Protein AF-A0A6A4DV88-F1 (afdb_monomer_lite)

InterPro domains:
  IPR002227 Tyrosinase copper-binding domain [PF00264] (22-73)
  IPR008922 Di-copper centre-containing domain superfamily [G3DSA:1.10.1280.10] (6-175)
  IPR008922 Di-copper centre-containing domain superfamily [SSF48056] (27-79)
  IPR050316 Tyrosinase and Hemocyanin [PTHR11474] (18-312)

Radius of gyration: 26.2 Å; chains: 1; bounding box: 77×63×76 Å

Secondary structure (DSSP, 8-state):
-PPPPPPGGGSHHHHHHHHHH-SSHHHHHHHIIIIIIHHHHHHH-GGGGSTTGGGSTHHHHHHHHHHHHHHHHHHHHT-SS--HHHHHH-TTTS--TT-EETTEEP--TT-B---EEEETTEEEEGGG-TTTGGGTSSS-SBGGGGS-GGGSGGG-------HHIIIIIIT-TTT-GGGGSS---S-------------PPPP---S----------------------SS--S--PPP-TT-SHHHHHHHHHHHHHHHHTTT-HHHHHHHHHHHHHHHHHHHH--PPPPHHHHHHTTBS-SS-HHHHHHHHHHHTSS--SEE-SSSSGGG-EEPPHHHHHHHHHH----------B-HHHHHHHHHHHHHS-----------PPPPP---------------------PPPPP-------TT-

Foldseek 3Di:
DDDQDQALLLPPLLLLLLLQQDPAQLSSLLSCVQTNQLSRLQSVDDCSLFPSNVVDPVSVVSVVVSLVSLQLSCLQEARDDDDLVRCLPRRRLWFAQPHQNLHAGTAHQAFFAFAWDADPNDIDGLLPPPPRVVVVPQQHGTNSSSSALQRSVVRRDDDPDAPCSVPVASCDCSRGVNNVDPPPPPDDDDDDDDDDDDDDDDPPDDPDDDDDPDDPPPPPPDDDDDDPDPDPDPDPDPDRPCDDQLNLLLVLLLVVQCVLLVNPVQSSSLLSSLQSLQLCCLAPNDDFRDPSSCVNVQFPGSQHPSSVSVVCVVVVVDQHQWHANHSHNVRIDGDDSVSSVVCNVPDDGPNDPDNGGHPVVSVVLNVVSVVPDRPDPPPPPDDDDDDDDDDDDDDDDDDDDDDDDDDDDDDDDPDDDDDDNSSD

Organism: NCBI:txid53985

Sequence (424 aa):
MTTKPVPSGAGFASFLSVVRSSDDYAAFLEGVQFGVHNEVHNAVGGTMVTFASPRDIFFYSWHAAVDMYLHVYHLCNFGVPLTEDELLSATKAFTKATDTCDGVSGIGPNAKIVQNVVVDGQTIDVADHPTLGKYFSHVGSEMWNYGDVTQLGDYSYSYDLPDIVTQQLLSNSQICPASSGSGSFRGSHSDSSSSNDGAYVVSPDDAGYGYFNETEIPTHSGIYIVDNSTDNSTYAPPSNANSGDYWQWTQTTYDGLYDRFDGDMDLVVQQMHYVECEAFHKAHGIEDFSDDFVQNFHLASSRPICGKKVDEIDAGDVVVACKTDEFKPEAIEFADDHVIEEIKRDYVPSTTTEQYMDSDYYVDAQTKAQQTPVGGTTSITPVATPAATESDYTVTSTYPTAAPTETTSTPAPTTGDYEHKHCE

Structure (mmCIF, N/CA/C/O backbone):
data_AF-A0A6A4DV88-F1
#
_entry.id   AF-A0A6A4DV88-F1
#
loop_
_atom_site.group_PDB
_atom_site.id
_atom_site.type_symbol
_atom_site.label_atom_id
_atom_site.label_alt_id
_atom_site.label_comp_id
_atom_site.label_asym_id
_atom_site.label_entity_id
_atom_site.label_seq_id
_atom_site.pdbx_PDB_ins_code
_atom_site.Cartn_x
_atom_site.Cartn_y
_atom_site.Cartn_z
_atom_site.occupancy
_atom_site.B_iso_or_equiv
_atom_site.auth_seq_id
_atom_site.auth_comp_id
_atom_site.auth_asym_id
_atom_site.auth_atom_id
_atom_site.pdbx_PDB_model_num
ATOM 1 N N . MET A 1 1 ? 19.719 -12.139 18.297 1.00 41.75 1 MET A N 1
ATOM 2 C CA . MET A 1 1 ? 19.215 -11.179 17.299 1.00 41.75 1 MET A CA 1
ATOM 3 C C . MET A 1 1 ? 17.803 -10.840 17.722 1.00 41.75 1 MET A C 1
ATOM 5 O O . MET A 1 1 ? 17.067 -11.769 18.025 1.00 41.75 1 MET A O 1
ATOM 9 N N . THR A 1 2 ? 17.470 -9.563 17.857 1.00 49.25 2 THR A N 1
ATOM 10 C CA . THR A 1 2 ? 16.095 -9.141 18.149 1.00 49.25 2 THR A CA 1
ATOM 11 C C . THR A 1 2 ? 15.338 -9.159 16.827 1.00 49.25 2 THR A C 1
ATOM 13 O O . THR A 1 2 ? 15.778 -8.520 15.876 1.00 49.25 2 THR A O 1
ATOM 16 N N . THR A 1 3 ? 14.270 -9.943 16.733 1.00 64.50 3 THR A N 1
ATOM 17 C CA . THR A 1 3 ? 13.375 -9.943 15.571 1.00 64.50 3 THR A CA 1
ATOM 18 C C . THR A 1 3 ? 12.617 -8.620 15.548 1.00 64.50 3 THR A C 1
ATOM 20 O O . THR A 1 3 ? 11.966 -8.286 16.538 1.00 64.50 3 THR A O 1
ATOM 23 N N . LYS A 1 4 ? 12.725 -7.854 14.456 1.00 74.12 4 LYS A N 1
ATOM 24 C CA . LYS A 1 4 ? 11.868 -6.683 14.239 1.00 74.12 4 LYS A CA 1
ATOM 25 C C . LYS A 1 4 ? 10.493 -7.153 13.739 1.00 74.12 4 LYS A C 1
ATOM 27 O O . LYS A 1 4 ? 10.462 -8.071 12.917 1.00 74.12 4 LYS A O 1
ATOM 32 N N . PRO A 1 5 ? 9.384 -6.580 14.233 1.00 81.44 5 PRO A N 1
ATOM 33 C CA . PRO A 1 5 ? 8.058 -6.873 13.702 1.00 81.44 5 PRO A CA 1
ATOM 34 C C . PRO A 1 5 ? 7.907 -6.292 12.287 1.00 81.44 5 PRO A C 1
ATOM 36 O O . PRO A 1 5 ? 8.599 -5.337 11.927 1.00 81.44 5 PRO A O 1
ATOM 39 N N . VAL A 1 6 ? 7.002 -6.864 11.491 1.00 84.06 6 VAL A N 1
ATOM 40 C CA . VAL A 1 6 ? 6.587 -6.267 10.212 1.00 84.06 6 VAL A CA 1
ATOM 41 C C . VAL A 1 6 ? 5.808 -4.984 10.523 1.00 84.06 6 VAL A C 1
ATOM 43 O O . VAL A 1 6 ? 4.891 -5.063 11.340 1.00 84.06 6 VAL A O 1
ATOM 46 N N . PRO A 1 7 ? 6.145 -3.823 9.933 1.00 87.38 7 PRO A N 1
ATOM 47 C CA . PRO A 1 7 ? 5.433 -2.570 10.190 1.00 87.38 7 PRO A CA 1
ATOM 48 C C . PRO A 1 7 ? 3.940 -2.682 9.890 1.00 87.38 7 PRO A C 1
ATOM 50 O O . PRO A 1 7 ? 3.562 -3.248 8.866 1.00 87.38 7 PRO A O 1
ATOM 53 N N . SER A 1 8 ? 3.092 -2.074 10.720 1.00 84.38 8 SER A N 1
ATOM 54 C CA . SER A 1 8 ? 1.648 -1.990 10.451 1.00 84.38 8 SER A CA 1
ATOM 55 C C . SER A 1 8 ? 1.310 -1.223 9.175 1.00 84.38 8 SER A C 1
ATOM 57 O O . SER A 1 8 ? 0.315 -1.537 8.533 1.00 84.38 8 SER A O 1
ATOM 59 N N . GLY A 1 9 ? 2.168 -0.291 8.745 1.00 84.19 9 GLY A N 1
ATOM 60 C CA . GLY A 1 9 ? 2.041 0.368 7.440 1.00 84.19 9 GLY A CA 1
ATOM 61 C C . GLY A 1 9 ? 2.136 -0.598 6.248 1.00 84.19 9 GLY A C 1
ATOM 62 O O . GLY A 1 9 ? 1.718 -0.255 5.148 1.00 84.19 9 GLY A O 1
ATOM 63 N N . ALA A 1 10 ? 2.633 -1.822 6.471 1.00 86.19 10 ALA A N 1
ATOM 64 C CA . ALA A 1 10 ? 2.644 -2.922 5.509 1.00 86.19 10 ALA A CA 1
ATOM 65 C C . ALA A 1 10 ? 1.610 -4.025 5.822 1.00 86.19 10 ALA A C 1
ATOM 67 O O . ALA A 1 10 ? 1.669 -5.112 5.246 1.00 86.19 10 ALA A O 1
ATOM 68 N N . GLY A 1 11 ? 0.685 -3.757 6.748 1.00 88.00 11 GLY A N 1
ATOM 69 C CA . GLY A 1 11 ? -0.426 -4.633 7.102 1.00 88.00 11 GLY A CA 1
ATOM 70 C C . GLY A 1 11 ? -1.579 -4.586 6.097 1.00 88.00 11 GLY A C 1
ATOM 71 O O . GLY A 1 11 ? -1.638 -3.752 5.187 1.00 88.00 11 GLY A O 1
ATOM 72 N N . PHE A 1 12 ? -2.524 -5.507 6.270 1.00 89.38 12 PHE A N 1
ATOM 73 C CA . PHE A 1 12 ? -3.704 -5.632 5.423 1.00 89.38 12 PHE A CA 1
ATOM 74 C C . PHE A 1 12 ? -4.609 -4.400 5.489 1.00 89.38 12 PHE A C 1
ATOM 76 O O . PHE A 1 12 ? -5.135 -4.011 4.450 1.00 89.38 12 PHE A O 1
ATOM 83 N N . ALA A 1 13 ? -4.784 -3.761 6.654 1.00 90.06 13 ALA A N 1
ATOM 84 C CA . ALA A 1 13 ? -5.654 -2.587 6.742 1.00 90.06 13 ALA A CA 1
ATOM 85 C C . ALA A 1 13 ? -5.065 -1.394 5.976 1.00 90.06 13 ALA A C 1
ATOM 87 O O . ALA A 1 13 ? -5.797 -0.696 5.271 1.00 90.06 13 ALA A O 1
ATOM 88 N N . SER A 1 14 ? -3.742 -1.215 6.039 1.00 89.56 14 SER A N 1
ATOM 89 C CA . SER A 1 14 ? -3.022 -0.226 5.228 1.00 89.56 14 SER A CA 1
ATOM 90 C C . SER A 1 14 ? -3.207 -0.481 3.727 1.00 89.56 14 SER A C 1
ATOM 92 O O . SER A 1 14 ? -3.600 0.423 2.989 1.00 89.56 14 SER A O 1
ATOM 94 N N . PHE A 1 15 ? -3.014 -1.723 3.265 1.00 91.19 15 PHE A N 1
ATOM 95 C CA . PHE A 1 15 ? -3.224 -2.077 1.856 1.00 91.19 15 PHE A CA 1
ATOM 96 C C . PHE A 1 15 ? -4.687 -1.902 1.412 1.00 91.19 15 PHE A C 1
ATOM 98 O O . PHE A 1 15 ? -4.957 -1.327 0.357 1.00 91.19 15 PHE A O 1
ATOM 105 N N . LEU A 1 16 ? -5.641 -2.339 2.234 1.00 91.12 16 LEU A N 1
ATOM 106 C CA . LEU A 1 16 ? -7.071 -2.177 1.982 1.00 91.12 16 LEU A CA 1
ATOM 107 C C . LEU A 1 16 ? -7.461 -0.694 1.877 1.00 91.12 16 LEU A C 1
ATOM 109 O O . LEU A 1 16 ? -8.237 -0.321 0.996 1.00 91.12 16 LEU A O 1
ATOM 113 N N . SER A 1 17 ? -6.877 0.155 2.730 1.00 90.12 17 SER A N 1
ATOM 114 C CA . SER A 1 17 ? -7.029 1.610 2.669 1.00 90.12 17 SER A CA 1
ATOM 115 C C . SER A 1 17 ? -6.541 2.169 1.339 1.00 90.12 17 SER A C 1
ATOM 117 O O . SER A 1 17 ? -7.263 2.955 0.730 1.00 90.12 17 SER A O 1
ATOM 119 N N . VAL A 1 18 ? -5.366 1.743 0.864 1.00 90.38 18 VAL A N 1
ATOM 120 C CA . VAL A 1 18 ? -4.833 2.158 -0.442 1.00 90.38 18 VAL A CA 1
ATOM 121 C C . VAL A 1 18 ? -5.809 1.766 -1.551 1.00 90.38 18 VAL A C 1
ATOM 123 O O . VAL A 1 18 ? -6.324 2.648 -2.230 1.00 90.38 18 VAL A O 1
ATOM 126 N N . VAL A 1 19 ? -6.180 0.484 -1.660 1.00 90.69 19 VAL A N 1
ATOM 127 C CA . VAL A 1 19 ? -7.105 0.006 -2.708 1.00 90.69 19 VAL A CA 1
ATOM 128 C C . VAL A 1 19 ? -8.432 0.771 -2.702 1.00 90.69 19 VAL A C 1
ATOM 130 O O . VAL A 1 19 ? -8.938 1.123 -3.766 1.00 90.69 19 VAL A O 1
ATOM 133 N N . ARG A 1 20 ? -8.996 1.053 -1.520 1.00 88.31 20 ARG A N 1
ATOM 134 C CA . ARG A 1 20 ? -10.286 1.744 -1.406 1.00 88.31 20 ARG A CA 1
ATOM 135 C C . ARG A 1 20 ? -10.199 3.241 -1.706 1.00 88.31 20 ARG A C 1
ATOM 137 O O . ARG A 1 20 ? -11.151 3.778 -2.273 1.00 88.31 20 ARG A O 1
ATOM 144 N N . SER A 1 21 ? -9.123 3.913 -1.297 1.00 85.94 21 SER A N 1
ATOM 145 C CA . SER A 1 21 ? -8.977 5.371 -1.440 1.00 85.94 21 SER A CA 1
ATOM 146 C C . SER A 1 21 ? -8.491 5.820 -2.820 1.00 85.94 21 SER A C 1
ATOM 148 O O . SER A 1 21 ? -8.619 6.995 -3.155 1.00 85.94 21 SER A O 1
ATOM 150 N N . SER A 1 22 ? -7.940 4.910 -3.627 1.00 87.31 22 SER A N 1
ATOM 151 C CA . SER A 1 22 ? -7.367 5.256 -4.928 1.00 87.31 22 SER A CA 1
ATOM 152 C C . SER A 1 22 ? -8.431 5.386 -6.021 1.00 87.31 22 SER A C 1
ATOM 154 O O . SER A 1 22 ? -8.993 4.404 -6.521 1.00 87.31 22 SER A O 1
ATOM 156 N N . ASP A 1 23 ? -8.666 6.624 -6.452 1.00 84.12 23 ASP A N 1
ATOM 157 C CA . ASP A 1 23 ? -9.603 6.930 -7.536 1.00 84.12 23 ASP A CA 1
ATOM 158 C C . ASP A 1 23 ? -9.099 6.453 -8.909 1.00 84.12 23 ASP A C 1
ATOM 160 O O . ASP A 1 23 ? -9.895 6.033 -9.758 1.00 84.12 23 ASP A O 1
ATOM 164 N N . ASP A 1 24 ? -7.783 6.437 -9.115 1.00 85.00 24 ASP A N 1
ATOM 165 C CA . ASP A 1 24 ? -7.111 5.976 -10.329 1.00 85.00 24 ASP A CA 1
ATOM 166 C C . ASP A 1 24 ? -5.858 5.136 -10.013 1.00 85.00 24 ASP A C 1
ATOM 168 O O . ASP A 1 24 ? -5.588 4.799 -8.858 1.00 85.00 24 ASP A O 1
ATOM 172 N N . TYR A 1 25 ? -5.137 4.715 -11.057 1.00 86.94 25 TYR A N 1
ATOM 173 C CA . TYR A 1 25 ? -3.950 3.873 -10.900 1.00 86.94 25 TYR A CA 1
ATOM 174 C C . TYR A 1 25 ? -2.749 4.649 -10.346 1.00 86.94 25 TYR A C 1
ATOM 176 O O . TYR A 1 25 ? -1.922 4.068 -9.655 1.00 86.94 25 TYR A O 1
ATOM 184 N N . ALA A 1 26 ? -2.668 5.959 -10.597 1.00 83.62 26 ALA A N 1
ATOM 185 C CA . ALA A 1 26 ? -1.569 6.790 -10.115 1.00 83.62 26 ALA A CA 1
ATOM 186 C C . ALA A 1 26 ? -1.624 6.905 -8.590 1.00 83.62 26 ALA A C 1
ATOM 188 O O . ALA A 1 26 ? -0.658 6.566 -7.908 1.00 83.62 26 ALA A O 1
ATOM 189 N N . ALA A 1 27 ? -2.803 7.241 -8.063 1.00 84.00 27 ALA A N 1
ATOM 190 C CA . ALA A 1 27 ? -3.055 7.283 -6.627 1.00 84.00 27 ALA A CA 1
ATOM 191 C C . ALA A 1 27 ? -2.840 5.915 -5.952 1.00 84.00 27 ALA A C 1
ATOM 193 O O . ALA A 1 27 ? -2.452 5.843 -4.787 1.00 84.00 27 ALA A O 1
ATOM 194 N N . PHE A 1 28 ? -3.104 4.812 -6.663 1.00 89.19 28 PHE A N 1
ATOM 195 C CA . PHE A 1 28 ? -2.823 3.466 -6.158 1.00 89.19 28 PHE A CA 1
ATOM 196 C C . PHE A 1 28 ? -1.321 3.197 -6.049 1.00 89.19 28 PHE A C 1
ATOM 198 O O . PHE A 1 28 ? -0.856 2.778 -4.988 1.00 89.19 28 PHE A O 1
ATOM 205 N N . LEU A 1 29 ? -0.562 3.471 -7.113 1.00 87.31 29 LEU A N 1
ATOM 206 C CA . LEU A 1 29 ? 0.888 3.282 -7.124 1.00 87.31 29 LEU A CA 1
ATOM 207 C C . LEU A 1 29 ? 1.577 4.135 -6.055 1.00 87.31 29 LEU A C 1
ATOM 209 O O . LEU A 1 29 ? 2.432 3.621 -5.342 1.00 87.31 29 LEU A O 1
ATOM 213 N N . GLU A 1 30 ? 1.164 5.393 -5.877 1.00 83.88 30 GLU A N 1
ATOM 214 C CA . GLU A 1 30 ? 1.659 6.246 -4.789 1.00 83.88 30 GLU A CA 1
ATOM 215 C C . GLU A 1 30 ? 1.381 5.642 -3.411 1.00 83.88 30 GLU A C 1
ATOM 217 O O . GLU A 1 30 ? 2.288 5.533 -2.586 1.00 83.88 30 GLU A O 1
ATOM 222 N N . GLY A 1 31 ? 0.139 5.215 -3.158 1.00 85.94 31 GLY A N 1
ATOM 223 C CA . GLY A 1 31 ? -0.238 4.628 -1.875 1.00 85.94 31 GLY A CA 1
ATOM 224 C C . GLY A 1 31 ? 0.553 3.356 -1.556 1.00 85.94 31 GLY A C 1
ATOM 225 O O . GLY A 1 31 ? 0.950 3.144 -0.409 1.00 85.94 31 GLY A O 1
ATOM 226 N N . VAL A 1 32 ? 0.844 2.530 -2.568 1.00 90.44 32 VAL A N 1
ATOM 227 C CA . VAL A 1 32 ? 1.713 1.355 -2.413 1.00 90.44 32 VAL A CA 1
ATOM 228 C C . VAL A 1 32 ? 3.165 1.777 -2.180 1.00 90.44 32 VAL A C 1
ATOM 230 O O . VAL A 1 32 ? 3.765 1.311 -1.212 1.00 90.44 32 VAL A O 1
ATOM 233 N N . GLN A 1 33 ? 3.719 2.658 -3.019 1.00 86.75 33 GLN A N 1
ATOM 234 C CA . GLN A 1 33 ? 5.115 3.105 -2.979 1.00 86.75 33 GLN A CA 1
ATOM 235 C C . GLN A 1 33 ? 5.457 3.802 -1.656 1.00 86.75 33 GLN A C 1
ATOM 237 O O . GLN A 1 33 ? 6.423 3.439 -0.985 1.00 86.75 33 GLN A O 1
ATOM 242 N N . PHE A 1 34 ? 4.668 4.802 -1.269 1.00 81.75 34 PHE A N 1
ATOM 243 C CA . PHE A 1 34 ? 4.936 5.640 -0.101 1.00 81.75 34 PHE A CA 1
ATOM 244 C C . PHE A 1 34 ? 4.344 5.092 1.194 1.00 81.75 34 PHE A C 1
ATOM 246 O O . PHE A 1 34 ? 4.758 5.512 2.275 1.00 81.75 34 PHE A O 1
ATOM 253 N N . GLY A 1 35 ? 3.424 4.135 1.092 1.00 84.94 35 GLY A N 1
ATOM 254 C CA . GLY A 1 35 ? 2.956 3.337 2.213 1.00 84.94 35 GLY A CA 1
ATOM 255 C C . GLY A 1 35 ? 3.708 2.022 2.319 1.00 84.94 35 GLY A C 1
ATOM 256 O O . GLY A 1 35 ? 4.880 1.981 2.696 1.00 84.94 35 GLY A O 1
ATOM 257 N N . VAL A 1 36 ? 3.006 0.942 1.984 1.00 87.75 36 VAL A N 1
ATOM 258 C CA . VAL A 1 36 ? 3.410 -0.450 2.220 1.00 87.75 36 VAL A CA 1
ATOM 259 C C . VAL A 1 36 ? 4.863 -0.727 1.804 1.00 87.75 36 VAL A C 1
ATOM 261 O O . VAL A 1 36 ? 5.622 -1.291 2.594 1.00 87.75 36 VAL A O 1
ATOM 264 N N . HIS A 1 37 ? 5.274 -0.299 0.603 1.00 91.88 37 HIS A N 1
ATOM 265 C CA . HIS A 1 37 ? 6.628 -0.465 0.057 1.00 91.88 37 HIS A CA 1
ATOM 266 C C . HIS A 1 37 ? 7.708 0.176 0.938 1.00 91.88 37 HIS A C 1
ATOM 268 O O . HIS A 1 37 ? 8.620 -0.513 1.409 1.00 91.88 37 HIS A O 1
ATOM 274 N N . ASN A 1 38 ? 7.615 1.484 1.177 1.00 88.38 38 ASN A N 1
ATOM 275 C CA . ASN A 1 38 ? 8.645 2.232 1.894 1.00 88.38 38 ASN A CA 1
ATOM 276 C C . ASN A 1 38 ? 8.773 1.818 3.367 1.00 88.38 38 ASN A C 1
ATOM 278 O O . ASN A 1 38 ? 9.885 1.780 3.898 1.00 88.38 38 ASN A O 1
ATOM 282 N N . GLU A 1 39 ? 7.663 1.444 4.004 1.00 88.06 39 GLU A N 1
ATOM 283 C CA . GLU A 1 39 ? 7.631 0.970 5.392 1.00 88.06 39 GLU A CA 1
ATOM 284 C C . GLU A 1 39 ? 8.539 -0.253 5.592 1.00 88.06 39 GLU A C 1
ATOM 286 O O . GLU A 1 39 ? 9.364 -0.290 6.512 1.00 88.06 39 GLU A O 1
ATOM 291 N N . VAL A 1 40 ? 8.467 -1.236 4.688 1.00 90.56 40 VAL A N 1
ATOM 292 C CA . VAL A 1 40 ? 9.305 -2.442 4.769 1.00 90.56 40 VAL A CA 1
ATOM 293 C C . VAL A 1 40 ? 10.766 -2.141 4.449 1.00 90.56 40 VAL A C 1
ATOM 295 O O . VAL A 1 40 ? 11.651 -2.615 5.169 1.00 90.56 40 VAL A O 1
ATOM 298 N N . HIS A 1 41 ? 11.039 -1.324 3.427 1.00 90.88 41 HIS A N 1
ATOM 299 C CA . HIS A 1 41 ? 12.406 -0.897 3.116 1.00 90.88 41 HIS A CA 1
ATOM 300 C C . HIS A 1 41 ? 13.086 -0.245 4.329 1.00 90.88 41 HIS A C 1
ATOM 302 O O . HIS A 1 41 ? 14.209 -0.621 4.687 1.00 90.88 41 HIS A O 1
ATOM 308 N N . ASN A 1 42 ? 12.389 0.672 5.005 1.00 86.62 42 ASN A N 1
ATOM 309 C CA . ASN A 1 42 ? 12.895 1.331 6.205 1.00 86.62 42 ASN A CA 1
ATOM 310 C C . ASN A 1 42 ? 13.068 0.360 7.382 1.00 86.62 42 ASN A C 1
ATOM 312 O O . ASN A 1 42 ? 14.108 0.369 8.044 1.00 86.62 42 ASN A O 1
ATOM 316 N N . ALA A 1 43 ? 12.089 -0.513 7.628 1.00 86.44 43 ALA A N 1
ATOM 317 C CA . ALA A 1 43 ? 12.133 -1.439 8.756 1.00 86.44 43 ALA A CA 1
ATOM 318 C C . ALA A 1 43 ? 13.302 -2.431 8.675 1.00 86.44 43 ALA A C 1
ATOM 320 O O . ALA A 1 43 ? 13.962 -2.687 9.695 1.00 86.44 43 ALA A O 1
ATOM 321 N N . VAL A 1 44 ? 13.583 -2.950 7.472 1.00 88.50 44 VAL A N 1
ATOM 322 C CA . VAL A 1 44 ? 14.735 -3.828 7.215 1.00 88.50 44 VAL A CA 1
ATOM 323 C C . VAL A 1 44 ? 16.048 -3.056 7.360 1.00 88.50 44 VAL A C 1
ATOM 325 O O . VAL A 1 44 ? 16.978 -3.541 8.011 1.00 88.50 44 VAL A O 1
ATOM 328 N N . GLY A 1 45 ? 16.120 -1.832 6.831 1.00 86.06 45 GLY A N 1
ATOM 329 C CA . GLY A 1 45 ? 17.302 -0.984 6.957 1.00 86.06 45 GLY A CA 1
ATOM 330 C C . GLY A 1 45 ? 18.489 -1.448 6.101 1.00 86.06 45 GLY A C 1
ATOM 331 O O . GLY A 1 45 ? 18.365 -2.234 5.163 1.00 86.06 45 GLY A O 1
ATOM 332 N N . GLY A 1 46 ? 19.690 -0.956 6.416 1.00 87.12 46 GLY A N 1
ATOM 333 C CA . GLY A 1 46 ? 20.918 -1.372 5.726 1.00 87.12 46 GLY A CA 1
ATOM 334 C C . GLY A 1 46 ? 20.920 -1.000 4.240 1.00 87.12 46 GLY A C 1
ATOM 335 O O . GLY A 1 46 ? 20.708 0.153 3.885 1.00 87.12 46 GLY A O 1
ATOM 336 N N . THR A 1 47 ? 21.171 -1.961 3.348 1.00 89.62 47 THR A N 1
ATOM 337 C CA . THR A 1 47 ? 21.093 -1.704 1.899 1.00 89.62 47 THR A CA 1
ATOM 338 C C . THR A 1 47 ? 19.667 -1.435 1.427 1.00 89.62 47 THR A C 1
ATOM 340 O O . THR A 1 47 ? 19.514 -0.726 0.434 1.00 89.62 47 THR A O 1
ATOM 343 N N . MET A 1 48 ? 18.641 -1.920 2.142 1.00 88.44 48 MET A N 1
ATOM 344 C CA . MET A 1 48 ? 17.234 -1.714 1.775 1.00 88.44 48 MET A CA 1
ATOM 345 C C . MET A 1 48 ? 16.801 -0.245 1.844 1.00 88.44 48 MET A C 1
ATOM 347 O O . MET A 1 48 ? 15.863 0.121 1.154 1.00 88.44 48 MET A O 1
ATOM 351 N N . VAL A 1 49 ? 17.513 0.633 2.557 1.00 87.44 49 VAL A N 1
ATOM 352 C CA . VAL A 1 49 ? 17.211 2.082 2.593 1.00 87.44 49 VAL A CA 1
ATOM 353 C C . VAL A 1 49 ? 17.970 2.898 1.539 1.00 87.44 49 VAL A C 1
ATOM 355 O O . VAL A 1 49 ? 18.109 4.114 1.658 1.00 87.44 49 VAL A O 1
ATOM 358 N N . THR A 1 50 ? 18.503 2.240 0.507 1.00 84.62 50 THR A N 1
ATOM 359 C CA . THR A 1 50 ? 19.334 2.877 -0.526 1.00 84.62 50 THR A CA 1
ATOM 360 C C . THR A 1 50 ? 19.014 2.330 -1.915 1.00 84.62 50 THR A C 1
ATOM 362 O O . THR A 1 50 ? 18.458 1.243 -2.045 1.00 84.62 50 THR A O 1
ATOM 365 N N . PHE A 1 51 ? 19.507 2.993 -2.965 1.00 81.38 51 PHE A N 1
ATOM 366 C CA . PHE A 1 51 ? 19.483 2.471 -4.342 1.00 81.38 51 PHE A CA 1
ATOM 367 C C . PHE A 1 51 ? 20.295 1.179 -4.548 1.00 81.38 51 PHE A C 1
ATOM 369 O O . PHE A 1 51 ? 20.245 0.564 -5.610 1.00 81.38 51 PHE A O 1
ATOM 376 N N . ALA A 1 52 ? 21.058 0.741 -3.543 1.00 85.00 52 ALA A N 1
ATOM 377 C CA . ALA A 1 52 ? 21.705 -0.563 -3.541 1.00 85.00 52 ALA A CA 1
ATOM 378 C C . ALA A 1 52 ? 20.811 -1.673 -2.953 1.00 85.00 52 ALA A C 1
ATOM 380 O O . ALA A 1 52 ? 21.310 -2.783 -2.759 1.00 85.00 52 ALA A O 1
ATOM 381 N N . SER A 1 53 ? 19.527 -1.406 -2.682 1.00 88.56 53 SER A N 1
ATOM 382 C CA . SER A 1 53 ? 18.567 -2.379 -2.147 1.00 88.56 53 SER A CA 1
ATOM 383 C C . SER A 1 53 ? 18.483 -3.688 -2.943 1.00 88.56 53 SER A C 1
ATOM 385 O O . SER A 1 53 ? 18.463 -4.726 -2.282 1.00 88.56 53 SER A O 1
ATOM 387 N N . PRO A 1 54 ? 18.624 -3.735 -4.292 1.00 90.31 54 PRO A N 1
ATOM 388 C CA . PRO A 1 54 ? 18.620 -5.006 -5.030 1.00 90.31 54 PRO A CA 1
ATOM 389 C C . PRO A 1 54 ? 19.817 -5.928 -4.738 1.00 90.31 54 PRO A C 1
ATOM 391 O O . PRO A 1 54 ? 19.889 -7.042 -5.263 1.00 90.31 54 PRO A O 1
ATOM 394 N N . ARG A 1 55 ? 20.797 -5.469 -3.941 1.00 88.50 55 ARG A N 1
ATOM 395 C CA . ARG A 1 55 ? 21.906 -6.299 -3.441 1.00 88.50 55 ARG A CA 1
ATOM 396 C C . ARG A 1 55 ? 21.524 -7.130 -2.219 1.00 88.50 55 ARG A C 1
ATOM 398 O O . ARG A 1 55 ? 22.262 -8.057 -1.889 1.00 88.50 55 ARG A O 1
ATOM 405 N N . ASP A 1 56 ? 20.426 -6.796 -1.549 1.00 90.81 56 ASP A N 1
ATOM 406 C CA . ASP A 1 56 ? 19.841 -7.637 -0.512 1.00 90.81 56 ASP A CA 1
ATOM 407 C C . ASP A 1 56 ? 18.944 -8.690 -1.170 1.00 90.81 56 ASP A C 1
ATOM 409 O O . ASP A 1 56 ? 18.101 -8.366 -2.002 1.00 90.81 56 ASP A O 1
ATOM 413 N N . ILE A 1 57 ? 19.108 -9.963 -0.809 1.00 91.00 57 ILE A N 1
ATOM 414 C CA . ILE A 1 57 ? 18.291 -11.039 -1.381 1.00 91.00 57 ILE A CA 1
ATOM 415 C C . ILE A 1 57 ? 16.807 -10.889 -1.018 1.00 91.00 57 ILE A C 1
ATOM 417 O O . ILE A 1 57 ? 15.949 -11.320 -1.786 1.00 91.00 57 ILE A O 1
ATOM 421 N N . PHE A 1 58 ? 16.498 -10.251 0.118 1.00 89.06 58 PHE A N 1
ATOM 422 C CA . PHE A 1 58 ? 15.124 -9.995 0.544 1.00 89.06 58 PHE A CA 1
ATOM 423 C C . PHE A 1 58 ? 14.377 -9.049 -0.410 1.00 89.06 58 PHE A C 1
ATOM 425 O O . PHE A 1 58 ? 13.158 -9.157 -0.521 1.00 89.06 58 PHE A O 1
ATOM 432 N N . PHE A 1 59 ? 15.091 -8.194 -1.154 1.00 91.88 59 PHE A N 1
ATOM 433 C CA . PHE A 1 59 ? 14.517 -7.268 -2.134 1.00 91.88 59 PHE A CA 1
ATOM 434 C C . PHE A 1 59 ? 13.570 -7.966 -3.114 1.00 91.88 59 PHE A C 1
ATOM 436 O O . PHE A 1 59 ? 12.441 -7.530 -3.302 1.00 91.88 59 PHE A O 1
ATOM 443 N N . TYR A 1 60 ? 13.995 -9.085 -3.701 1.00 90.94 60 TYR A N 1
ATOM 444 C CA . TYR A 1 60 ? 13.201 -9.777 -4.719 1.00 90.94 60 TYR A CA 1
ATOM 445 C C . TYR A 1 60 ? 11.941 -10.418 -4.131 1.00 90.94 60 TYR A C 1
ATOM 447 O O . TYR A 1 60 ? 10.887 -10.371 -4.755 1.00 90.94 60 TYR A O 1
ATOM 455 N N . SER A 1 61 ? 12.024 -10.972 -2.918 1.00 91.81 61 SER A N 1
ATOM 456 C CA . SER A 1 61 ? 10.847 -11.503 -2.219 1.00 91.81 61 SER A CA 1
ATOM 457 C C . SER A 1 61 ? 9.869 -10.393 -1.845 1.00 91.81 61 SER A C 1
ATOM 459 O O . SER A 1 61 ? 8.660 -10.584 -1.946 1.00 91.81 61 SER A O 1
ATOM 461 N N . TRP A 1 62 ? 10.384 -9.231 -1.437 1.00 92.19 62 TRP A N 1
ATOM 462 C CA . TRP A 1 62 ? 9.555 -8.071 -1.141 1.00 92.19 62 TRP A CA 1
ATOM 463 C C . TRP A 1 62 ? 8.858 -7.533 -2.393 1.00 92.19 62 TRP A C 1
ATOM 465 O O . TRP A 1 62 ? 7.640 -7.384 -2.398 1.00 92.19 62 TRP A O 1
ATOM 475 N N . HIS A 1 63 ? 9.593 -7.341 -3.488 1.00 94.56 63 HIS A N 1
ATOM 476 C CA . HIS A 1 63 ? 9.011 -6.874 -4.746 1.00 94.56 63 HIS A CA 1
ATOM 477 C C . HIS A 1 63 ? 8.059 -7.895 -5.385 1.00 94.56 63 HIS A C 1
ATOM 479 O O . HIS A 1 63 ? 7.115 -7.489 -6.050 1.00 94.56 63 HIS A O 1
ATOM 485 N N . ALA A 1 64 ? 8.214 -9.197 -5.121 1.00 92.75 64 ALA A N 1
ATOM 486 C CA . ALA A 1 64 ? 7.206 -10.187 -5.499 1.00 92.75 64 ALA A CA 1
ATOM 487 C C . ALA A 1 64 ? 5.880 -10.004 -4.733 1.00 92.75 64 ALA A C 1
ATOM 489 O O . ALA A 1 64 ? 4.819 -10.264 -5.295 1.00 92.75 64 ALA A O 1
ATOM 490 N N . ALA A 1 65 ? 5.918 -9.548 -3.474 1.00 91.00 65 ALA A N 1
ATOM 491 C CA . ALA A 1 65 ? 4.714 -9.190 -2.720 1.00 91.00 65 ALA A CA 1
ATOM 492 C C . ALA A 1 65 ? 4.117 -7.852 -3.188 1.00 91.00 65 ALA A C 1
ATOM 494 O O . ALA A 1 65 ? 2.899 -7.713 -3.245 1.00 91.00 65 ALA A O 1
ATOM 495 N N . VAL A 1 66 ? 4.954 -6.888 -3.582 1.00 93.62 66 VAL A N 1
ATOM 496 C CA . VAL A 1 66 ? 4.490 -5.638 -4.207 1.00 93.62 66 VAL A CA 1
ATOM 497 C C . VAL A 1 66 ? 3.775 -5.928 -5.528 1.00 93.62 66 VAL A C 1
ATOM 499 O O . VAL A 1 66 ? 2.665 -5.448 -5.734 1.00 93.62 66 VAL A O 1
ATOM 502 N N . ASP A 1 67 ? 4.338 -6.787 -6.377 1.00 93.75 67 ASP A N 1
ATOM 503 C CA . ASP A 1 67 ? 3.691 -7.218 -7.621 1.00 93.75 67 ASP A CA 1
ATOM 504 C C . ASP A 1 67 ? 2.361 -7.955 -7.365 1.00 93.75 67 ASP A C 1
ATOM 506 O O . ASP A 1 67 ? 1.369 -7.715 -8.054 1.00 93.75 67 ASP A O 1
ATOM 510 N N . MET A 1 68 ? 2.270 -8.746 -6.287 1.00 92.38 68 MET A N 1
ATOM 511 C CA . MET A 1 68 ? 0.996 -9.320 -5.837 1.00 92.38 68 MET A CA 1
ATOM 512 C C . MET A 1 68 ? -0.044 -8.231 -5.523 1.00 92.38 68 MET A C 1
ATOM 514 O O . MET A 1 68 ? -1.210 -8.393 -5.877 1.00 92.38 68 MET A O 1
ATOM 518 N N . TYR A 1 69 ? 0.338 -7.119 -4.885 1.00 93.12 69 TYR A N 1
ATOM 519 C CA . TYR A 1 69 ? -0.582 -6.007 -4.611 1.00 93.12 69 TYR A CA 1
ATOM 520 C C . TYR A 1 69 ? -1.100 -5.348 -5.893 1.00 93.12 69 TYR A C 1
ATOM 522 O O . TYR A 1 69 ? -2.300 -5.076 -5.991 1.00 93.12 69 TYR A O 1
ATOM 530 N N . LEU A 1 70 ? -0.236 -5.159 -6.895 1.00 92.50 70 LEU A N 1
ATOM 531 C CA . LEU A 1 70 ? -0.634 -4.678 -8.224 1.00 92.50 70 LEU A CA 1
ATOM 532 C C . LEU A 1 70 ? -1.603 -5.665 -8.893 1.00 92.50 70 LEU A C 1
ATOM 534 O O . LEU A 1 70 ? -2.656 -5.272 -9.399 1.00 92.50 70 LEU A O 1
ATOM 538 N N . HIS A 1 71 ? -1.310 -6.964 -8.817 1.00 92.31 71 HIS A N 1
ATOM 539 C CA . HIS A 1 71 ? -2.189 -8.006 -9.340 1.00 92.31 71 HIS A CA 1
ATOM 540 C C . HIS A 1 71 ? -3.570 -8.009 -8.661 1.00 92.31 71 HIS A C 1
ATOM 542 O O . HIS A 1 71 ? -4.598 -8.095 -9.337 1.00 92.31 71 HIS A O 1
ATOM 548 N N . VAL A 1 72 ? -3.621 -7.859 -7.333 1.00 93.25 72 VAL A N 1
ATOM 549 C CA . VAL A 1 72 ? -4.874 -7.739 -6.570 1.00 93.25 72 VAL A CA 1
ATOM 550 C C . VAL A 1 72 ? -5.662 -6.497 -6.992 1.00 93.25 72 VAL A C 1
ATOM 552 O O . VAL A 1 72 ? -6.882 -6.572 -7.131 1.00 93.25 72 VAL A O 1
ATOM 555 N N . TYR A 1 73 ? -4.997 -5.374 -7.266 1.00 92.56 73 TYR A N 1
ATOM 556 C CA . TYR A 1 73 ? -5.661 -4.178 -7.783 1.00 92.56 73 TYR A CA 1
ATOM 557 C C . TYR A 1 73 ? -6.291 -4.408 -9.167 1.00 92.56 73 TYR A C 1
ATOM 559 O O . TYR A 1 73 ? -7.441 -4.014 -9.392 1.00 92.56 73 TYR A O 1
ATOM 567 N N . HIS A 1 74 ? -5.597 -5.096 -10.080 1.00 91.12 74 HIS A N 1
ATOM 568 C CA . HIS A 1 74 ? -6.162 -5.465 -11.384 1.00 91.12 74 HIS A CA 1
ATOM 569 C C . HIS A 1 74 ? -7.347 -6.430 -11.249 1.00 91.12 74 HIS A C 1
ATOM 571 O O . HIS A 1 74 ? -8.399 -6.200 -11.856 1.00 91.12 74 HIS A O 1
ATOM 577 N N . LEU A 1 75 ? -7.233 -7.448 -10.388 1.00 91.81 75 LEU A N 1
ATOM 578 C CA . LEU A 1 75 ? -8.343 -8.342 -10.043 1.00 91.81 75 LEU A CA 1
ATOM 579 C C . LEU A 1 75 ? -9.556 -7.565 -9.513 1.00 91.81 75 LEU A C 1
ATOM 581 O O . LEU A 1 75 ? -10.680 -7.835 -9.926 1.00 91.81 75 LEU A O 1
ATOM 585 N N . CYS A 1 76 ? -9.327 -6.589 -8.635 1.00 92.56 76 CYS A N 1
ATOM 586 C CA . CYS A 1 76 ? -10.366 -5.785 -8.000 1.00 92.56 76 CYS A CA 1
ATOM 587 C C . CYS A 1 76 ? -11.130 -4.902 -9.003 1.00 92.56 76 CYS A C 1
ATOM 589 O O . CYS A 1 76 ? -12.357 -4.783 -8.927 1.00 92.56 76 CYS A O 1
ATOM 591 N N . ASN A 1 77 ? -10.423 -4.300 -9.965 1.00 90.38 77 ASN A N 1
ATOM 592 C CA . ASN A 1 77 ? -11.006 -3.331 -10.895 1.00 90.38 77 ASN A CA 1
ATOM 593 C C . ASN A 1 77 ? -11.589 -3.958 -12.168 1.00 90.38 77 ASN A C 1
ATOM 595 O O . ASN A 1 77 ? -12.630 -3.495 -12.636 1.00 90.38 77 ASN A O 1
ATOM 599 N N . PHE A 1 78 ? -10.951 -4.993 -12.720 1.00 87.62 78 PHE A N 1
ATOM 600 C CA . PHE A 1 78 ? -11.319 -5.546 -14.033 1.00 87.62 78 PHE A CA 1
ATOM 601 C C . PHE A 1 78 ? -11.549 -7.058 -14.028 1.00 87.62 78 PHE A C 1
ATOM 603 O O . PHE A 1 78 ? -12.265 -7.564 -14.890 1.00 87.62 78 PHE A O 1
ATOM 610 N N . GLY A 1 79 ? -10.971 -7.773 -13.057 1.00 84.50 79 GLY A N 1
ATOM 611 C CA . GLY A 1 79 ? -10.802 -9.220 -13.151 1.00 84.50 79 GLY A CA 1
ATOM 612 C C . GLY A 1 79 ? -9.765 -9.584 -14.221 1.00 84.50 79 GLY A C 1
ATOM 613 O O . GLY A 1 79 ? -9.533 -8.836 -15.163 1.00 84.50 79 GLY A O 1
ATOM 614 N N . VAL A 1 80 ? -9.114 -10.735 -14.073 1.00 82.00 80 VAL A N 1
ATOM 615 C CA . VAL A 1 80 ? -8.141 -11.260 -15.049 1.00 82.00 80 VAL A CA 1
ATOM 616 C C . VAL A 1 80 ? -8.424 -12.748 -15.310 1.00 82.00 80 VAL A C 1
ATOM 618 O O . VAL A 1 80 ? -9.022 -13.406 -14.447 1.00 82.00 80 VAL A O 1
ATOM 621 N N . PRO A 1 81 ? -8.048 -13.310 -16.478 1.00 86.62 81 PRO A N 1
ATOM 622 C CA . PRO A 1 81 ? -7.258 -12.697 -17.556 1.00 86.62 81 PRO A CA 1
A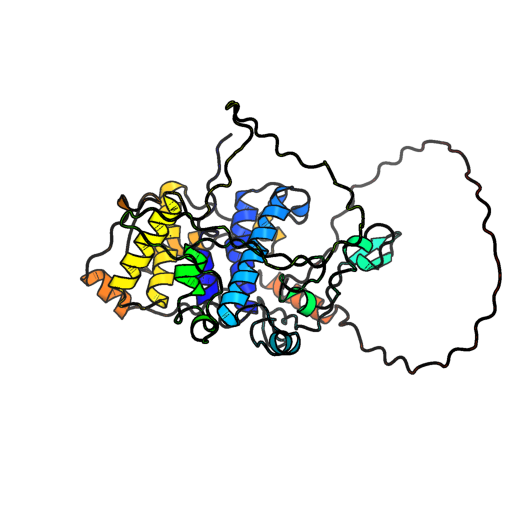TOM 623 C C . PRO A 1 81 ? -8.044 -11.707 -18.431 1.00 86.62 81 PRO A C 1
ATOM 625 O O . PRO A 1 81 ? -9.250 -11.877 -18.616 1.00 86.62 81 PRO A O 1
ATOM 628 N N . LEU A 1 82 ? -7.351 -10.712 -18.998 1.00 83.06 82 LEU A N 1
ATOM 629 C CA . LEU A 1 82 ? -7.907 -9.719 -19.938 1.00 83.06 82 LEU A CA 1
ATOM 630 C C . LEU A 1 82 ? -7.343 -9.887 -21.352 1.00 83.06 82 LEU A C 1
ATOM 632 O O . LEU A 1 82 ? -6.139 -10.008 -21.529 1.00 83.06 82 LEU A O 1
ATOM 636 N N . THR A 1 83 ? -8.161 -9.815 -22.397 1.00 88.12 83 THR A N 1
ATOM 637 C CA . THR A 1 83 ? -7.610 -9.696 -23.760 1.00 88.12 83 THR A CA 1
ATOM 638 C C . THR A 1 83 ? -6.805 -8.399 -23.919 1.00 88.12 83 THR A C 1
ATOM 640 O O . THR A 1 83 ? -7.027 -7.436 -23.188 1.00 88.12 83 THR A O 1
ATOM 643 N N . GLU A 1 84 ? -5.894 -8.341 -24.896 1.00 87.19 84 GLU A N 1
ATOM 644 C CA . GLU A 1 84 ? -5.110 -7.125 -25.184 1.00 87.19 84 GLU A CA 1
ATOM 645 C C . GLU A 1 84 ? -6.013 -5.888 -25.363 1.00 87.19 84 GLU A C 1
ATOM 647 O O . GLU A 1 84 ? -5.775 -4.853 -24.748 1.00 87.19 84 GLU A O 1
ATOM 652 N N . ASP A 1 85 ? -7.109 -6.014 -26.120 1.00 88.12 85 ASP A N 1
ATOM 653 C CA . ASP A 1 85 ? -8.076 -4.927 -26.332 1.00 88.12 85 ASP A CA 1
ATOM 654 C C . ASP A 1 85 ? -8.775 -4.489 -25.027 1.00 88.12 85 ASP A C 1
ATOM 656 O O . ASP A 1 85 ? -9.033 -3.298 -24.817 1.00 88.12 85 ASP A O 1
ATOM 660 N N . GLU A 1 86 ? -9.087 -5.432 -24.132 1.00 89.50 86 GLU A N 1
ATOM 661 C CA . GLU A 1 86 ? -9.667 -5.136 -22.815 1.00 89.50 86 GLU A CA 1
ATOM 662 C C . GLU A 1 86 ? -8.652 -4.431 -21.909 1.00 89.50 86 GLU A C 1
ATOM 664 O O . GLU A 1 86 ? -8.983 -3.415 -21.300 1.00 89.50 86 GLU A O 1
ATOM 669 N N . LEU A 1 87 ? -7.404 -4.904 -21.876 1.00 87.75 87 LEU A N 1
ATOM 670 C CA . LEU A 1 87 ? -6.332 -4.312 -21.079 1.00 87.75 87 LEU A CA 1
ATOM 671 C C . LEU A 1 87 ? -5.994 -2.889 -21.551 1.00 87.75 87 LEU A C 1
ATOM 673 O O . LEU A 1 87 ? -5.921 -1.965 -20.743 1.00 87.75 87 LEU A O 1
ATOM 677 N N . LEU A 1 88 ? -5.859 -2.676 -22.863 1.00 86.44 88 LEU A N 1
ATOM 678 C CA . LEU A 1 88 ? -5.558 -1.362 -23.443 1.00 86.44 88 LEU A CA 1
ATOM 679 C C . LEU A 1 88 ? -6.698 -0.346 -23.264 1.00 86.44 88 LEU A C 1
ATOM 681 O O . LEU A 1 88 ? -6.457 0.863 -23.291 1.00 86.44 88 LEU A O 1
ATOM 685 N N . SER A 1 89 ? -7.938 -0.814 -23.093 1.00 85.00 89 SER A N 1
ATOM 686 C CA . SER A 1 89 ? -9.106 0.044 -22.856 1.00 85.00 89 SER A CA 1
ATOM 687 C C . SER A 1 89 ? -9.462 0.219 -21.374 1.00 85.00 89 SER A C 1
ATOM 689 O O . SER A 1 89 ? -10.269 1.095 -21.041 1.00 85.00 89 SER A O 1
ATOM 691 N N . ALA A 1 90 ? -8.843 -0.550 -20.475 1.00 84.62 90 ALA A N 1
ATOM 692 C CA . ALA A 1 90 ? -9.079 -0.490 -19.040 1.00 84.62 90 ALA A CA 1
ATOM 693 C C . ALA A 1 90 ? -8.561 0.829 -18.438 1.00 84.62 90 ALA A C 1
ATOM 695 O O . ALA A 1 90 ? -7.364 1.076 -18.297 1.00 84.62 90 ALA A O 1
ATOM 696 N N . THR A 1 91 ? -9.483 1.701 -18.024 1.00 79.25 91 THR A N 1
ATOM 697 C CA . THR A 1 91 ? -9.179 3.093 -17.638 1.00 79.25 91 THR A CA 1
ATOM 698 C C . THR A 1 91 ? -8.389 3.267 -16.340 1.00 79.25 91 THR A C 1
ATOM 700 O O . THR A 1 91 ? -8.042 4.407 -16.023 1.00 79.25 91 THR A O 1
ATOM 703 N N . LYS A 1 92 ? -8.170 2.185 -15.584 1.00 85.75 92 LYS A N 1
ATOM 704 C CA . LYS A 1 92 ? -7.315 2.139 -14.386 1.00 85.75 92 LYS A CA 1
ATOM 705 C C . LYS A 1 92 ? -6.248 1.029 -14.452 1.00 85.75 92 LYS A C 1
ATOM 707 O O . LYS A 1 92 ? -5.681 0.709 -13.427 1.00 85.75 92 LYS A O 1
ATOM 712 N N . ALA A 1 93 ? -6.005 0.396 -15.604 1.00 85.12 93 ALA A N 1
ATOM 713 C CA . ALA A 1 93 ? -4.913 -0.587 -15.714 1.00 85.12 93 ALA A CA 1
ATOM 714 C C . ALA A 1 93 ? -3.544 0.090 -15.869 1.00 85.12 93 ALA A C 1
ATOM 716 O O . ALA A 1 93 ? -2.510 -0.492 -15.573 1.00 85.12 93 ALA A O 1
ATOM 717 N N . PHE A 1 94 ? -3.549 1.338 -16.339 1.00 85.75 94 PHE A N 1
ATOM 718 C CA . PHE A 1 94 ? -2.361 2.157 -16.527 1.00 85.75 94 PHE A CA 1
ATOM 719 C C . PHE A 1 94 ? -2.678 3.593 -16.147 1.00 85.75 94 PHE A C 1
ATOM 721 O O . PHE A 1 94 ? -3.836 4.026 -16.189 1.00 85.75 94 PHE A O 1
ATOM 728 N N . THR A 1 95 ? -1.636 4.349 -15.828 1.00 80.06 95 THR A N 1
ATOM 729 C CA . THR A 1 95 ? -1.767 5.782 -15.592 1.00 80.06 95 THR A CA 1
ATOM 730 C C . THR A 1 95 ? -1.930 6.501 -16.933 1.00 80.06 95 THR A C 1
ATOM 732 O O . THR A 1 95 ? -1.330 6.147 -17.950 1.00 80.06 95 THR A O 1
ATOM 735 N N . LYS A 1 96 ? -2.793 7.512 -16.993 1.00 72.38 96 LYS A N 1
ATOM 736 C CA . LYS A 1 96 ? -2.961 8.349 -18.189 1.00 72.38 96 LYS A CA 1
ATOM 737 C C . LYS A 1 96 ? -1.949 9.484 -18.161 1.00 72.38 96 LYS A C 1
ATOM 739 O O . LYS A 1 96 ? -1.526 9.925 -17.104 1.00 72.38 96 LYS A O 1
ATOM 744 N N . ALA A 1 97 ? -1.663 10.073 -19.320 1.00 64.31 97 ALA A N 1
ATOM 745 C CA . ALA A 1 97 ? -0.831 11.280 -19.386 1.00 64.31 97 ALA A CA 1
ATOM 746 C C . ALA A 1 97 ? -1.410 12.474 -18.590 1.00 64.31 97 ALA A C 1
ATOM 748 O O . ALA A 1 97 ? -0.678 13.404 -18.262 1.00 64.31 97 ALA A O 1
ATOM 749 N N . THR A 1 98 ? -2.725 12.473 -18.333 1.00 65.56 98 THR A N 1
ATOM 750 C CA . THR A 1 98 ? -3.412 13.449 -17.471 1.00 65.56 98 THR A CA 1
ATOM 751 C C . THR A 1 98 ? -3.369 13.092 -15.995 1.00 65.56 98 THR A C 1
ATOM 753 O O . THR A 1 98 ? -3.613 13.971 -15.175 1.00 65.56 98 THR A O 1
ATOM 756 N N . ASP A 1 99 ? -3.123 11.823 -15.681 1.00 68.88 99 ASP A N 1
ATOM 757 C CA . ASP A 1 99 ? -2.994 11.368 -14.309 1.00 68.88 99 ASP A CA 1
ATOM 758 C C . ASP A 1 99 ? -1.617 11.815 -13.813 1.00 68.88 99 ASP A C 1
ATOM 760 O O . ASP A 1 99 ? -0.660 11.958 -14.589 1.00 68.88 99 ASP A O 1
ATOM 764 N N . THR A 1 100 ? -1.539 12.091 -12.522 1.00 59.78 100 THR A N 1
ATOM 765 C CA . THR A 1 100 ? -0.327 12.587 -11.890 1.00 59.78 100 THR A CA 1
ATOM 766 C C . THR A 1 100 ? 0.028 11.682 -10.728 1.00 59.78 100 THR A C 1
ATOM 768 O O . THR A 1 100 ? -0.771 11.615 -9.803 1.00 59.78 100 THR A O 1
ATOM 771 N N . CYS A 1 101 ? 1.197 11.041 -10.776 1.00 59.00 101 CYS A N 1
ATOM 772 C CA . CYS A 1 101 ? 1.776 10.345 -9.627 1.00 59.00 101 CYS A CA 1
ATOM 773 C C . CYS A 1 101 ? 2.683 11.332 -8.876 1.00 59.00 101 CYS A C 1
ATOM 775 O O . CYS A 1 101 ? 3.793 11.580 -9.352 1.00 59.00 101 CYS A O 1
ATOM 777 N N . ASP A 1 102 ? 2.199 11.990 -7.822 1.00 59.84 102 ASP A N 1
ATOM 778 C CA . ASP A 1 102 ? 2.831 13.143 -7.182 1.00 59.84 102 ASP A CA 1
ATOM 779 C C . ASP A 1 102 ? 3.264 14.120 -8.281 1.00 59.84 102 ASP A C 1
ATOM 781 O O . ASP A 1 102 ? 4.437 14.426 -8.473 1.00 59.84 102 ASP A O 1
ATOM 785 N N . GLY A 1 103 ? 2.304 14.528 -9.121 1.00 52.16 103 GLY A N 1
ATOM 786 C CA . GLY A 1 103 ? 2.513 15.469 -10.228 1.00 52.16 103 GLY A CA 1
ATOM 787 C C . GLY A 1 103 ? 3.348 14.986 -11.411 1.00 52.16 103 GLY A C 1
ATOM 788 O O . GLY A 1 103 ? 3.421 15.710 -12.407 1.00 52.16 103 GLY A O 1
ATOM 789 N N . VAL A 1 104 ? 3.975 13.812 -11.364 1.00 58.53 104 VAL A N 1
ATOM 790 C CA . VAL A 1 104 ? 4.663 13.241 -12.529 1.00 58.53 104 VAL A CA 1
ATOM 791 C C . VAL A 1 104 ? 3.613 12.702 -13.496 1.00 58.53 104 VAL A C 1
ATOM 793 O O . VAL A 1 104 ? 2.716 11.967 -13.094 1.00 58.53 104 VAL A O 1
ATOM 796 N N . SER A 1 105 ? 3.695 13.087 -14.775 1.00 65.75 105 SER A N 1
ATOM 797 C CA . SER A 1 105 ? 2.751 12.603 -15.789 1.00 65.75 105 SER A CA 1
ATOM 798 C C . SER A 1 105 ? 2.753 11.080 -15.847 1.00 65.75 105 SER A C 1
ATOM 800 O O . SER A 1 105 ? 3.815 10.474 -16.011 1.00 65.75 105 SER A O 1
ATOM 802 N N . GLY A 1 106 ? 1.559 10.495 -15.786 1.00 66.56 106 GLY A N 1
ATOM 803 C CA . GLY A 1 106 ? 1.373 9.058 -15.874 1.00 66.56 106 GLY A CA 1
ATOM 804 C C . GLY A 1 106 ? 1.974 8.433 -17.137 1.00 66.56 106 GLY A C 1
ATOM 805 O O . GLY A 1 106 ? 2.030 9.031 -18.220 1.00 66.56 106 GLY A O 1
ATOM 806 N N . ILE A 1 107 ? 2.423 7.195 -16.971 1.00 73.06 107 ILE A N 1
ATOM 807 C CA . ILE A 1 107 ? 2.973 6.303 -17.979 1.00 73.06 107 ILE A CA 1
ATOM 808 C C . ILE A 1 107 ? 1.844 5.422 -18.539 1.00 73.06 107 ILE A C 1
ATOM 810 O O . ILE A 1 107 ? 1.364 4.488 -17.901 1.00 73.06 107 ILE A O 1
ATOM 814 N N . GLY A 1 108 ? 1.429 5.732 -19.769 1.00 79.94 108 GLY A N 1
ATOM 815 C CA . GLY A 1 108 ? 0.380 4.986 -20.466 1.00 79.94 108 GLY A CA 1
ATOM 816 C C . GLY A 1 108 ? 0.823 3.613 -20.991 1.00 79.94 108 GLY A C 1
ATOM 817 O O . GLY A 1 108 ? 2.018 3.330 -21.063 1.00 79.94 108 GLY A O 1
ATOM 818 N N . PRO A 1 109 ? -0.127 2.792 -21.477 1.00 83.75 109 PRO A N 1
ATOM 819 C CA . PRO A 1 109 ? 0.118 1.401 -21.884 1.00 83.75 109 PRO A CA 1
ATOM 820 C C . PRO A 1 109 ? 1.178 1.232 -22.981 1.00 83.75 109 PRO A C 1
ATOM 822 O O . PRO A 1 109 ? 1.884 0.231 -23.023 1.00 83.75 109 PRO A O 1
ATOM 825 N N . ASN A 1 110 ? 1.317 2.219 -23.868 1.00 83.44 110 ASN A N 1
ATOM 826 C CA . ASN A 1 110 ? 2.242 2.154 -25.005 1.00 83.44 110 ASN A CA 1
ATOM 827 C C . ASN A 1 110 ? 3.626 2.731 -24.674 1.00 83.44 110 ASN A C 1
ATOM 829 O O . ASN A 1 110 ? 4.470 2.874 -25.562 1.00 83.44 110 ASN A O 1
ATOM 833 N N . ALA A 1 111 ? 3.846 3.155 -23.428 1.00 80.94 111 ALA A N 1
ATOM 834 C CA . ALA A 1 111 ? 5.146 3.640 -23.010 1.00 80.94 111 ALA A CA 1
ATOM 835 C C . ALA A 1 111 ? 6.171 2.510 -23.070 1.00 80.94 111 ALA A C 1
ATOM 837 O O . ALA A 1 111 ? 5.864 1.362 -22.753 1.00 80.94 111 ALA A O 1
ATOM 838 N N . LYS A 1 112 ? 7.390 2.856 -23.487 1.00 81.50 112 LYS A N 1
ATOM 839 C CA . LYS A 1 112 ? 8.493 1.906 -23.548 1.00 81.50 112 LYS A CA 1
ATOM 840 C C . LYS A 1 112 ? 9.180 1.820 -22.191 1.00 81.50 112 LYS A C 1
ATOM 842 O O . LYS A 1 112 ? 9.675 2.839 -21.709 1.00 81.50 112 LYS A O 1
ATOM 847 N N . ILE A 1 113 ? 9.249 0.616 -21.639 1.00 77.75 113 ILE A N 1
ATOM 848 C CA . ILE A 1 113 ? 10.112 0.280 -20.513 1.00 77.75 113 ILE A CA 1
ATOM 849 C C . ILE A 1 113 ? 11.524 0.146 -21.071 1.00 77.75 113 ILE A C 1
ATOM 851 O O . ILE A 1 113 ? 11.795 -0.701 -21.922 1.00 77.75 113 ILE A O 1
ATOM 855 N N . VAL A 1 114 ? 12.408 1.033 -20.623 1.00 75.62 114 VAL A N 1
ATOM 856 C CA . VAL A 1 114 ? 13.812 1.069 -21.034 1.00 75.62 114 VAL A CA 1
ATOM 857 C C . VAL A 1 114 ? 14.654 1.012 -19.777 1.00 75.62 114 VAL A C 1
ATOM 859 O O . VAL A 1 114 ? 14.592 1.912 -18.939 1.00 75.62 114 VAL A O 1
ATOM 862 N N . GLN A 1 115 ? 15.479 -0.021 -19.658 1.00 80.81 115 GLN A N 1
ATOM 863 C CA . GLN A 1 115 ? 16.434 -0.137 -18.565 1.00 80.81 115 GLN A CA 1
ATOM 864 C C . GLN A 1 115 ? 17.828 0.121 -19.114 1.00 80.81 115 GLN A C 1
ATOM 866 O O . GLN A 1 115 ? 18.374 -0.682 -19.856 1.00 80.81 115 GLN A O 1
ATOM 871 N N . ASN A 1 116 ? 18.404 1.270 -18.779 1.00 82.06 116 ASN A N 1
ATOM 872 C CA . ASN A 1 116 ? 19.671 1.697 -19.361 1.00 82.06 116 ASN A CA 1
ATOM 873 C C . ASN A 1 116 ? 20.877 1.207 -18.550 1.00 82.06 116 ASN A C 1
ATOM 875 O O . ASN A 1 116 ? 20.902 1.298 -17.323 1.00 82.06 116 ASN A O 1
ATOM 879 N N . VAL A 1 117 ? 21.922 0.766 -19.250 1.00 82.31 117 VAL A N 1
ATOM 880 C CA . VAL A 1 117 ? 23.217 0.390 -18.673 1.00 82.31 117 VAL A CA 1
ATOM 881 C C . VAL A 1 117 ? 24.354 1.033 -19.461 1.00 82.31 117 VAL A C 1
ATOM 883 O O . VAL A 1 117 ? 24.275 1.194 -20.678 1.00 82.31 117 VAL A O 1
ATOM 886 N N . VAL A 1 118 ? 25.429 1.415 -18.770 1.00 82.94 118 VAL A N 1
ATOM 887 C CA . VAL A 1 118 ? 26.626 1.967 -19.412 1.00 82.94 118 VAL A CA 1
ATOM 888 C C . VAL A 1 118 ? 27.618 0.846 -19.709 1.00 82.94 118 VAL A C 1
ATOM 890 O O . VAL A 1 118 ? 28.157 0.225 -18.793 1.00 82.94 118 VAL A O 1
ATOM 893 N N . VAL A 1 119 ? 27.901 0.622 -20.990 1.00 83.12 119 VAL A N 1
ATOM 894 C CA . VAL A 1 119 ? 28.915 -0.322 -21.478 1.00 83.12 119 VAL A CA 1
ATOM 895 C C . VAL A 1 119 ? 29.939 0.460 -22.289 1.00 83.12 119 VAL A C 1
ATOM 897 O O . VAL A 1 119 ? 29.583 1.185 -23.213 1.00 83.12 119 VAL A O 1
ATOM 900 N N . ASP A 1 120 ? 31.215 0.376 -21.906 1.00 88.19 120 ASP A N 1
ATOM 901 C CA . ASP A 1 120 ? 32.319 1.094 -22.564 1.00 88.19 120 ASP A CA 1
ATOM 902 C C . ASP A 1 120 ? 32.082 2.614 -22.723 1.00 88.19 120 ASP A C 1
ATOM 904 O O . ASP A 1 120 ? 32.512 3.246 -23.688 1.00 88.19 120 ASP A O 1
ATOM 908 N N . GLY A 1 121 ? 31.389 3.220 -21.752 1.00 88.25 121 GLY A N 1
ATOM 909 C CA . GLY A 1 121 ? 31.057 4.648 -21.751 1.00 88.25 121 GLY A CA 1
ATOM 910 C C . GLY A 1 121 ? 29.872 5.036 -22.642 1.00 88.25 121 GLY A C 1
ATOM 911 O O . GLY A 1 121 ? 29.600 6.227 -22.778 1.00 88.25 121 GLY A O 1
ATOM 912 N N . GLN A 1 122 ? 29.165 4.069 -23.234 1.00 87.12 122 GLN A N 1
ATOM 913 C CA . GLN A 1 122 ? 27.922 4.287 -23.974 1.00 87.12 122 GLN A CA 1
ATOM 914 C C . GLN A 1 122 ? 26.724 3.766 -23.187 1.00 87.12 122 GLN A C 1
ATOM 916 O O . GLN A 1 122 ? 26.745 2.645 -22.684 1.00 87.12 122 GLN A O 1
ATOM 921 N N . THR A 1 123 ? 25.671 4.575 -23.113 1.00 86.44 123 THR A N 1
ATOM 922 C CA . THR A 1 123 ? 24.373 4.145 -22.592 1.00 86.44 123 THR A CA 1
ATOM 923 C C . THR A 1 123 ? 23.667 3.303 -23.647 1.00 86.44 123 THR A C 1
ATOM 925 O O . THR A 1 123 ? 23.439 3.780 -24.760 1.00 86.44 123 THR A O 1
ATOM 928 N N . ILE A 1 124 ? 23.328 2.069 -23.292 1.00 87.19 124 ILE A N 1
ATOM 929 C CA . ILE A 1 124 ? 22.528 1.153 -24.108 1.00 87.19 124 ILE A CA 1
ATOM 930 C C . ILE A 1 124 ? 21.322 0.671 -23.303 1.00 87.19 124 ILE A C 1
ATOM 932 O O . ILE A 1 124 ? 21.369 0.664 -22.071 1.00 87.19 124 ILE A O 1
ATOM 936 N N . ASP A 1 125 ? 20.276 0.222 -23.993 1.00 87.06 125 ASP A N 1
ATOM 937 C CA . ASP A 1 125 ? 19.223 -0.570 -23.362 1.00 87.06 125 ASP A CA 1
ATOM 938 C C . ASP A 1 125 ? 19.822 -1.909 -22.897 1.00 87.06 125 ASP A C 1
ATOM 940 O O . ASP A 1 125 ? 20.609 -2.547 -23.604 1.00 87.06 125 ASP A O 1
ATOM 944 N N . VAL A 1 126 ? 19.475 -2.352 -21.693 1.00 88.06 126 VAL A N 1
ATOM 945 C CA . VAL A 1 126 ? 19.897 -3.636 -21.139 1.00 88.06 126 VAL A CA 1
ATOM 946 C C . VAL A 1 126 ? 19.418 -4.797 -22.009 1.00 88.06 126 VAL A C 1
ATOM 948 O O . VAL A 1 126 ? 20.110 -5.813 -22.071 1.00 88.06 126 VAL A O 1
ATOM 951 N N . ALA A 1 127 ? 18.300 -4.648 -22.728 1.00 87.75 127 ALA A N 1
ATOM 952 C CA . ALA A 1 127 ? 17.818 -5.625 -23.699 1.00 87.75 127 ALA A CA 1
ATOM 953 C C . ALA A 1 127 ? 18.810 -5.837 -24.859 1.00 87.75 127 ALA A C 1
ATOM 955 O O . ALA A 1 127 ? 18.912 -6.949 -25.379 1.00 87.75 127 ALA A O 1
ATOM 956 N N . ASP A 1 128 ? 19.607 -4.817 -25.195 1.00 88.81 128 ASP A N 1
ATOM 957 C CA . ASP A 1 128 ? 20.671 -4.878 -26.205 1.00 88.81 128 ASP A CA 1
ATOM 958 C C . ASP A 1 128 ? 22.027 -5.310 -25.617 1.00 88.81 128 ASP A C 1
ATOM 960 O O . ASP A 1 128 ? 23.011 -5.498 -26.342 1.00 88.81 128 ASP A O 1
ATOM 964 N N . HIS A 1 129 ? 22.121 -5.491 -24.295 1.00 91.44 129 HIS A N 1
ATOM 965 C CA . HIS A 1 129 ? 23.374 -5.860 -23.650 1.00 91.44 129 HIS A CA 1
ATOM 966 C C . HIS A 1 129 ? 23.801 -7.285 -24.064 1.00 91.44 129 HIS A C 1
ATOM 968 O O . HIS A 1 129 ? 23.053 -8.241 -23.848 1.00 91.44 129 HIS A O 1
ATOM 974 N N . PRO A 1 130 ? 25.054 -7.509 -24.515 1.00 88.19 130 PRO A N 1
ATOM 975 C CA . PRO A 1 130 ? 25.486 -8.792 -25.092 1.00 88.19 130 PRO A CA 1
ATOM 976 C C . PRO A 1 130 ? 25.358 -9.993 -24.139 1.00 88.19 130 PRO A C 1
ATOM 978 O O . PRO A 1 130 ? 25.083 -11.111 -24.566 1.00 88.19 130 PRO A O 1
ATOM 981 N N . THR A 1 131 ? 25.560 -9.771 -22.837 1.00 90.50 131 THR A N 1
ATOM 982 C CA . THR A 1 131 ? 25.406 -10.802 -21.795 1.00 90.50 131 THR A CA 1
ATOM 983 C C . THR A 1 131 ? 24.014 -10.846 -21.153 1.00 90.50 131 THR A C 1
ATOM 985 O O . THR A 1 131 ? 23.506 -11.936 -20.885 1.00 90.50 131 THR A O 1
ATOM 988 N N . LEU A 1 132 ? 23.428 -9.681 -20.851 1.00 89.38 132 LEU A N 1
ATOM 989 C CA . LEU A 1 132 ? 22.227 -9.556 -20.024 1.00 89.38 132 LEU A CA 1
ATOM 990 C C . LEU A 1 132 ? 20.937 -9.497 -20.844 1.00 89.38 132 LEU A C 1
ATOM 992 O O . LEU A 1 132 ? 19.912 -9.935 -20.342 1.00 89.38 132 LEU A O 1
ATOM 996 N N . GLY A 1 133 ? 20.980 -9.054 -22.103 1.00 88.44 133 GLY A N 1
ATOM 997 C CA . GLY A 1 133 ? 19.787 -8.779 -22.911 1.00 88.44 133 GLY A CA 1
ATOM 998 C C . GLY A 1 133 ? 18.857 -9.970 -23.108 1.00 88.44 133 GLY A C 1
ATOM 999 O O . GLY A 1 133 ? 17.638 -9.819 -23.187 1.00 88.44 133 GLY A O 1
ATOM 1000 N N . LYS A 1 134 ? 19.395 -11.192 -23.051 1.00 88.25 134 LYS A N 1
ATOM 1001 C CA . LYS A 1 134 ? 18.594 -12.425 -23.047 1.00 88.25 134 LYS A CA 1
ATOM 1002 C C . LYS A 1 134 ? 17.641 -12.559 -21.848 1.00 88.25 134 LYS A C 1
ATOM 1004 O O . LYS A 1 134 ? 16.744 -13.377 -21.912 1.00 88.25 134 LYS A O 1
ATOM 1009 N N . TYR A 1 135 ? 17.83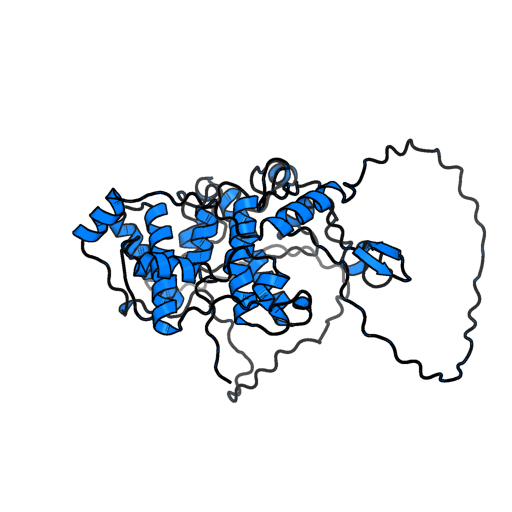5 -11.806 -20.767 1.00 84.94 135 TYR A N 1
ATOM 1010 C CA . TYR A 1 135 ? 16.937 -11.806 -19.607 1.00 84.94 135 TYR A CA 1
ATOM 1011 C C . TYR A 1 135 ? 15.869 -10.704 -19.679 1.00 84.94 135 TYR A C 1
ATOM 1013 O O . TYR A 1 135 ? 14.891 -10.778 -18.948 1.00 84.94 135 TYR A O 1
ATOM 1021 N N . PHE A 1 136 ? 16.033 -9.715 -20.565 1.00 83.25 136 PHE A N 1
ATOM 1022 C CA . PHE A 1 136 ? 15.175 -8.522 -20.639 1.00 83.25 136 PHE A CA 1
ATOM 1023 C C . PHE A 1 136 ? 14.376 -8.411 -21.947 1.00 83.25 136 PHE A C 1
ATOM 1025 O O . PHE A 1 136 ? 13.562 -7.514 -22.098 1.00 83.25 136 PHE A O 1
ATOM 1032 N N . SER A 1 137 ? 14.588 -9.316 -22.905 1.00 81.12 137 SER A N 1
ATOM 1033 C CA . SER A 1 137 ? 14.019 -9.213 -24.261 1.00 81.12 137 SER A CA 1
ATOM 1034 C C . SER A 1 137 ? 12.722 -9.998 -24.491 1.00 81.12 137 SER A C 1
ATOM 1036 O O . SER A 1 137 ? 12.194 -9.961 -25.598 1.00 81.12 137 SER A O 1
ATOM 1038 N N . HIS A 1 138 ? 12.236 -10.765 -23.509 1.00 79.81 138 HIS A N 1
ATOM 1039 C CA . HIS A 1 138 ? 11.270 -11.837 -23.793 1.00 79.81 138 HIS A CA 1
ATOM 1040 C C . HIS A 1 138 ? 9.797 -11.461 -23.579 1.00 79.81 138 HIS A C 1
ATOM 1042 O O . HIS A 1 138 ? 8.953 -11.939 -24.328 1.00 79.81 138 HIS A O 1
ATOM 1048 N N . VAL A 1 139 ? 9.482 -10.612 -22.597 1.00 78.81 139 VAL A N 1
ATOM 1049 C CA . VAL A 1 139 ? 8.089 -10.230 -22.278 1.00 78.81 139 VAL A CA 1
ATOM 1050 C C . VAL A 1 139 ? 7.573 -9.130 -23.217 1.00 78.81 139 VAL A C 1
ATOM 1052 O O . VAL A 1 139 ? 6.383 -9.048 -23.498 1.00 78.81 139 VAL A O 1
ATOM 1055 N N . GLY A 1 140 ? 8.482 -8.328 -23.770 1.00 83.69 140 GLY A N 1
ATOM 1056 C CA . GLY A 1 140 ? 8.173 -7.132 -24.546 1.00 83.69 140 GLY A CA 1
ATOM 1057 C C . GLY A 1 140 ? 8.850 -5.917 -23.924 1.00 83.69 140 GLY A C 1
ATOM 1058 O O . GLY A 1 140 ? 9.617 -6.048 -22.976 1.00 83.69 140 GLY A O 1
ATOM 1059 N N . SER A 1 141 ? 8.612 -4.739 -24.491 1.00 82.94 141 SER A N 1
ATOM 1060 C CA . SER A 1 141 ? 9.158 -3.482 -23.962 1.00 82.94 141 SER A CA 1
ATOM 1061 C C . SER A 1 141 ? 8.094 -2.418 -23.768 1.00 82.94 141 SER A C 1
ATOM 1063 O O . SER A 1 141 ? 8.440 -1.276 -23.503 1.00 82.94 141 SER A O 1
ATOM 1065 N N . GLU A 1 142 ? 6.813 -2.740 -23.942 1.00 86.12 142 GLU A N 1
ATOM 1066 C CA . GLU A 1 142 ? 5.721 -1.805 -23.689 1.00 86.12 142 GLU A CA 1
ATOM 1067 C C . GLU A 1 142 ? 5.087 -2.115 -22.341 1.00 86.12 142 GLU A C 1
ATOM 1069 O O . GLU A 1 142 ? 4.957 -3.276 -21.965 1.00 86.12 142 GLU A O 1
ATOM 1074 N N . MET A 1 143 ? 4.675 -1.072 -21.630 1.00 84.38 143 MET A N 1
ATOM 1075 C CA . MET A 1 143 ? 4.021 -1.172 -20.326 1.00 84.38 143 MET A CA 1
ATOM 1076 C C . MET A 1 143 ? 2.870 -2.193 -20.330 1.00 84.38 143 MET A C 1
ATOM 1078 O O . MET A 1 143 ? 2.741 -3.001 -19.412 1.00 84.38 143 MET A O 1
ATOM 1082 N N . TRP A 1 144 ? 2.058 -2.219 -21.391 1.00 87.62 144 TRP A N 1
ATOM 1083 C CA . TRP A 1 144 ? 0.930 -3.148 -21.468 1.00 87.62 144 TRP A CA 1
ATOM 1084 C C . TRP A 1 144 ? 1.341 -4.623 -21.449 1.00 87.62 144 TRP A C 1
ATOM 1086 O O . TRP A 1 144 ? 0.549 -5.447 -20.996 1.00 87.62 144 TRP A O 1
ATOM 1096 N N . ASN A 1 145 ? 2.572 -4.963 -21.859 1.00 87.19 145 ASN A N 1
ATOM 1097 C CA . ASN A 1 145 ? 3.071 -6.337 -21.791 1.00 87.19 145 ASN A CA 1
ATOM 1098 C C . ASN A 1 145 ? 3.117 -6.873 -20.352 1.00 87.19 145 ASN A C 1
ATOM 1100 O O . ASN A 1 145 ? 3.134 -8.083 -20.177 1.00 87.19 145 ASN A O 1
ATOM 1104 N N . TYR A 1 146 ? 3.111 -5.992 -19.347 1.00 86.81 146 TYR A N 1
ATOM 1105 C CA . TYR A 1 146 ? 3.210 -6.319 -17.924 1.00 86.81 146 TYR A CA 1
ATOM 1106 C C . TYR A 1 146 ? 1.893 -6.096 -17.163 1.00 86.81 146 TYR A C 1
ATOM 1108 O O . TYR A 1 146 ? 1.827 -6.333 -15.962 1.00 86.81 146 TYR A O 1
ATOM 1116 N N . GLY A 1 147 ? 0.824 -5.665 -17.846 1.00 86.00 147 GLY A N 1
ATOM 1117 C CA . GLY A 1 147 ? -0.460 -5.364 -17.202 1.00 86.00 147 GLY A CA 1
ATOM 1118 C C . GLY A 1 147 ? -1.229 -6.598 -16.714 1.00 86.00 147 GLY A C 1
ATOM 1119 O O . GLY A 1 147 ? -2.090 -6.482 -15.844 1.00 86.00 147 GLY A O 1
ATOM 1120 N N . ASP A 1 148 ? -0.913 -7.787 -17.232 1.00 89.56 148 ASP A N 1
ATOM 1121 C CA . ASP A 1 148 ? -1.476 -9.055 -16.765 1.00 89.56 148 ASP A CA 1
ATOM 1122 C C . ASP A 1 148 ? -0.390 -10.134 -16.679 1.00 89.56 148 ASP A C 1
ATOM 1124 O O . ASP A 1 148 ? 0.002 -10.752 -17.671 1.00 89.56 148 ASP A O 1
ATOM 1128 N N . VAL A 1 149 ? 0.063 -10.389 -15.451 1.00 89.06 149 VAL A N 1
ATOM 1129 C CA . VAL A 1 149 ? 1.112 -11.369 -15.128 1.00 89.06 149 VAL A CA 1
ATOM 1130 C C . VAL A 1 149 ? 0.751 -12.809 -15.515 1.00 89.06 149 VAL A C 1
ATOM 1132 O O . VAL A 1 149 ? 1.631 -13.662 -15.636 1.00 89.06 149 VAL A O 1
ATOM 1135 N N . THR A 1 150 ? -0.531 -13.092 -15.767 1.00 89.38 150 THR A N 1
ATOM 1136 C CA . THR A 1 150 ? -0.992 -14.410 -16.225 1.00 89.38 150 THR A CA 1
ATOM 1137 C C . THR A 1 150 ? -0.843 -14.603 -17.738 1.00 89.38 150 THR A C 1
ATOM 1139 O O . THR A 1 150 ? -1.082 -15.703 -18.240 1.00 89.38 150 THR A O 1
ATOM 1142 N N . GLN A 1 151 ? -0.434 -13.557 -18.467 1.00 89.19 151 GLN A N 1
ATOM 1143 C CA . GLN A 1 151 ? -0.347 -13.528 -19.930 1.00 89.19 151 GLN A CA 1
ATOM 1144 C C . GLN A 1 151 ? 1.017 -13.057 -20.462 1.00 89.19 151 GLN A C 1
ATOM 1146 O O . GLN A 1 151 ? 1.120 -12.528 -21.566 1.00 89.19 151 GLN A O 1
ATOM 1151 N N . LEU A 1 152 ? 2.095 -13.340 -19.728 1.00 86.69 152 LEU A N 1
ATOM 1152 C CA . LEU A 1 152 ? 3.484 -13.045 -20.122 1.00 86.69 152 LEU A CA 1
ATOM 1153 C C . LEU A 1 152 ? 4.114 -14.133 -21.023 1.00 86.69 152 LEU A C 1
ATOM 1155 O O . LEU A 1 152 ? 5.338 -14.229 -21.144 1.00 86.69 152 LEU A O 1
ATOM 1159 N N . GLY A 1 153 ? 3.305 -15.017 -21.613 1.00 85.56 153 GLY A N 1
ATOM 1160 C CA . GLY A 1 153 ? 3.785 -16.184 -22.360 1.00 85.56 153 GLY A CA 1
ATOM 1161 C C . GLY A 1 153 ? 4.483 -17.199 -21.448 1.00 85.56 153 GLY A C 1
ATOM 1162 O O . GLY A 1 153 ? 3.935 -17.572 -20.409 1.00 85.56 153 GLY A O 1
ATOM 1163 N N . ASP A 1 154 ? 5.698 -17.621 -21.807 1.00 85.50 154 ASP A N 1
ATOM 1164 C CA . ASP A 1 154 ? 6.501 -18.590 -21.035 1.00 85.50 154 ASP A CA 1
ATOM 1165 C C . ASP A 1 154 ? 6.885 -18.089 -19.627 1.00 85.50 154 ASP A C 1
ATOM 1167 O O . ASP A 1 154 ? 7.315 -18.876 -18.784 1.00 85.50 154 ASP A O 1
ATOM 1171 N N . TYR A 1 155 ? 6.718 -16.788 -19.367 1.00 87.69 155 TYR A N 1
ATOM 1172 C CA . TYR A 1 155 ? 7.015 -16.133 -18.091 1.00 87.69 155 TYR A CA 1
ATOM 1173 C C . TYR A 1 155 ? 5.780 -15.908 -17.222 1.00 87.69 155 TYR A C 1
ATOM 1175 O O . TYR A 1 155 ? 5.890 -15.262 -16.187 1.00 87.69 155 TYR A O 1
ATOM 1183 N N . SER A 1 156 ? 4.611 -16.399 -17.640 1.00 89.44 156 SER A N 1
ATOM 1184 C CA . SER A 1 156 ? 3.365 -16.177 -16.905 1.00 89.44 156 SER A CA 1
ATOM 1185 C C . SER A 1 156 ? 3.405 -16.836 -15.528 1.00 89.44 156 SER A C 1
ATOM 1187 O O . SER A 1 156 ? 3.879 -17.965 -15.379 1.00 89.44 156 SER A O 1
ATOM 1189 N N . TYR A 1 157 ? 2.849 -16.159 -14.529 1.00 90.44 157 TYR A N 1
ATOM 1190 C CA . TYR A 1 157 ? 2.719 -16.674 -13.168 1.00 90.44 157 TYR A CA 1
ATOM 1191 C C . TYR A 1 157 ? 1.389 -16.251 -12.541 1.00 90.44 157 TYR A C 1
ATOM 1193 O O . TYR A 1 157 ? 0.631 -15.456 -13.093 1.00 90.44 157 TYR A O 1
ATOM 1201 N N . SER A 1 158 ? 1.081 -16.835 -11.386 1.00 88.94 158 SER A N 1
ATOM 1202 C CA . SER A 1 158 ? -0.114 -16.535 -10.602 1.00 88.94 158 SER A CA 1
ATOM 1203 C C . SER A 1 158 ? 0.222 -16.544 -9.120 1.00 88.94 158 SER A C 1
ATOM 1205 O O . SER A 1 158 ? 1.099 -17.296 -8.687 1.00 88.94 158 SER A O 1
ATOM 1207 N N . TYR A 1 159 ? -0.529 -15.775 -8.343 1.00 88.31 159 TYR A N 1
ATOM 1208 C CA . TYR A 1 159 ? -0.412 -15.752 -6.893 1.00 88.31 159 TYR A CA 1
ATOM 1209 C C . TYR A 1 159 ? -1.424 -16.678 -6.231 1.00 88.31 159 TYR A C 1
ATOM 1211 O O . TYR A 1 159 ? -2.584 -16.738 -6.637 1.00 88.31 159 TYR A O 1
ATOM 1219 N N . ASP A 1 160 ? -0.977 -17.358 -5.179 1.00 84.62 160 ASP A N 1
ATOM 1220 C CA . ASP A 1 160 ? -1.875 -17.938 -4.188 1.00 84.62 160 ASP A CA 1
ATOM 1221 C C . ASP A 1 160 ? -2.222 -16.835 -3.181 1.00 84.62 160 ASP A C 1
ATOM 1223 O O . ASP A 1 160 ? -1.353 -16.363 -2.441 1.00 84.62 160 ASP A O 1
ATOM 1227 N N . LEU A 1 161 ? -3.457 -16.333 -3.247 1.00 84.62 161 LEU A N 1
ATOM 1228 C CA . LEU A 1 161 ? -3.889 -15.165 -2.483 1.00 84.62 161 LEU A CA 1
ATOM 1229 C C . LEU A 1 161 ? -4.506 -15.582 -1.145 1.00 84.62 161 LEU A C 1
ATOM 1231 O O . LEU A 1 161 ? -5.305 -16.519 -1.118 1.00 84.62 161 LEU A O 1
ATOM 1235 N N . PRO A 1 162 ? -4.238 -14.842 -0.054 1.00 80.31 162 PRO A N 1
ATOM 1236 C CA . PRO A 1 162 ? -4.879 -15.115 1.222 1.00 80.31 162 PRO A CA 1
ATOM 1237 C C . PRO A 1 162 ? -6.414 -15.031 1.160 1.00 80.31 162 PRO A C 1
ATOM 1239 O O . PRO A 1 162 ? -6.978 -14.198 0.445 1.00 80.31 162 PRO A O 1
ATOM 1242 N N . ASP A 1 163 ? -7.099 -15.832 1.975 1.00 80.62 163 ASP A N 1
ATOM 1243 C CA . ASP A 1 163 ? -8.563 -15.883 2.076 1.00 80.62 163 ASP A CA 1
ATOM 1244 C C . ASP A 1 163 ? -9.147 -14.513 2.414 1.00 80.62 163 ASP A C 1
ATOM 1246 O O . ASP A 1 163 ? -10.161 -14.116 1.858 1.00 80.62 163 ASP A O 1
ATOM 1250 N N . ILE A 1 164 ? -8.476 -13.734 3.260 1.00 80.75 164 ILE A N 1
ATOM 1251 C CA . ILE A 1 164 ? -8.921 -12.380 3.598 1.00 80.75 164 ILE A CA 1
ATOM 1252 C C . ILE A 1 164 ? -8.937 -11.460 2.363 1.00 80.75 164 ILE A C 1
ATOM 1254 O O . ILE A 1 164 ? -9.860 -10.669 2.179 1.00 80.75 164 ILE A O 1
ATOM 1258 N N . VAL A 1 165 ? -7.955 -11.602 1.465 1.00 85.88 165 VAL A N 1
ATOM 1259 C CA . VAL A 1 165 ? -7.860 -10.819 0.227 1.00 85.88 165 VAL A CA 1
ATOM 1260 C C . VAL A 1 165 ? -8.959 -11.260 -0.733 1.00 85.88 165 VAL A C 1
ATOM 1262 O O . VAL A 1 165 ? -9.637 -10.425 -1.326 1.00 85.88 165 VAL A O 1
ATOM 1265 N N . THR A 1 166 ? -9.181 -12.565 -0.877 1.00 84.94 166 THR A N 1
ATOM 1266 C CA . THR A 1 166 ? -10.200 -13.073 -1.803 1.00 84.94 166 THR A CA 1
ATOM 1267 C C . THR A 1 166 ? -11.626 -12.828 -1.294 1.00 84.94 166 THR A C 1
ATOM 1269 O O . THR A 1 166 ? -12.480 -12.374 -2.055 1.00 84.94 166 THR A O 1
ATOM 1272 N N . GLN A 1 167 ? -11.888 -13.067 -0.010 1.00 81.69 167 GLN A N 1
ATOM 1273 C CA . GLN A 1 167 ? -13.214 -12.991 0.599 1.00 81.69 167 GLN A CA 1
ATOM 1274 C C . GLN A 1 167 ? -13.592 -11.566 1.010 1.00 81.69 167 GLN A C 1
ATOM 1276 O O . GLN A 1 167 ? -14.680 -11.122 0.659 1.00 81.69 167 GLN A O 1
ATOM 1281 N N . GLN A 1 168 ? -12.740 -10.817 1.716 1.00 80.75 168 GLN A N 1
ATOM 1282 C CA . GLN A 1 168 ? -13.134 -9.492 2.221 1.00 80.75 168 GLN A CA 1
ATOM 1283 C C . GLN A 1 168 ? -12.913 -8.369 1.210 1.00 80.75 168 GLN A C 1
ATOM 1285 O O . GLN A 1 168 ? -13.719 -7.442 1.143 1.00 80.75 168 GLN A O 1
ATOM 1290 N N . LEU A 1 169 ? -11.842 -8.447 0.415 1.00 88.69 169 LEU A N 1
ATOM 1291 C CA . LEU A 1 169 ? -11.540 -7.433 -0.592 1.00 88.69 169 LEU A CA 1
ATOM 1292 C C . LEU A 1 169 ? -12.183 -7.787 -1.939 1.00 88.69 169 LEU A C 1
ATOM 1294 O O . LEU A 1 169 ? -13.100 -7.103 -2.390 1.00 88.69 169 LEU A O 1
ATOM 1298 N N . LEU A 1 170 ? -11.741 -8.871 -2.578 1.00 89.38 170 LEU A N 1
ATOM 1299 C CA . LEU A 1 170 ? -12.078 -9.144 -3.979 1.00 89.38 170 LEU A CA 1
ATOM 1300 C C . LEU A 1 170 ? -13.529 -9.583 -4.208 1.00 89.38 170 LEU A C 1
ATOM 1302 O O . LEU A 1 170 ? -14.026 -9.438 -5.323 1.00 89.38 170 LEU A O 1
ATOM 1306 N N . SER A 1 171 ? -14.227 -10.076 -3.182 1.00 86.62 171 SER A N 1
ATOM 1307 C CA . SER A 1 171 ? -15.653 -10.419 -3.277 1.00 86.62 171 SER A CA 1
ATOM 1308 C C . SER A 1 171 ? -16.600 -9.260 -2.915 1.00 86.62 171 SER A C 1
ATOM 1310 O O . SER A 1 171 ? -17.812 -9.369 -3.108 1.00 86.62 171 SER A O 1
ATOM 1312 N N . ASN A 1 172 ? -16.071 -8.134 -2.423 1.00 86.31 172 ASN A N 1
ATOM 1313 C CA . ASN A 1 172 ? -16.871 -7.017 -1.931 1.00 86.31 172 ASN A CA 1
ATOM 1314 C C . ASN A 1 172 ? -17.154 -5.984 -3.033 1.00 86.31 172 ASN A C 1
ATOM 1316 O O . ASN A 1 172 ? -16.272 -5.233 -3.442 1.00 86.31 172 ASN A O 1
ATOM 1320 N N . SER A 1 173 ? -18.416 -5.875 -3.455 1.00 88.25 173 SER A N 1
ATOM 1321 C CA . SER A 1 173 ? -18.855 -4.943 -4.507 1.00 88.25 173 SER A CA 1
ATOM 1322 C C . SER A 1 173 ? -18.791 -3.465 -4.150 1.00 88.25 173 SER A C 1
ATOM 1324 O O . SER A 1 173 ? -18.881 -2.631 -5.047 1.00 88.25 173 SER A O 1
ATOM 1326 N N . GLN A 1 174 ? -18.652 -3.129 -2.867 1.00 86.50 174 GLN A N 1
ATOM 1327 C CA . GLN A 1 174 ? -18.448 -1.749 -2.427 1.00 86.50 174 GLN A CA 1
ATOM 1328 C C . GLN A 1 174 ? -16.980 -1.315 -2.553 1.00 86.50 174 GLN A C 1
ATOM 1330 O O . GLN A 1 174 ? -16.715 -0.119 -2.619 1.00 86.50 174 GLN A O 1
ATOM 1335 N N . ILE A 1 175 ? -16.039 -2.268 -2.618 1.00 87.06 175 ILE A N 1
ATOM 1336 C CA . ILE A 1 175 ? -14.604 -1.991 -2.789 1.00 87.06 175 ILE A CA 1
ATOM 1337 C C . ILE A 1 175 ? -14.145 -2.313 -4.213 1.00 87.06 175 ILE A C 1
ATOM 1339 O O . ILE A 1 175 ? -13.500 -1.488 -4.854 1.00 87.06 175 ILE A O 1
ATOM 1343 N N . CYS A 1 176 ? -14.493 -3.497 -4.719 1.00 90.81 176 CYS A N 1
ATOM 1344 C CA . CYS A 1 176 ? -14.005 -4.025 -5.986 1.00 90.81 176 CYS A CA 1
ATOM 1345 C C . CYS A 1 176 ? -15.099 -4.060 -7.057 1.00 90.81 176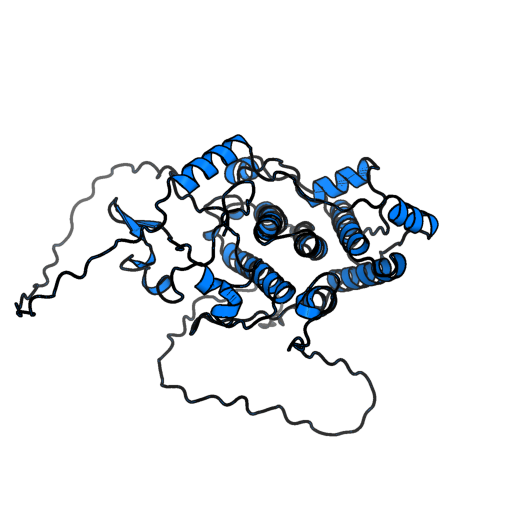 CYS A C 1
ATOM 1347 O O . CYS A 1 176 ? -15.990 -4.915 -6.994 1.00 90.81 176 CYS A O 1
ATOM 1349 N N . PRO A 1 177 ? -15.031 -3.195 -8.088 1.00 88.19 177 PRO A N 1
ATOM 1350 C CA . PRO A 1 177 ? -16.008 -3.167 -9.175 1.00 88.19 177 PRO A CA 1
ATOM 1351 C C . PRO A 1 177 ? -16.159 -4.500 -9.918 1.00 88.19 177 PRO A C 1
ATOM 1353 O O . PRO A 1 177 ? -17.274 -4.864 -10.300 1.00 88.19 177 PRO A O 1
ATOM 1356 N N . ALA A 1 178 ? -15.067 -5.253 -10.090 1.00 85.88 178 ALA A N 1
ATOM 1357 C CA . ALA A 1 178 ? -15.081 -6.521 -10.820 1.00 85.88 178 ALA A CA 1
ATOM 1358 C C . ALA A 1 178 ? -15.967 -7.585 -10.152 1.00 85.88 178 ALA A C 1
ATOM 1360 O O . ALA A 1 178 ? -16.556 -8.413 -10.845 1.00 85.88 178 ALA A O 1
ATOM 1361 N N . SER A 1 179 ? -16.149 -7.517 -8.828 1.00 77.62 179 SER A N 1
ATOM 1362 C CA . SER A 1 179 ? -17.008 -8.445 -8.076 1.00 77.62 179 SER A CA 1
ATOM 1363 C C . SER A 1 179 ? -18.500 -8.323 -8.428 1.00 77.62 179 SER A C 1
ATOM 1365 O O . SER A 1 179 ? -19.269 -9.262 -8.229 1.00 77.62 179 SER A O 1
ATOM 1367 N N . SER A 1 180 ? -18.919 -7.180 -8.990 1.00 61.53 180 SER A N 1
ATOM 1368 C CA . SER A 1 180 ? -20.298 -6.941 -9.442 1.00 61.53 180 SER A CA 1
ATOM 1369 C C . SER A 1 180 ? -20.578 -7.520 -10.834 1.00 61.53 180 SER A C 1
ATOM 1371 O O . SER A 1 180 ? -21.739 -7.666 -11.229 1.00 61.53 180 SER A O 1
ATOM 1373 N N . GLY A 1 181 ? -19.531 -7.837 -11.603 1.00 50.81 181 GLY A N 1
ATOM 1374 C CA . GLY A 1 181 ? -19.645 -8.515 -12.888 1.00 50.81 181 GLY A CA 1
ATOM 1375 C C . GLY A 1 181 ? -19.857 -10.011 -12.676 1.00 50.81 181 GLY A C 1
ATOM 1376 O O . GLY A 1 181 ? -19.186 -10.626 -11.861 1.00 50.81 181 GLY A O 1
ATOM 1377 N N . SER A 1 182 ? -20.764 -10.643 -13.426 1.00 36.44 182 SER A N 1
ATOM 1378 C CA . SER A 1 182 ? -21.039 -12.095 -13.364 1.00 36.44 182 SER A CA 1
ATOM 1379 C C . SER A 1 182 ? -19.871 -13.009 -13.802 1.00 36.44 182 SER A C 1
ATOM 1381 O O . SER A 1 182 ? -20.099 -14.145 -14.219 1.00 36.44 182 SER A O 1
ATOM 1383 N N . GLY A 1 183 ? -18.624 -12.545 -13.723 1.00 37.91 183 GLY A N 1
ATOM 1384 C CA . GLY A 1 183 ? -17.441 -13.386 -13.768 1.00 37.91 183 GLY A CA 1
ATOM 1385 C C . GLY A 1 183 ? -17.226 -13.965 -12.380 1.00 37.91 183 GLY A C 1
ATOM 1386 O O . GLY A 1 183 ? -16.671 -13.304 -11.514 1.00 37.91 183 GLY A O 1
ATOM 1387 N N . SER A 1 184 ? -17.704 -15.190 -12.159 1.00 35.25 184 SER A N 1
ATOM 1388 C CA . SER A 1 184 ? -17.364 -15.976 -10.973 1.00 35.25 184 SER A CA 1
ATOM 1389 C C . SER A 1 184 ? -15.869 -15.831 -10.704 1.00 35.25 184 SER A C 1
ATOM 1391 O O . SER A 1 184 ? -15.068 -16.266 -11.534 1.00 35.25 184 SER A O 1
ATOM 1393 N N . PHE A 1 185 ? -15.505 -15.234 -9.566 1.00 40.69 185 PHE A N 1
ATOM 1394 C CA . PHE A 1 185 ? -14.143 -15.282 -9.057 1.00 40.69 185 PHE A CA 1
ATOM 1395 C C . PHE A 1 185 ? -13.743 -16.761 -9.080 1.00 40.69 185 PHE A C 1
ATOM 1397 O O . PHE A 1 185 ? -14.373 -17.598 -8.428 1.00 40.69 185 PHE A O 1
ATOM 1404 N N . ARG A 1 186 ? -12.808 -17.135 -9.957 1.00 40.03 186 ARG A N 1
ATOM 1405 C CA . ARG A 1 186 ? -12.521 -18.544 -10.272 1.00 40.03 186 ARG A CA 1
ATOM 1406 C C . ARG A 1 186 ? -11.618 -19.194 -9.216 1.00 40.03 186 ARG A C 1
ATOM 1408 O O . ARG A 1 186 ? -10.973 -20.192 -9.502 1.00 40.03 186 ARG A O 1
ATOM 1415 N N . GLY A 1 187 ? -11.604 -18.640 -8.004 1.00 34.88 187 GLY A N 1
ATOM 1416 C CA . GLY A 1 187 ? -11.094 -19.260 -6.787 1.00 34.88 187 GLY A CA 1
ATOM 1417 C C . GLY A 1 187 ? -12.270 -19.777 -5.966 1.00 34.88 187 GLY A C 1
ATOM 1418 O O . GLY A 1 187 ? -12.808 -19.069 -5.124 1.00 34.88 187 GLY A O 1
ATOM 1419 N N . SER A 1 188 ? -12.734 -20.994 -6.254 1.00 29.02 188 SER A N 1
ATOM 1420 C CA . SER A 1 188 ? -13.703 -21.672 -5.389 1.00 29.02 188 SER A CA 1
ATOM 1421 C C . SER A 1 188 ? -12.966 -22.355 -4.240 1.00 29.02 188 SER A C 1
ATOM 1423 O O . SER A 1 188 ? -12.431 -23.446 -4.421 1.00 29.02 188 SER A O 1
ATOM 1425 N N . HIS A 1 189 ? -13.007 -21.759 -3.051 1.00 31.42 189 HIS A N 1
ATOM 1426 C CA . HIS A 1 189 ? -12.876 -22.504 -1.803 1.00 31.42 189 HIS A CA 1
ATOM 1427 C C . HIS A 1 189 ? -14.273 -22.682 -1.212 1.00 31.42 189 HIS A C 1
ATOM 1429 O O . HIS A 1 189 ? -14.866 -21.770 -0.644 1.00 31.42 189 HIS A O 1
ATOM 1435 N N . SER A 1 190 ? -14.850 -23.863 -1.438 1.00 28.34 190 SER A N 1
ATOM 1436 C CA . SER A 1 190 ? -16.073 -24.287 -0.768 1.00 28.34 190 SER A CA 1
ATOM 1437 C C . SER A 1 190 ? -15.709 -24.880 0.589 1.00 28.34 190 SER A C 1
ATOM 1439 O O . SER A 1 190 ? -15.230 -26.015 0.654 1.00 28.34 190 SER A O 1
ATOM 1441 N N . ASP A 1 191 ? -15.981 -24.146 1.661 1.00 30.84 191 ASP A N 1
ATOM 1442 C CA . ASP A 1 191 ? -16.081 -24.738 2.987 1.00 30.84 191 ASP A CA 1
ATOM 1443 C C . ASP A 1 191 ? -17.381 -25.536 3.097 1.00 30.84 191 ASP A C 1
ATOM 1445 O O . ASP A 1 191 ? -18.485 -25.021 2.908 1.00 30.84 191 ASP A O 1
ATOM 1449 N N . SER A 1 192 ? -17.269 -26.810 3.463 1.00 29.50 192 SER A N 1
ATOM 1450 C CA . SER A 1 192 ? -18.403 -27.541 4.017 1.00 29.50 192 SER A CA 1
ATOM 1451 C C . SER A 1 192 ? -17.937 -28.479 5.119 1.00 29.50 192 SER A C 1
ATOM 1453 O O . SER A 1 192 ? -17.418 -29.568 4.866 1.00 29.50 192 SER A O 1
ATOM 1455 N N . SER A 1 193 ? -18.180 -28.072 6.362 1.00 33.84 193 SER A N 1
ATOM 1456 C CA . SER A 1 193 ? -18.225 -28.981 7.497 1.00 33.84 193 SER A CA 1
ATOM 1457 C C . SER A 1 193 ? -19.652 -29.522 7.654 1.00 33.84 193 SER A C 1
ATOM 1459 O O . SER A 1 193 ? -20.595 -28.802 7.968 1.00 33.84 193 SER A O 1
ATOM 1461 N N . SER A 1 194 ? -19.828 -30.821 7.405 1.00 30.09 194 SER A N 1
ATOM 1462 C CA . SER A 1 194 ? -20.439 -31.785 8.337 1.00 30.09 194 SER A CA 1
ATOM 1463 C C . SER A 1 194 ? -21.099 -32.973 7.627 1.00 30.09 194 SER A C 1
ATOM 1465 O O . SER A 1 194 ? -21.868 -32.834 6.682 1.00 30.09 194 SER A O 1
ATOM 1467 N N . SER A 1 195 ? -20.874 -34.132 8.253 1.00 27.48 195 SER A N 1
ATOM 1468 C CA . SER A 1 195 ? -21.652 -35.375 8.192 1.00 27.48 195 SER A CA 1
ATOM 1469 C C . SER A 1 195 ? -21.159 -36.447 7.215 1.00 27.48 195 SER A C 1
ATOM 1471 O O . SER A 1 195 ? -21.414 -36.429 6.018 1.00 27.48 195 SER A O 1
ATOM 1473 N N . ASN A 1 196 ? -20.477 -37.420 7.829 1.00 39.03 196 ASN A N 1
ATOM 1474 C CA . ASN A 1 196 ? -20.147 -38.758 7.352 1.00 39.03 196 ASN A CA 1
ATOM 1475 C C . ASN A 1 196 ? -21.169 -39.354 6.368 1.00 39.03 196 ASN A C 1
ATOM 1477 O O . ASN A 1 196 ? -22.270 -39.711 6.778 1.00 39.03 196 ASN A O 1
ATOM 1481 N N . ASP A 1 197 ? -20.730 -39.622 5.140 1.00 27.12 197 ASP A N 1
ATOM 1482 C CA . ASP A 1 197 ? -20.920 -40.940 4.537 1.00 27.12 197 ASP A CA 1
ATOM 1483 C C . ASP A 1 197 ? -19.804 -41.205 3.519 1.00 27.12 197 ASP A C 1
ATOM 1485 O O . ASP A 1 197 ? -19.387 -40.321 2.771 1.00 27.12 197 ASP A O 1
ATOM 1489 N N . GLY A 1 198 ? -19.242 -42.411 3.561 1.00 37.75 198 GLY A N 1
ATOM 1490 C CA . GLY A 1 198 ? -18.052 -42.765 2.796 1.00 37.75 198 GLY A CA 1
ATOM 1491 C C . GLY A 1 198 ? -18.301 -42.758 1.289 1.00 37.75 198 GLY A C 1
ATOM 1492 O O . GLY A 1 198 ? -19.032 -43.601 0.774 1.00 37.75 198 GLY A O 1
ATOM 1493 N N . ALA A 1 199 ? -17.610 -41.874 0.574 1.00 24.55 199 ALA A N 1
ATOM 1494 C CA . ALA A 1 199 ? -17.393 -41.980 -0.861 1.00 24.55 199 ALA A CA 1
ATOM 1495 C C . ALA A 1 199 ? -16.009 -41.412 -1.197 1.00 24.55 199 ALA A C 1
ATOM 1497 O O . ALA A 1 199 ? -15.727 -40.241 -0.961 1.00 24.55 199 ALA A O 1
ATOM 1498 N N . TYR A 1 200 ? -15.132 -42.266 -1.720 1.00 24.97 200 TYR A N 1
ATOM 1499 C CA . TYR A 1 200 ? -13.868 -41.851 -2.315 1.00 24.97 200 TYR A CA 1
ATOM 1500 C C . TYR A 1 200 ? -14.172 -40.922 -3.496 1.00 24.97 200 TYR A C 1
ATOM 1502 O O . TYR A 1 200 ? -14.807 -41.353 -4.459 1.00 24.97 200 TYR A O 1
ATOM 1510 N N . VAL A 1 201 ? -13.732 -39.667 -3.418 1.00 24.62 201 VAL A N 1
ATOM 1511 C CA . VAL A 1 201 ? -13.787 -38.724 -4.539 1.00 24.62 201 VAL A CA 1
ATOM 1512 C C . VAL A 1 201 ? -12.405 -38.695 -5.178 1.00 24.62 201 VAL A C 1
ATOM 1514 O O . VAL A 1 201 ? -11.402 -38.421 -4.524 1.00 24.62 201 VAL A O 1
ATOM 1517 N N . VAL A 1 202 ? -12.373 -39.083 -6.447 1.00 24.98 202 VAL A N 1
ATOM 1518 C CA . VAL A 1 202 ? -11.199 -39.107 -7.318 1.00 24.98 202 VAL A CA 1
ATOM 1519 C C . VAL A 1 202 ? -10.774 -37.658 -7.577 1.00 24.98 202 VAL A C 1
ATOM 1521 O O . VAL A 1 202 ? -11.633 -36.833 -7.895 1.00 24.98 202 VAL A O 1
ATOM 1524 N N . SER A 1 203 ? -9.479 -37.353 -7.425 1.00 27.67 203 SER A N 1
ATOM 1525 C CA . SER A 1 203 ? -8.880 -36.104 -7.916 1.00 27.67 203 SER A CA 1
ATOM 1526 C C . SER A 1 203 ? -9.335 -35.836 -9.352 1.00 27.67 203 SER A C 1
ATOM 1528 O O . SER A 1 203 ? -9.397 -36.787 -10.134 1.00 27.67 203 SER A O 1
ATOM 1530 N N . PRO A 1 204 ? -9.607 -34.584 -9.748 1.00 27.98 204 PRO A N 1
ATOM 1531 C CA . PRO A 1 204 ? -9.692 -34.247 -11.156 1.00 27.98 204 PRO A CA 1
ATOM 1532 C C . PRO A 1 204 ? -8.287 -34.382 -11.759 1.00 27.98 204 PRO A C 1
ATOM 1534 O O . PRO A 1 204 ? -7.491 -33.446 -11.755 1.00 27.98 204 PRO A O 1
ATOM 1537 N N . ASP A 1 205 ? -7.979 -35.582 -12.241 1.00 28.58 205 ASP A N 1
ATOM 1538 C CA . ASP A 1 205 ? -7.172 -35.721 -13.442 1.00 28.58 205 ASP A CA 1
ATOM 1539 C C . ASP A 1 205 ? -7.925 -35.007 -14.586 1.00 28.58 205 ASP A C 1
ATOM 1541 O O . ASP A 1 205 ? -9.158 -35.017 -14.630 1.00 28.58 205 ASP A O 1
ATOM 1545 N N . ASP A 1 206 ? -7.164 -34.402 -15.500 1.00 29.62 206 ASP A N 1
ATOM 1546 C CA . ASP A 1 206 ? -7.589 -33.798 -16.775 1.00 29.62 206 ASP A CA 1
ATOM 1547 C C . ASP A 1 206 ? -7.870 -32.278 -16.801 1.00 29.62 206 ASP A C 1
ATOM 1549 O O . ASP A 1 206 ? -8.924 -31.812 -17.234 1.00 29.62 206 ASP A O 1
ATOM 1553 N N . ALA A 1 207 ? -6.834 -31.479 -16.520 1.00 28.83 207 ALA A N 1
ATOM 1554 C CA . ALA A 1 207 ? -6.491 -30.376 -17.423 1.00 28.83 207 ALA A CA 1
ATOM 1555 C C . ALA A 1 207 ? -5.402 -30.891 -18.378 1.00 28.83 207 ALA A C 1
ATOM 1557 O O . ALA A 1 207 ? -4.282 -31.189 -17.969 1.00 28.83 207 ALA A O 1
ATOM 1558 N N . GLY A 1 208 ? -5.775 -31.097 -19.642 1.00 24.22 208 GLY A N 1
ATOM 1559 C CA . GLY A 1 208 ? -4.953 -31.759 -20.650 1.00 24.22 208 GLY A CA 1
ATOM 1560 C C . GLY A 1 208 ? -3.620 -31.058 -20.900 1.00 24.22 208 GLY A C 1
ATOM 1561 O O . GLY A 1 208 ? -3.556 -30.045 -21.591 1.00 24.22 208 GLY A O 1
ATOM 1562 N N . TYR A 1 209 ? -2.551 -31.668 -20.395 1.00 31.20 209 TYR A N 1
ATOM 1563 C CA . TYR A 1 209 ? -1.176 -31.419 -20.800 1.00 31.20 209 TYR A CA 1
ATOM 1564 C C . TYR A 1 209 ? -0.993 -31.812 -22.272 1.00 31.20 209 TYR A C 1
ATOM 1566 O O . TYR A 1 209 ? -0.913 -32.989 -22.629 1.00 31.20 209 TYR A O 1
ATOM 1574 N N . GLY A 1 210 ? -0.921 -30.814 -23.149 1.00 24.77 210 GLY A N 1
ATOM 1575 C CA . GLY A 1 210 ? -0.468 -30.983 -24.523 1.00 24.77 210 GLY A CA 1
ATOM 1576 C C . GLY A 1 210 ? 1.056 -31.051 -24.575 1.00 24.77 210 GLY A C 1
ATOM 1577 O O . GLY A 1 210 ? 1.705 -30.020 -24.622 1.00 24.77 210 GLY A O 1
ATOM 1578 N N . TYR A 1 211 ? 1.591 -32.273 -24.533 1.00 23.86 211 TYR A N 1
ATOM 1579 C CA . TYR A 1 211 ? 2.920 -32.708 -24.983 1.00 23.86 211 TYR A CA 1
ATOM 1580 C C . TYR A 1 211 ? 4.052 -31.664 -25.053 1.00 23.86 211 TYR A C 1
ATOM 1582 O O . TYR A 1 211 ? 4.236 -30.951 -26.038 1.00 23.86 211 TYR A O 1
ATOM 1590 N N . PHE A 1 212 ? 4.901 -31.747 -24.030 1.00 27.69 212 PHE A N 1
ATOM 1591 C CA . PHE A 1 212 ? 6.320 -31.418 -24.033 1.00 27.69 212 PHE A CA 1
ATOM 1592 C C . PHE A 1 212 ? 6.998 -31.783 -25.360 1.00 27.69 212 PHE A C 1
ATOM 1594 O O . PHE A 1 212 ? 7.021 -32.951 -25.754 1.00 27.69 212 PHE A O 1
ATOM 1601 N N . ASN A 1 213 ? 7.620 -30.799 -26.001 1.00 25.69 213 ASN A N 1
ATOM 1602 C CA . ASN A 1 213 ? 8.824 -31.063 -26.770 1.00 25.69 213 ASN A CA 1
ATOM 1603 C C . ASN A 1 213 ? 9.992 -30.749 -25.831 1.00 25.69 213 ASN A C 1
ATOM 1605 O O . ASN A 1 213 ? 10.074 -29.642 -25.299 1.00 25.69 213 ASN A O 1
ATOM 1609 N N . GLU A 1 214 ? 10.817 -31.760 -25.560 1.00 30.00 214 GLU A N 1
ATOM 1610 C CA . GLU A 1 214 ? 11.967 -31.707 -24.658 1.00 30.00 214 GLU A CA 1
ATOM 1611 C C . GLU A 1 214 ? 12.861 -30.509 -24.994 1.00 30.00 214 GLU A C 1
ATOM 1613 O O . GLU A 1 214 ? 13.663 -30.544 -25.925 1.00 30.00 214 GLU A O 1
ATOM 1618 N N . THR A 1 215 ? 12.732 -29.440 -24.216 1.00 28.28 215 THR A N 1
ATOM 1619 C CA . THR A 1 215 ? 13.800 -28.460 -24.068 1.00 28.28 215 THR A CA 1
ATOM 1620 C C . THR A 1 215 ? 14.316 -28.685 -22.660 1.00 28.28 215 THR A C 1
ATOM 1622 O O . THR A 1 215 ? 13.586 -28.465 -21.696 1.00 28.28 215 THR A O 1
ATOM 1625 N N . GLU A 1 216 ? 15.522 -29.243 -22.540 1.00 24.78 216 GLU A N 1
ATOM 1626 C CA . GLU A 1 216 ? 16.215 -29.381 -21.260 1.00 24.78 216 GLU A CA 1
ATOM 1627 C C . GLU A 1 216 ? 16.270 -28.002 -20.594 1.00 24.78 216 GLU A C 1
ATOM 1629 O O . GLU A 1 216 ? 17.083 -27.158 -20.964 1.00 24.78 216 GLU A O 1
ATOM 1634 N N . ILE A 1 217 ? 15.388 -27.759 -19.623 1.00 30.22 217 ILE A N 1
ATOM 1635 C CA . ILE A 1 217 ? 15.529 -26.640 -18.699 1.00 30.22 217 ILE A CA 1
ATOM 1636 C C . ILE A 1 217 ? 16.729 -27.001 -17.820 1.00 30.22 217 ILE A C 1
ATOM 1638 O O . ILE A 1 217 ? 16.656 -27.993 -17.087 1.00 30.22 217 ILE A O 1
ATOM 1642 N N . PRO A 1 218 ? 17.849 -26.258 -17.873 1.00 30.14 218 PRO A N 1
ATOM 1643 C CA . PRO A 1 218 ? 18.962 -26.511 -16.979 1.00 30.14 218 PRO A CA 1
ATOM 1644 C C . PRO A 1 218 ? 18.466 -26.248 -15.560 1.00 30.14 218 PRO A C 1
ATOM 1646 O O . PRO A 1 218 ? 18.159 -25.115 -15.191 1.00 30.14 218 PRO A O 1
ATOM 1649 N N . THR A 1 219 ? 18.356 -27.298 -14.753 1.00 27.83 219 THR A N 1
ATOM 1650 C CA . THR A 1 219 ? 18.053 -27.163 -13.332 1.00 27.83 219 THR A CA 1
ATOM 1651 C C . THR A 1 219 ? 19.178 -26.360 -12.681 1.00 27.83 219 THR A C 1
ATOM 1653 O O . THR A 1 219 ? 20.279 -26.875 -12.477 1.00 27.83 219 THR A O 1
ATOM 1656 N N . HIS A 1 220 ? 18.931 -25.091 -12.358 1.00 29.09 220 HIS A N 1
ATOM 1657 C CA . HIS A 1 220 ? 19.846 -24.297 -11.547 1.00 29.09 220 HIS A CA 1
ATOM 1658 C C . HIS A 1 220 ? 19.700 -24.717 -10.079 1.00 29.09 220 HIS A C 1
ATOM 1660 O O . HIS A 1 220 ? 18.894 -24.186 -9.323 1.00 29.09 220 HIS A O 1
ATOM 1666 N N . SER A 1 221 ? 20.494 -25.700 -9.664 1.00 33.25 221 SER A N 1
ATOM 1667 C CA . SER A 1 221 ? 20.595 -26.188 -8.284 1.00 33.25 221 SER A CA 1
ATOM 1668 C C . SER A 1 221 ? 21.444 -25.244 -7.413 1.00 33.25 221 SER A C 1
ATOM 1670 O O . SER A 1 221 ? 22.534 -25.621 -6.977 1.00 33.25 221 SER A O 1
ATOM 1672 N N . GLY A 1 222 ? 20.998 -23.993 -7.237 1.00 28.62 222 GLY A N 1
ATOM 1673 C CA . GLY A 1 222 ? 21.828 -22.911 -6.684 1.00 28.62 222 GLY A CA 1
ATOM 1674 C C . GLY A 1 222 ? 21.313 -22.173 -5.445 1.00 28.62 222 GLY A C 1
ATOM 1675 O O . GLY A 1 22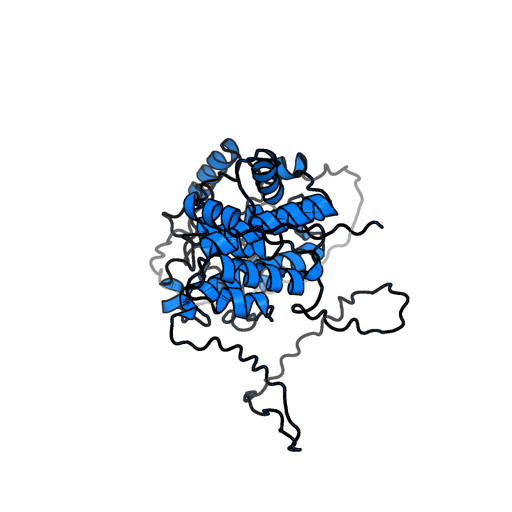2 ? 22.116 -21.508 -4.799 1.00 28.62 222 GLY A O 1
ATOM 1676 N N . ILE A 1 223 ? 20.034 -22.278 -5.076 1.00 29.19 223 ILE A N 1
ATOM 1677 C CA . ILE A 1 223 ? 19.501 -21.584 -3.893 1.00 29.19 223 ILE A CA 1
ATOM 1678 C C . ILE A 1 223 ? 18.866 -22.618 -2.968 1.00 29.19 223 ILE A C 1
ATOM 1680 O O . ILE A 1 223 ? 17.789 -23.137 -3.240 1.00 29.19 223 ILE A O 1
ATOM 1684 N N . TYR A 1 224 ? 19.556 -22.921 -1.871 1.00 27.05 224 TYR A N 1
ATOM 1685 C CA . TYR A 1 224 ? 18.990 -23.648 -0.741 1.00 27.05 224 TYR A CA 1
ATOM 1686 C C . TYR A 1 224 ? 18.940 -22.671 0.427 1.00 27.05 224 TYR A C 1
ATOM 1688 O O . TYR A 1 224 ? 19.977 -22.141 0.833 1.00 27.05 224 TYR A O 1
ATOM 1696 N N . ILE A 1 225 ? 17.745 -22.420 0.959 1.00 29.61 225 ILE A N 1
ATOM 1697 C CA . ILE A 1 225 ? 17.597 -21.727 2.237 1.00 29.61 225 ILE A CA 1
ATOM 1698 C C . ILE A 1 225 ? 18.077 -22.707 3.308 1.00 29.61 225 ILE A C 1
ATOM 1700 O O . ILE A 1 225 ? 17.458 -23.744 3.540 1.00 29.61 225 ILE A O 1
ATOM 1704 N N . VAL A 1 226 ? 19.228 -22.414 3.910 1.00 27.97 226 VAL A N 1
ATOM 1705 C CA . VAL A 1 226 ? 19.722 -23.167 5.062 1.00 27.97 226 VAL A CA 1
ATOM 1706 C C . VAL A 1 226 ? 18.999 -22.623 6.285 1.00 27.97 226 VAL A C 1
ATOM 1708 O O . VAL A 1 226 ? 19.388 -21.595 6.837 1.00 27.97 226 VAL A O 1
ATOM 1711 N N . ASP A 1 227 ? 17.928 -23.302 6.683 1.00 34.66 227 ASP A N 1
ATOM 1712 C CA . ASP A 1 227 ? 17.340 -23.107 8.001 1.00 34.66 227 ASP A CA 1
ATOM 1713 C C . ASP A 1 227 ? 18.346 -23.601 9.054 1.00 34.66 227 ASP A C 1
ATOM 1715 O O . ASP A 1 227 ? 18.773 -24.756 9.034 1.00 34.66 227 ASP A O 1
ATOM 1719 N N . ASN A 1 228 ? 18.777 -22.703 9.942 1.00 32.78 228 ASN A N 1
ATOM 1720 C CA . ASN A 1 228 ? 19.640 -23.034 11.077 1.00 32.78 228 ASN A CA 1
ATOM 1721 C C . ASN A 1 228 ? 18.811 -23.308 12.347 1.00 32.78 228 ASN A C 1
ATOM 1723 O O . ASN A 1 228 ? 19.299 -23.139 13.467 1.00 32.78 228 ASN A O 1
ATOM 1727 N N . SER A 1 229 ? 17.546 -23.694 12.175 1.00 39.62 229 SER A N 1
ATOM 1728 C CA . SER A 1 229 ? 16.716 -24.275 13.217 1.00 39.62 229 SER A CA 1
ATOM 1729 C C . SER A 1 229 ? 17.293 -25.622 13.647 1.00 39.62 229 SER A C 1
ATOM 1731 O O . SER A 1 229 ? 17.579 -26.509 12.845 1.00 39.62 229 SER A O 1
ATOM 1733 N N . THR A 1 230 ? 17.466 -25.785 14.955 1.00 39.38 230 THR A N 1
ATOM 1734 C CA . THR A 1 230 ? 17.908 -27.031 15.593 1.00 39.38 230 THR A CA 1
ATOM 1735 C C . THR A 1 230 ? 16.867 -28.153 15.545 1.00 39.38 230 THR A C 1
ATOM 1737 O O . THR A 1 230 ? 17.108 -29.213 16.125 1.00 39.38 230 THR A O 1
ATOM 1740 N N . ASP A 1 231 ? 15.737 -27.958 14.864 1.00 41.59 231 ASP A N 1
ATOM 1741 C CA . ASP A 1 231 ? 14.755 -29.009 14.645 1.00 41.59 231 ASP A CA 1
ATOM 1742 C C . ASP A 1 231 ? 15.024 -29.743 13.335 1.00 41.59 231 ASP A C 1
ATOM 1744 O O . ASP A 1 231 ? 15.005 -29.194 12.239 1.00 41.59 231 ASP A O 1
ATOM 1748 N N . ASN A 1 232 ? 15.269 -31.043 13.472 1.00 38.31 232 ASN A N 1
ATOM 1749 C CA . ASN A 1 232 ? 15.657 -31.981 12.422 1.00 38.31 232 ASN A CA 1
ATOM 1750 C C . ASN A 1 232 ? 14.503 -32.312 11.439 1.00 38.31 232 ASN A C 1
ATOM 1752 O O . ASN A 1 232 ? 14.380 -33.447 10.978 1.00 38.31 232 ASN A O 1
ATOM 1756 N N . SER A 1 233 ? 13.636 -31.338 11.153 1.00 37.66 233 SER A N 1
ATOM 1757 C CA . SER A 1 233 ? 12.537 -31.393 10.194 1.00 37.66 233 SER A CA 1
ATOM 1758 C C . SER A 1 233 ? 12.905 -30.531 8.992 1.00 37.66 233 SER A C 1
ATOM 1760 O O . SER A 1 233 ? 12.752 -29.317 9.007 1.00 37.66 233 SER A O 1
ATOM 1762 N N . THR A 1 234 ? 13.387 -31.162 7.924 1.00 38.00 234 THR A N 1
ATOM 1763 C CA . THR A 1 234 ? 13.824 -30.516 6.669 1.00 38.00 234 THR A CA 1
ATOM 1764 C C . THR A 1 234 ? 12.664 -29.988 5.812 1.00 38.00 234 THR A C 1
ATOM 1766 O O . THR A 1 234 ? 12.785 -29.838 4.599 1.00 38.00 234 THR A O 1
ATOM 1769 N N . TYR A 1 235 ? 11.520 -29.732 6.435 1.00 33.19 235 TYR A N 1
ATOM 1770 C CA . TYR A 1 235 ? 10.332 -29.188 5.809 1.00 33.19 235 TYR A CA 1
ATOM 1771 C C . TYR A 1 235 ? 9.736 -28.198 6.806 1.00 33.19 235 TYR A C 1
ATOM 1773 O O . TYR A 1 235 ? 9.053 -28.598 7.751 1.00 33.19 235 TYR A O 1
ATOM 1781 N N . ALA A 1 236 ? 10.039 -26.911 6.634 1.00 36.25 236 ALA A N 1
ATOM 1782 C CA . ALA A 1 236 ? 9.127 -25.890 7.117 1.00 36.25 236 ALA A CA 1
ATOM 1783 C C . ALA A 1 236 ? 7.872 -26.056 6.247 1.00 36.25 236 ALA A C 1
ATOM 1785 O O . ALA A 1 236 ? 7.975 -25.872 5.029 1.00 36.25 236 ALA A O 1
ATOM 1786 N N . PRO A 1 237 ? 6.729 -26.513 6.794 1.00 39.09 237 PRO A N 1
ATOM 1787 C CA . PRO A 1 237 ? 5.506 -26.524 6.009 1.00 39.09 237 PRO A CA 1
ATOM 1788 C C . PRO A 1 237 ? 5.279 -25.097 5.496 1.00 39.09 237 PRO A C 1
ATOM 1790 O O . PRO A 1 237 ? 5.589 -24.155 6.234 1.00 39.09 237 PRO A O 1
ATOM 1793 N N . PRO A 1 238 ? 4.789 -24.915 4.256 1.00 44.97 238 PRO A N 1
ATOM 1794 C CA . PRO A 1 238 ? 4.419 -23.590 3.782 1.00 44.97 238 PRO A CA 1
ATOM 1795 C C . PRO A 1 238 ? 3.543 -22.947 4.857 1.00 44.97 238 PRO A C 1
ATOM 1797 O O . PRO A 1 238 ? 2.561 -23.548 5.302 1.00 44.97 238 PRO A O 1
ATOM 1800 N N . SER A 1 239 ? 3.966 -21.785 5.358 1.00 51.34 239 SER A N 1
ATOM 1801 C CA . SER A 1 239 ? 3.170 -21.029 6.316 1.00 51.34 239 SER A CA 1
ATOM 1802 C C . SER A 1 239 ? 1.832 -20.768 5.647 1.00 51.34 239 SER A C 1
ATOM 1804 O O . SER A 1 239 ? 1.794 -20.126 4.599 1.00 51.34 239 SER A O 1
ATOM 1806 N N . ASN A 1 240 ? 0.752 -21.313 6.206 1.00 56.75 240 ASN A N 1
ATOM 1807 C CA . ASN A 1 240 ? -0.574 -21.043 5.683 1.00 56.75 240 ASN A CA 1
ATOM 1808 C C . ASN A 1 240 ? -0.833 -19.542 5.869 1.00 56.75 240 ASN A C 1
ATOM 1810 O O . ASN A 1 240 ? -0.965 -19.073 7.005 1.00 56.75 240 ASN A O 1
ATOM 1814 N N . ALA A 1 241 ? -0.883 -18.819 4.749 1.00 60.88 241 ALA A N 1
ATOM 1815 C CA . ALA A 1 241 ? -1.100 -17.379 4.686 1.00 60.88 241 ALA A CA 1
ATOM 1816 C C . ALA A 1 241 ? -2.484 -16.948 5.210 1.00 60.88 241 ALA A C 1
ATOM 1818 O O . ALA A 1 241 ? -2.746 -15.757 5.281 1.00 60.88 241 ALA A O 1
ATOM 1819 N N . ASN A 1 242 ? -3.329 -17.899 5.627 1.00 66.81 242 ASN A N 1
ATOM 1820 C CA . ASN A 1 242 ? -4.667 -17.692 6.187 1.00 66.81 242 ASN A CA 1
ATOM 1821 C C . ASN A 1 242 ? -4.747 -18.041 7.681 1.00 66.81 242 ASN A C 1
ATOM 1823 O O . ASN A 1 242 ? -5.835 -18.166 8.239 1.00 66.81 242 ASN A O 1
ATOM 1827 N N . SER A 1 243 ? -3.612 -18.276 8.347 1.00 70.75 243 SER A N 1
ATOM 1828 C CA . SER A 1 243 ? -3.590 -18.742 9.738 1.00 70.75 243 SER A CA 1
ATOM 1829 C C . SER A 1 243 ? -2.662 -17.919 10.626 1.00 70.75 243 SER A C 1
ATOM 1831 O O . SER A 1 243 ? -1.608 -17.464 10.188 1.00 70.75 243 SER A O 1
ATOM 1833 N N . GLY A 1 244 ? -3.054 -17.745 11.888 1.00 82.75 244 GLY A N 1
ATOM 1834 C CA . GLY A 1 244 ? -2.310 -16.986 12.893 1.00 82.75 244 GLY A CA 1
ATOM 1835 C C . GLY A 1 244 ? -3.161 -15.906 13.554 1.00 82.75 244 GLY A C 1
ATOM 1836 O O . GLY A 1 244 ? -4.198 -15.510 13.019 1.00 82.75 244 GLY A O 1
ATOM 1837 N N . ASP A 1 245 ? -2.707 -15.439 14.717 1.00 87.69 245 ASP A N 1
ATOM 1838 C CA . ASP A 1 245 ? -3.439 -14.479 15.551 1.00 87.69 245 ASP A CA 1
ATOM 1839 C C . ASP A 1 245 ? -3.760 -13.186 14.783 1.00 87.69 245 ASP A C 1
ATOM 1841 O O . ASP A 1 245 ? -4.882 -12.695 14.870 1.00 87.69 245 ASP A O 1
ATOM 1845 N N . TYR A 1 246 ? -2.828 -12.712 13.941 1.00 87.31 246 TYR A N 1
ATOM 1846 C CA . TYR A 1 246 ? -3.032 -11.535 13.092 1.00 87.31 246 TYR A CA 1
ATOM 1847 C C . TYR A 1 246 ? -4.239 -11.691 12.160 1.00 87.31 246 TYR A C 1
ATOM 1849 O O . TYR A 1 246 ? -5.125 -10.848 12.179 1.00 87.31 246 TYR A O 1
ATOM 1857 N N . TRP A 1 247 ? -4.342 -12.788 11.405 1.00 86.75 247 TRP A N 1
ATOM 1858 C CA . TRP A 1 247 ? -5.457 -12.973 10.469 1.00 86.75 247 TRP A CA 1
ATOM 1859 C C . TRP A 1 247 ? -6.799 -13.164 11.173 1.00 86.75 247 TRP A C 1
ATOM 1861 O O . TRP A 1 247 ? -7.817 -12.649 10.714 1.00 86.75 247 TRP A O 1
ATOM 1871 N N . GLN A 1 248 ? -6.810 -13.853 12.316 1.00 88.62 248 GLN A N 1
ATOM 1872 C CA . GLN A 1 248 ? -8.024 -13.970 13.124 1.00 88.62 248 GLN A CA 1
ATOM 1873 C C . GLN A 1 248 ? -8.440 -12.612 13.703 1.00 88.62 248 GLN A C 1
ATOM 1875 O O . GLN A 1 248 ? -9.632 -12.297 13.743 1.00 88.62 248 GLN A O 1
ATOM 1880 N N . TRP A 1 249 ? -7.469 -11.804 14.137 1.00 92.06 249 TRP A N 1
ATOM 1881 C CA . TRP A 1 249 ? -7.686 -10.436 14.589 1.00 92.06 249 TRP A CA 1
ATOM 1882 C C . TRP A 1 249 ? -8.238 -9.560 13.461 1.00 92.06 249 TRP A C 1
ATOM 1884 O O . TRP A 1 249 ? -9.243 -8.882 13.671 1.00 92.06 249 TRP A O 1
ATOM 1894 N N . THR A 1 250 ? -7.659 -9.626 12.259 1.00 91.12 250 THR A N 1
ATOM 1895 C CA . THR A 1 250 ? -8.115 -8.881 11.077 1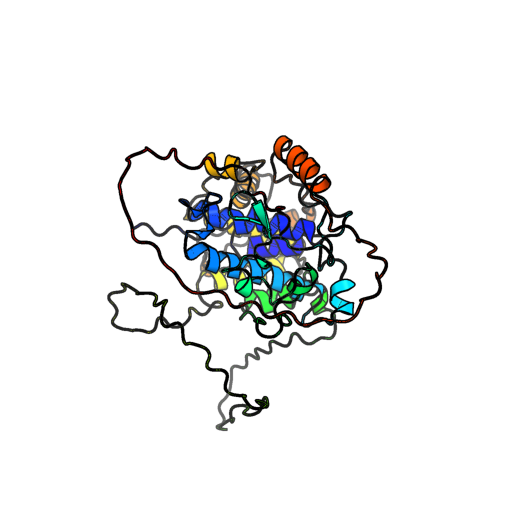.00 91.12 250 THR A CA 1
ATOM 1896 C C . THR A 1 250 ? -9.559 -9.233 10.744 1.00 91.12 250 THR A C 1
ATOM 1898 O O . THR A 1 250 ? -10.386 -8.334 10.616 1.00 91.12 250 THR A O 1
ATOM 1901 N N . GLN A 1 251 ? -9.885 -10.529 10.678 1.00 90.00 251 GLN A N 1
ATOM 1902 C CA . GLN A 1 251 ? -11.241 -11.004 10.401 1.00 90.00 251 GLN A CA 1
ATOM 1903 C C . GLN A 1 251 ? -12.237 -10.522 11.465 1.00 90.00 251 GLN A C 1
ATOM 1905 O O . GLN A 1 251 ? -13.260 -9.933 11.132 1.00 90.00 251 GLN A O 1
ATOM 1910 N N . THR A 1 252 ? -11.916 -10.710 12.749 1.00 93.62 252 THR A N 1
ATOM 1911 C CA . THR A 1 252 ? -12.802 -10.331 13.865 1.00 93.62 252 THR A CA 1
ATOM 1912 C C . THR A 1 252 ? -13.030 -8.820 13.920 1.00 93.62 252 THR A C 1
ATOM 1914 O O . THR A 1 252 ? -14.148 -8.365 14.166 1.00 93.62 252 THR A O 1
ATOM 1917 N N . THR A 1 253 ? -11.976 -8.039 13.677 1.00 95.31 253 THR A N 1
ATOM 1918 C CA . THR A 1 253 ? -12.041 -6.575 13.624 1.00 95.31 253 THR A CA 1
ATOM 1919 C C . THR A 1 253 ? -12.903 -6.123 12.450 1.00 95.31 253 THR A C 1
ATOM 1921 O O . THR A 1 253 ? -13.827 -5.340 12.653 1.00 95.31 253 THR A O 1
ATOM 1924 N N . TYR A 1 254 ? -12.652 -6.653 11.247 1.00 93.81 254 TYR A N 1
ATOM 1925 C CA . TYR A 1 254 ? -13.434 -6.351 10.047 1.00 93.81 254 TYR A CA 1
ATOM 1926 C C . TYR A 1 254 ? -14.921 -6.642 10.265 1.00 93.81 254 TYR A C 1
ATOM 1928 O O . TYR A 1 254 ? -15.738 -5.738 10.120 1.00 93.81 254 TYR A O 1
ATOM 1936 N N . ASP A 1 255 ? -15.273 -7.867 10.671 1.00 93.38 255 ASP A N 1
ATOM 1937 C CA . ASP A 1 255 ? -16.670 -8.293 10.818 1.00 93.38 255 ASP A CA 1
ATOM 1938 C C . ASP A 1 255 ? -17.393 -7.444 11.875 1.00 93.38 255 ASP A C 1
ATOM 1940 O O . ASP A 1 255 ? -18.510 -6.967 11.665 1.00 93.38 255 ASP A O 1
ATOM 1944 N N . GLY A 1 256 ? -16.728 -7.178 13.003 1.00 95.88 256 GLY A N 1
ATOM 1945 C CA . GLY A 1 256 ? -17.307 -6.380 14.076 1.00 95.88 256 GLY A CA 1
ATOM 1946 C C . GLY A 1 256 ? -17.483 -4.899 13.730 1.00 95.88 256 GLY A C 1
ATOM 1947 O O . GLY A 1 256 ? -18.437 -4.287 14.224 1.00 95.88 256 GLY A O 1
ATOM 1948 N N . LEU A 1 257 ? -16.603 -4.324 12.902 1.00 96.62 257 LEU A N 1
ATOM 1949 C CA . LEU A 1 257 ? -16.761 -2.969 12.365 1.00 96.62 257 LEU A CA 1
ATOM 1950 C C . LEU A 1 257 ? -17.834 -2.930 11.274 1.00 96.62 257 LEU A C 1
ATOM 1952 O O . LEU A 1 257 ? -18.658 -2.018 11.282 1.00 96.62 257 LEU A O 1
ATOM 1956 N N . TYR A 1 258 ? -17.867 -3.924 10.385 1.00 94.69 258 TYR A N 1
ATOM 1957 C CA . TYR A 1 258 ? -18.853 -4.037 9.310 1.00 94.69 258 TYR A CA 1
ATOM 1958 C C . TYR A 1 258 ? -20.279 -4.041 9.862 1.00 94.69 258 TYR A C 1
ATOM 1960 O O . TYR A 1 258 ? -21.112 -3.246 9.428 1.00 94.69 258 TYR A O 1
ATOM 1968 N N . ASP A 1 259 ? -20.537 -4.860 10.883 1.00 96.00 259 ASP A N 1
ATOM 1969 C CA . ASP A 1 259 ? -21.841 -4.918 11.546 1.00 96.00 259 ASP A CA 1
ATOM 1970 C C . ASP A 1 259 ? -22.217 -3.586 12.214 1.00 96.00 259 ASP A C 1
ATOM 1972 O O . ASP A 1 259 ? -23.366 -3.152 12.149 1.00 96.00 259 ASP A O 1
ATOM 1976 N N . ARG A 1 260 ? -21.257 -2.910 12.858 1.00 97.31 260 ARG A N 1
ATOM 1977 C CA . ARG A 1 260 ? -21.495 -1.650 13.589 1.00 97.31 260 ARG A CA 1
ATOM 1978 C C . ARG A 1 260 ? -21.716 -0.458 12.673 1.00 97.31 260 ARG A C 1
ATOM 1980 O O . ARG A 1 260 ? -22.464 0.453 13.030 1.00 97.31 260 ARG A O 1
ATOM 1987 N N . PHE A 1 261 ? -21.079 -0.468 11.511 1.00 96.88 261 PHE A N 1
ATOM 1988 C CA . PHE A 1 261 ? -21.207 0.573 10.501 1.00 96.88 261 PHE A CA 1
ATOM 1989 C C . PHE A 1 261 ? -22.254 0.262 9.437 1.00 96.88 261 PHE A C 1
ATOM 1991 O O . PHE A 1 261 ? -22.264 0.906 8.396 1.00 96.88 261 PHE A O 1
ATOM 1998 N N . ASP A 1 262 ? -23.157 -0.687 9.701 1.00 95.06 262 ASP A N 1
ATOM 1999 C CA . ASP A 1 262 ? -24.253 -1.046 8.795 1.00 95.06 262 ASP A CA 1
ATOM 2000 C C . ASP A 1 262 ? -23.759 -1.409 7.375 1.00 95.06 262 ASP A C 1
ATOM 2002 O O . ASP A 1 262 ? -24.457 -1.205 6.380 1.00 95.06 262 ASP A O 1
ATOM 2006 N N . GLY A 1 263 ? -22.540 -1.951 7.284 1.00 91.69 263 GLY A N 1
ATOM 2007 C CA . GLY A 1 263 ? -21.867 -2.303 6.038 1.00 91.69 263 GLY A CA 1
ATOM 2008 C C . GLY A 1 263 ? -21.224 -1.141 5.270 1.00 91.69 263 GLY A C 1
ATOM 2009 O O . GLY A 1 263 ? -20.849 -1.350 4.116 1.00 91.69 263 GLY A O 1
ATOM 2010 N N . ASP A 1 264 ? -21.094 0.054 5.858 1.00 93.12 264 ASP A N 1
ATOM 2011 C CA . ASP A 1 264 ? -20.368 1.185 5.261 1.00 93.12 264 ASP A CA 1
ATOM 2012 C C . ASP A 1 264 ? -18.862 0.890 5.206 1.00 93.12 264 ASP A C 1
ATOM 2014 O O . ASP A 1 264 ? -18.137 0.984 6.202 1.00 93.12 264 ASP A O 1
ATOM 2018 N N . MET A 1 265 ? -18.384 0.514 4.018 1.00 90.50 265 MET A N 1
ATOM 2019 C CA . MET A 1 265 ? -16.993 0.109 3.832 1.00 90.50 265 MET A CA 1
ATOM 2020 C C . MET A 1 265 ? -15.992 1.240 4.025 1.00 90.50 265 MET A C 1
ATOM 2022 O O . MET A 1 265 ? -14.842 0.956 4.355 1.00 90.50 265 MET A O 1
ATOM 2026 N N . ASP A 1 266 ? -16.382 2.499 3.863 1.00 90.50 266 ASP A N 1
ATOM 2027 C CA . ASP A 1 266 ? -15.418 3.588 3.980 1.00 90.50 266 ASP A CA 1
ATOM 2028 C C . ASP A 1 266 ? -15.073 3.822 5.448 1.00 90.50 266 ASP A C 1
ATOM 2030 O O . ASP A 1 266 ? -13.906 4.007 5.802 1.00 90.50 266 ASP A O 1
ATOM 2034 N N . LEU A 1 267 ? -16.087 3.716 6.308 1.00 93.69 267 LEU A N 1
ATOM 2035 C CA . LEU A 1 267 ? -15.928 3.697 7.755 1.00 93.69 267 LEU A CA 1
ATOM 2036 C C . LEU A 1 267 ? -15.174 2.456 8.239 1.00 93.69 267 LEU A C 1
ATOM 2038 O O . LEU A 1 267 ? -14.259 2.589 9.052 1.00 93.69 267 LEU A O 1
ATOM 2042 N N . VAL A 1 268 ? -15.507 1.264 7.728 1.00 94.38 268 VAL A N 1
ATOM 2043 C CA . VAL A 1 268 ? -14.813 0.017 8.099 1.00 94.38 268 VAL A CA 1
ATOM 2044 C C . VAL A 1 268 ? -13.325 0.111 7.784 1.00 94.38 268 VAL A C 1
ATOM 2046 O O . VAL A 1 268 ? -12.503 -0.098 8.672 1.00 94.38 268 VAL A O 1
ATOM 2049 N N . VAL A 1 269 ? -12.968 0.468 6.550 1.00 92.50 269 VAL A N 1
ATOM 2050 C CA . VAL A 1 269 ? -11.569 0.533 6.108 1.00 92.50 269 VAL A CA 1
ATOM 2051 C C . VAL A 1 269 ? -10.796 1.603 6.874 1.00 92.50 269 VAL A C 1
ATOM 2053 O O . VAL A 1 269 ? -9.690 1.341 7.349 1.00 92.50 269 VAL A O 1
ATOM 2056 N N . GLN A 1 270 ? -11.391 2.784 7.060 1.00 92.62 270 GLN A N 1
ATOM 2057 C CA . GLN A 1 270 ? -10.783 3.856 7.843 1.00 92.62 270 GLN A CA 1
ATOM 2058 C C . GLN A 1 270 ? -10.496 3.400 9.282 1.00 92.62 270 GLN A C 1
ATOM 2060 O O . GLN A 1 270 ? -9.386 3.572 9.784 1.00 92.62 270 GLN A O 1
ATOM 2065 N N . GLN A 1 271 ? -11.478 2.791 9.945 1.00 95.38 271 GLN A N 1
ATOM 2066 C CA . GLN A 1 271 ? -11.360 2.386 11.345 1.00 95.38 271 GLN A CA 1
ATOM 2067 C C . GLN A 1 271 ? -10.452 1.168 11.532 1.00 95.38 271 GLN A C 1
ATOM 2069 O O . GLN A 1 271 ? -9.719 1.117 12.520 1.00 95.38 271 GLN A O 1
ATOM 2074 N N . MET A 1 272 ? -10.414 0.244 10.566 1.00 94.62 272 MET A N 1
ATOM 2075 C CA . MET A 1 272 ? -9.420 -0.832 10.527 1.00 94.62 272 MET A CA 1
ATOM 2076 C C . MET A 1 272 ? -7.992 -0.286 10.459 1.00 94.62 272 MET A C 1
ATOM 2078 O O . MET A 1 272 ? -7.114 -0.780 11.162 1.00 94.62 272 MET A O 1
ATOM 2082 N N . HIS A 1 273 ? -7.757 0.743 9.643 1.00 93.44 273 HIS A N 1
ATOM 2083 C CA . HIS A 1 273 ? -6.435 1.347 9.510 1.00 93.44 273 HIS A CA 1
ATOM 2084 C C . HIS A 1 273 ? -6.000 2.014 10.827 1.00 93.44 273 HIS A C 1
ATOM 2086 O O . HIS A 1 273 ? -4.893 1.767 11.303 1.00 93.44 273 HIS A O 1
ATOM 2092 N N . TYR A 1 274 ? -6.890 2.772 11.483 1.00 94.94 274 TYR A N 1
ATOM 2093 C CA . TYR A 1 274 ? -6.590 3.365 12.792 1.00 94.94 274 TYR A CA 1
ATOM 2094 C C . TYR A 1 274 ? -6.260 2.319 13.859 1.00 94.94 274 TYR A C 1
ATOM 2096 O O . TYR A 1 274 ? -5.245 2.461 14.540 1.00 94.94 274 TYR A O 1
ATOM 2104 N N . VAL A 1 275 ? -7.076 1.269 14.005 1.00 95.50 275 VAL A N 1
ATOM 2105 C CA . VAL A 1 275 ? -6.839 0.258 15.047 1.00 95.50 275 VAL A CA 1
ATOM 2106 C C . VAL A 1 275 ? -5.585 -0.576 14.768 1.00 95.50 275 VAL A C 1
ATOM 2108 O O . VAL A 1 275 ? -4.864 -0.890 15.710 1.00 95.50 275 VAL A O 1
ATOM 2111 N N . GLU A 1 276 ? -5.260 -0.880 13.505 1.00 94.56 276 GLU A N 1
ATOM 2112 C CA . GLU A 1 276 ? -4.012 -1.573 13.146 1.00 94.56 276 GLU A CA 1
ATOM 2113 C C . GLU A 1 276 ? -2.780 -0.742 13.532 1.00 94.56 276 GLU A C 1
ATOM 2115 O O . GLU A 1 276 ? -1.844 -1.250 14.159 1.00 94.56 276 GLU A O 1
ATOM 2120 N N . CYS A 1 277 ? -2.796 0.554 13.208 1.00 94.12 277 CYS A N 1
ATOM 2121 C CA . CYS A 1 277 ? -1.708 1.465 13.544 1.00 94.12 277 CYS A CA 1
ATOM 2122 C C . CYS A 1 277 ? -1.581 1.690 15.059 1.00 94.12 277 CYS A C 1
ATOM 2124 O O . CYS A 1 277 ? -0.468 1.643 15.588 1.00 94.12 277 CYS A O 1
ATOM 2126 N N . GLU A 1 278 ? -2.697 1.890 15.769 1.00 95.00 278 GLU A N 1
ATOM 2127 C CA . GLU A 1 278 ? -2.708 2.081 17.226 1.00 95.00 278 GLU A CA 1
ATOM 2128 C C . GLU A 1 278 ? -2.208 0.825 17.960 1.00 95.00 278 GLU A C 1
ATOM 2130 O O . GLU A 1 278 ? -1.352 0.926 18.844 1.00 95.00 278 GLU A O 1
ATOM 2135 N N . ALA A 1 279 ? -2.684 -0.362 17.567 1.00 92.94 279 ALA A N 1
ATOM 2136 C CA . ALA A 1 279 ? -2.269 -1.639 18.149 1.00 92.94 279 ALA A CA 1
ATOM 2137 C C . ALA A 1 279 ? -0.763 -1.865 17.990 1.00 92.94 279 ALA A C 1
ATOM 2139 O O . ALA A 1 279 ? -0.061 -2.185 18.952 1.00 92.94 279 ALA A O 1
ATOM 2140 N N . PHE A 1 280 ? -0.247 -1.636 16.780 1.00 92.44 280 PHE A N 1
ATOM 2141 C CA . PHE A 1 280 ? 1.179 -1.756 16.506 1.00 92.44 280 PHE A CA 1
ATOM 2142 C C . PHE A 1 280 ? 2.001 -0.757 17.320 1.00 92.44 280 PHE A C 1
ATOM 2144 O O . PHE A 1 280 ? 3.012 -1.131 17.914 1.00 92.44 280 PHE A O 1
ATOM 2151 N N . HIS A 1 281 ? 1.557 0.499 17.406 1.00 92.94 281 HIS A N 1
ATOM 2152 C CA . HIS A 1 281 ? 2.237 1.514 18.202 1.00 92.94 281 HIS A CA 1
ATOM 2153 C C . HIS A 1 281 ? 2.325 1.132 19.682 1.00 92.94 281 HIS A C 1
ATOM 2155 O O . HIS A 1 281 ? 3.394 1.254 20.280 1.00 92.94 281 HIS A O 1
ATOM 2161 N N . LYS A 1 282 ? 1.246 0.608 20.270 1.00 90.75 282 LYS A N 1
ATOM 2162 C CA . LYS A 1 282 ? 1.245 0.145 21.666 1.00 90.75 282 LYS A CA 1
ATOM 2163 C C . LYS A 1 282 ? 2.170 -1.052 21.886 1.00 90.75 282 LYS A C 1
ATOM 2165 O O . LYS A 1 282 ? 2.880 -1.097 22.891 1.00 90.75 282 LYS A O 1
ATOM 2170 N N . ALA A 1 283 ? 2.176 -2.005 20.955 1.00 88.19 283 ALA A N 1
ATOM 2171 C CA . ALA A 1 283 ? 2.955 -3.235 21.079 1.00 88.19 283 ALA A CA 1
ATOM 2172 C C . ALA A 1 283 ? 4.454 -3.040 20.788 1.00 88.19 283 ALA A C 1
ATOM 2174 O O . ALA A 1 283 ? 5.304 -3.703 21.392 1.00 88.19 283 ALA A O 1
ATOM 2175 N N . HIS A 1 284 ? 4.792 -2.155 19.848 1.00 88.31 284 HIS A N 1
ATOM 2176 C CA . HIS A 1 284 ? 6.127 -2.084 19.249 1.00 88.31 284 HIS A CA 1
ATOM 2177 C C . HIS A 1 284 ? 6.704 -0.670 19.141 1.00 88.31 284 HIS A C 1
ATOM 2179 O O . HIS A 1 284 ? 7.920 -0.525 19.011 1.00 88.31 284 HIS A O 1
ATOM 2185 N N . GLY A 1 285 ? 5.869 0.363 19.237 1.00 90.06 285 GLY A N 1
ATOM 2186 C CA . GLY A 1 285 ? 6.226 1.723 18.851 1.00 90.06 285 GLY A CA 1
ATOM 2187 C C . GLY A 1 285 ? 6.269 1.895 17.331 1.00 90.06 285 GLY A C 1
ATOM 2188 O O . GLY A 1 285 ? 6.339 0.929 16.576 1.00 90.06 285 GLY A O 1
ATOM 2189 N N . ILE A 1 286 ? 6.223 3.148 16.878 1.00 90.00 286 ILE A N 1
ATOM 2190 C CA . ILE A 1 286 ? 6.406 3.504 15.465 1.00 90.00 286 ILE A CA 1
A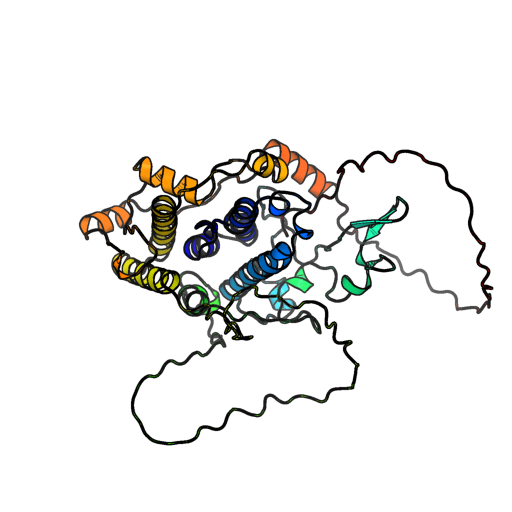TOM 2191 C C . ILE A 1 286 ? 7.644 4.386 15.382 1.00 90.00 286 ILE A C 1
ATOM 2193 O O . ILE A 1 286 ? 7.685 5.454 15.996 1.00 90.00 286 ILE A O 1
ATOM 2197 N N . GLU A 1 287 ? 8.654 3.904 14.664 1.00 89.19 287 GLU A N 1
ATOM 2198 C CA . GLU A 1 287 ? 9.887 4.638 14.390 1.00 89.19 287 GLU A CA 1
ATOM 2199 C C . GLU A 1 287 ? 9.702 5.501 13.142 1.00 89.19 287 GLU A C 1
ATOM 2201 O O . GLU A 1 287 ? 9.158 5.033 12.144 1.00 89.19 287 GLU A O 1
ATOM 2206 N N . ASP A 1 288 ? 10.184 6.742 13.189 1.00 91.62 288 ASP A N 1
ATOM 2207 C CA . ASP A 1 288 ? 10.226 7.590 12.001 1.00 91.62 288 ASP A CA 1
ATOM 2208 C C . ASP A 1 288 ? 11.212 7.036 10.962 1.00 91.62 288 ASP A C 1
ATOM 2210 O O . ASP A 1 288 ? 12.179 6.335 11.288 1.00 91.62 288 ASP A O 1
ATOM 2214 N N . PHE A 1 289 ? 10.982 7.374 9.695 1.00 89.75 289 PHE A N 1
ATOM 2215 C CA . PHE A 1 289 ? 11.942 7.119 8.634 1.00 89.75 289 PHE A CA 1
ATOM 2216 C C . PHE A 1 289 ? 13.267 7.815 8.942 1.00 89.75 289 PHE A C 1
ATOM 2218 O O . PHE A 1 289 ? 13.299 8.956 9.405 1.00 89.75 289 PHE A O 1
ATOM 2225 N N . SER A 1 290 ? 14.377 7.124 8.677 1.00 87.06 290 SER A N 1
ATOM 2226 C CA . SER A 1 290 ? 15.701 7.718 8.888 1.00 87.06 290 SER A CA 1
ATOM 2227 C C . SER A 1 290 ? 15.946 8.896 7.941 1.00 87.06 290 SER A C 1
ATOM 2229 O O . SER A 1 290 ? 15.465 8.881 6.809 1.00 87.06 290 SER A O 1
ATOM 2231 N N . ASP A 1 291 ? 16.751 9.874 8.367 1.00 89.19 291 ASP A N 1
ATOM 2232 C CA . ASP A 1 291 ? 17.116 11.033 7.535 1.00 89.19 291 ASP A CA 1
ATOM 2233 C C . ASP A 1 291 ? 17.703 10.604 6.180 1.00 89.19 291 ASP A C 1
ATOM 2235 O O . ASP A 1 291 ? 17.352 11.167 5.146 1.00 89.19 291 ASP A O 1
ATOM 2239 N N . ASP A 1 292 ? 18.538 9.557 6.175 1.00 85.00 292 ASP A N 1
ATOM 2240 C CA . ASP A 1 292 ? 19.109 8.979 4.953 1.00 85.00 292 ASP A CA 1
ATOM 2241 C C . ASP A 1 292 ? 18.015 8.425 4.029 1.00 85.00 292 ASP A C 1
ATOM 2243 O O . ASP A 1 292 ? 18.089 8.592 2.815 1.00 85.00 292 ASP A O 1
ATOM 2247 N N . PHE A 1 293 ? 16.986 7.776 4.582 1.00 86.44 293 PHE A N 1
ATOM 2248 C CA . PHE A 1 293 ? 15.862 7.259 3.802 1.00 86.44 293 PHE A CA 1
ATOM 2249 C C . PHE A 1 293 ? 15.022 8.400 3.224 1.00 86.44 293 PHE A C 1
ATOM 2251 O O . PHE A 1 293 ? 14.772 8.433 2.022 1.00 86.44 293 PHE A O 1
ATOM 2258 N N . VAL A 1 294 ? 14.658 9.380 4.053 1.00 88.69 294 VAL A N 1
ATOM 2259 C CA . VAL A 1 294 ? 13.921 10.578 3.623 1.00 88.69 294 VAL A CA 1
ATOM 2260 C C . VAL A 1 294 ? 14.679 11.310 2.519 1.00 88.69 294 VAL A C 1
ATOM 2262 O O . VAL A 1 294 ? 14.078 11.708 1.525 1.00 88.69 294 VAL A O 1
ATOM 2265 N N . GLN A 1 295 ? 16.001 11.436 2.652 1.00 85.94 295 GLN A N 1
ATOM 2266 C CA . GLN A 1 295 ? 16.848 12.073 1.653 1.00 85.94 295 GLN A CA 1
ATOM 2267 C C . GLN A 1 295 ? 16.963 11.248 0.364 1.00 85.94 295 GLN A C 1
ATOM 2269 O O . GLN A 1 295 ? 16.826 11.812 -0.717 1.00 85.94 295 GLN A O 1
ATOM 2274 N N . ASN A 1 296 ? 17.229 9.941 0.460 1.00 81.56 296 ASN A N 1
ATOM 2275 C CA . ASN A 1 296 ? 17.432 9.072 -0.705 1.00 81.56 296 ASN A CA 1
ATOM 2276 C C . ASN A 1 296 ? 16.155 8.885 -1.530 1.00 81.56 296 ASN A C 1
ATOM 2278 O O . ASN A 1 296 ? 16.241 8.736 -2.745 1.00 81.56 296 ASN A O 1
ATOM 2282 N N . PHE A 1 297 ? 14.995 8.868 -0.871 1.00 81.19 297 PHE A N 1
ATOM 2283 C CA . PHE A 1 297 ? 13.690 8.662 -1.504 1.00 81.19 297 PHE A CA 1
ATOM 2284 C C . PHE A 1 297 ? 12.869 9.951 -1.615 1.00 81.19 297 PHE A C 1
ATOM 2286 O O . PHE A 1 297 ? 11.706 9.899 -2.003 1.00 81.19 297 PHE A O 1
ATOM 2293 N N . HIS A 1 298 ? 13.476 11.099 -1.297 1.00 85.00 298 HIS A N 1
ATOM 2294 C CA . HIS A 1 298 ? 12.889 12.431 -1.443 1.00 85.00 298 HIS A CA 1
ATOM 2295 C C . HIS A 1 298 ? 11.501 12.561 -0.807 1.00 85.00 298 HIS A C 1
ATOM 2297 O O . HIS A 1 298 ? 10.582 13.094 -1.422 1.00 85.00 298 HIS A O 1
ATOM 2303 N N . LEU A 1 299 ? 11.338 12.063 0.419 1.00 85.88 299 LEU A N 1
ATOM 2304 C CA . LEU A 1 299 ? 10.048 12.065 1.109 1.00 85.88 299 LEU A CA 1
ATOM 2305 C C . LEU A 1 299 ? 9.728 13.449 1.685 1.00 85.88 299 LEU A C 1
ATOM 2307 O O . LEU A 1 299 ? 10.588 14.102 2.273 1.00 85.88 299 LEU A O 1
ATOM 2311 N N . ALA A 1 300 ? 8.466 13.866 1.589 1.00 86.75 300 ALA A N 1
ATOM 2312 C CA . ALA A 1 300 ? 7.971 15.116 2.171 1.00 86.75 300 ALA A CA 1
ATOM 2313 C C . ALA A 1 300 ? 7.940 15.093 3.710 1.00 86.75 300 ALA A C 1
ATOM 2315 O O . ALA A 1 300 ? 7.903 16.141 4.357 1.00 86.75 300 ALA A O 1
ATOM 2316 N N . SER A 1 301 ? 7.919 13.900 4.308 1.00 88.56 301 SER A N 1
ATOM 2317 C CA . SER A 1 301 ? 7.860 13.703 5.753 1.00 88.56 301 SER A CA 1
ATOM 2318 C C . SER A 1 301 ? 8.660 12.474 6.169 1.00 88.56 301 SER A C 1
ATOM 2320 O O . SER A 1 301 ? 8.653 11.454 5.482 1.00 88.56 301 SER A O 1
ATOM 2322 N N . SER A 1 302 ? 9.308 12.558 7.332 1.00 91.56 302 SER A N 1
ATOM 2323 C CA . SER A 1 302 ? 9.898 11.401 8.011 1.00 91.56 302 SER A CA 1
ATOM 2324 C C . SER A 1 302 ? 8.858 10.557 8.747 1.00 91.56 302 SER A C 1
ATOM 2326 O O . SER A 1 302 ? 9.164 9.439 9.152 1.00 91.56 302 SER A O 1
ATOM 2328 N N . ARG A 1 303 ? 7.641 11.077 8.957 1.00 91.94 303 ARG A N 1
ATOM 2329 C CA . ARG A 1 303 ? 6.599 10.394 9.726 1.00 91.94 303 ARG A CA 1
ATOM 2330 C C . ARG A 1 303 ? 5.923 9.320 8.855 1.00 91.94 303 ARG A C 1
ATOM 2332 O O . ARG A 1 303 ? 5.312 9.695 7.850 1.00 91.94 303 ARG A O 1
ATOM 2339 N N . PRO A 1 304 ? 5.980 8.027 9.224 1.00 89.38 304 PRO A N 1
ATOM 2340 C CA . PRO A 1 304 ? 5.341 6.951 8.470 1.00 89.38 304 PRO A CA 1
ATOM 2341 C C . PRO A 1 304 ? 3.813 7.043 8.541 1.00 89.38 304 PRO A C 1
ATOM 2343 O O . PRO A 1 304 ? 3.275 7.731 9.414 1.00 89.38 304 PRO A O 1
ATOM 2346 N N . ILE A 1 305 ? 3.096 6.333 7.662 1.00 88.00 305 ILE A N 1
ATOM 2347 C CA . ILE A 1 305 ? 1.629 6.462 7.540 1.00 88.00 305 ILE A CA 1
ATOM 2348 C C . ILE A 1 305 ? 0.945 6.134 8.866 1.00 88.00 305 ILE A C 1
ATOM 2350 O O . ILE A 1 305 ? 0.153 6.931 9.373 1.00 88.00 305 ILE A O 1
ATOM 2354 N N . CYS A 1 306 ? 1.309 5.008 9.480 1.00 90.62 306 CYS A N 1
ATOM 2355 C CA . CYS A 1 306 ? 0.748 4.654 10.778 1.00 90.62 306 CYS A CA 1
ATOM 2356 C C . CYS A 1 306 ? 1.167 5.615 11.894 1.00 90.62 306 CYS A C 1
ATOM 2358 O O . CYS A 1 306 ? 0.411 5.804 12.844 1.00 90.62 306 CYS A O 1
ATOM 2360 N N . GLY A 1 307 ? 2.335 6.253 11.774 1.00 92.62 307 GLY A N 1
ATOM 2361 C CA . GLY A 1 307 ? 2.756 7.308 12.693 1.00 92.62 307 GLY A CA 1
ATOM 2362 C C . GLY A 1 307 ? 1.780 8.481 12.662 1.00 92.62 307 GLY A C 1
ATOM 2363 O O . GLY A 1 307 ? 1.289 8.884 13.711 1.00 92.62 307 GLY A O 1
ATOM 2364 N N . LYS A 1 308 ? 1.417 8.950 11.462 1.00 91.75 308 LYS A N 1
ATOM 2365 C CA . LYS A 1 308 ? 0.431 10.029 11.278 1.00 91.75 308 LYS A CA 1
ATOM 2366 C C . LYS A 1 308 ? -0.949 9.638 11.812 1.00 91.75 308 LYS A C 1
ATOM 2368 O O . LYS A 1 308 ? -1.603 10.443 12.464 1.00 91.75 308 LYS A O 1
ATOM 2373 N N . LYS A 1 309 ? -1.380 8.390 11.591 1.00 92.56 309 LYS A N 1
ATOM 2374 C CA . LYS A 1 309 ? -2.668 7.889 12.104 1.00 92.56 309 LYS A CA 1
ATOM 2375 C C . LYS A 1 309 ? -2.723 7.863 13.627 1.00 92.56 309 LYS A C 1
ATOM 2377 O O . LYS A 1 309 ? -3.748 8.216 14.200 1.00 92.56 309 LYS A O 1
ATOM 2382 N N . VAL A 1 310 ? -1.628 7.487 14.281 1.00 94.81 310 VAL A N 1
ATOM 2383 C CA . VAL A 1 310 ? -1.520 7.562 15.744 1.00 94.81 310 VAL A CA 1
ATOM 2384 C C . VAL A 1 310 ? -1.498 9.010 16.222 1.00 94.81 310 VAL A C 1
ATOM 2386 O O . VAL A 1 310 ? -2.172 9.319 17.197 1.00 94.81 310 VAL A O 1
ATOM 2389 N N . ASP A 1 311 ? -0.814 9.909 15.511 1.00 95.38 311 ASP A N 1
ATOM 2390 C CA . ASP A 1 311 ? -0.795 11.335 15.859 1.00 95.38 311 ASP A CA 1
ATOM 2391 C C . ASP A 1 311 ? -2.212 11.946 15.826 1.00 95.38 311 ASP A C 1
ATOM 2393 O O . ASP A 1 311 ? -2.571 12.707 16.723 1.00 95.38 311 ASP A O 1
ATOM 2397 N N . GLU A 1 312 ? -3.045 11.569 14.845 1.00 93.88 312 GLU A N 1
ATOM 2398 C CA . GLU A 1 312 ? -4.462 11.970 14.759 1.00 93.88 312 GLU A CA 1
ATOM 2399 C C . GLU A 1 312 ? -5.293 11.445 15.953 1.00 93.88 312 GLU A C 1
ATOM 2401 O O . GLU A 1 312 ? -6.135 12.165 16.498 1.00 93.88 312 GLU A O 1
ATOM 2406 N N . ILE A 1 313 ? -5.043 10.205 16.396 1.00 94.12 313 ILE A N 1
ATOM 2407 C CA . ILE A 1 313 ? -5.695 9.618 17.580 1.00 94.12 313 ILE A CA 1
ATOM 2408 C C . ILE A 1 313 ? -5.267 10.364 18.852 1.00 94.12 313 ILE A C 1
ATOM 2410 O O . ILE A 1 313 ? -6.114 10.757 19.656 1.00 94.12 313 ILE A O 1
ATOM 2414 N N . ASP A 1 314 ? -3.964 10.590 19.031 1.00 95.06 314 ASP A N 1
ATOM 2415 C CA . ASP A 1 314 ? -3.391 11.231 20.220 1.00 95.06 314 ASP A CA 1
ATOM 2416 C C . ASP A 1 314 ? -3.782 12.712 20.335 1.00 95.06 314 ASP A C 1
ATOM 2418 O O . ASP A 1 314 ? -3.971 13.228 21.442 1.00 95.06 314 ASP A O 1
ATOM 2422 N N . ALA A 1 315 ? -3.943 13.399 19.199 1.00 95.38 315 ALA A N 1
ATOM 2423 C CA . ALA A 1 315 ? -4.464 14.762 19.137 1.00 95.38 315 ALA A CA 1
ATOM 2424 C C . ALA A 1 315 ? -5.962 14.847 19.488 1.00 95.38 315 ALA A C 1
ATOM 2426 O O . ALA A 1 315 ? -6.447 15.921 19.859 1.00 95.38 315 ALA A O 1
ATOM 2427 N N . GLY A 1 316 ? -6.684 13.723 19.423 1.00 92.38 316 GLY A N 1
ATOM 2428 C CA . GLY A 1 316 ? -8.137 13.672 19.565 1.00 92.38 316 GLY A CA 1
ATOM 2429 C C . GLY A 1 316 ? -8.879 14.172 18.325 1.00 92.38 316 GLY A C 1
ATOM 2430 O O . GLY A 1 316 ? -10.045 14.550 18.435 1.00 92.38 316 GLY A O 1
ATOM 2431 N N . ASP A 1 317 ? -8.213 14.184 17.167 1.00 90.38 317 ASP A N 1
ATOM 2432 C CA . ASP A 1 317 ? -8.804 14.582 15.886 1.00 90.38 317 ASP A CA 1
ATOM 2433 C C . ASP A 1 317 ? -9.725 13.485 15.329 1.00 90.38 317 ASP A C 1
ATOM 2435 O O . ASP A 1 317 ? -10.618 13.764 14.529 1.00 90.38 317 ASP A O 1
ATOM 2439 N N . VAL A 1 318 ? -9.527 12.239 15.774 1.00 90.94 318 VAL A N 1
ATOM 2440 C CA . VAL A 1 318 ? -10.297 11.066 15.353 1.00 90.94 318 VAL A CA 1
ATOM 2441 C C . VAL A 1 318 ? -10.753 10.250 16.557 1.00 90.94 318 VAL A C 1
ATOM 2443 O O . VAL A 1 318 ? -10.022 10.054 17.528 1.00 90.94 318 VAL A O 1
ATOM 2446 N N . VAL A 1 319 ? -11.970 9.717 16.459 1.00 92.62 319 VAL A N 1
ATOM 2447 C CA . VAL A 1 319 ? -12.523 8.753 17.411 1.00 92.62 319 VAL A CA 1
ATOM 2448 C C . VAL A 1 319 ? -12.434 7.349 16.812 1.00 92.62 319 VAL A C 1
ATOM 2450 O O . VAL A 1 319 ? -12.842 7.124 15.670 1.00 92.62 319 VAL A O 1
ATOM 2453 N N . VAL A 1 320 ? -11.891 6.405 17.585 1.00 94.50 320 VAL A N 1
ATOM 2454 C CA . VAL A 1 320 ? -11.710 5.010 17.158 1.00 94.50 320 VAL A CA 1
ATOM 2455 C C . VAL A 1 320 ? -12.852 4.111 17.627 1.00 94.50 320 VAL A C 1
ATOM 2457 O O . VAL A 1 320 ? -13.250 4.130 18.793 1.00 94.50 320 VAL A O 1
ATOM 2460 N N . ALA A 1 321 ? -13.365 3.296 16.710 1.00 96.25 321 ALA A N 1
ATOM 2461 C CA . ALA A 1 321 ? -14.506 2.404 16.915 1.00 96.25 321 ALA A CA 1
ATOM 2462 C C . ALA A 1 321 ? -14.153 1.105 17.643 1.00 96.25 321 ALA A C 1
ATOM 2464 O O . ALA A 1 321 ? -15.031 0.408 18.156 1.00 96.25 321 ALA A O 1
ATOM 2465 N N . CYS A 1 322 ? -12.871 0.762 17.682 1.00 95.38 322 CYS A N 1
ATOM 2466 C CA . CYS A 1 322 ? -12.357 -0.341 18.470 1.00 95.38 322 CYS A CA 1
ATOM 2467 C C . CYS A 1 322 ? -10.922 -0.059 18.898 1.00 95.38 322 CYS A C 1
ATOM 2469 O O . CYS A 1 322 ? -10.226 0.761 18.297 1.00 95.38 322 CYS A O 1
ATOM 2471 N N . LYS A 1 323 ? -10.510 -0.726 19.970 1.00 93.38 323 LYS A N 1
ATOM 2472 C CA . LYS A 1 323 ? -9.157 -0.683 20.510 1.00 93.38 323 LYS A CA 1
ATOM 2473 C C . LYS A 1 323 ? -8.677 -2.093 20.760 1.00 93.38 323 LYS A C 1
ATOM 2475 O O . LYS A 1 323 ? -9.468 -3.003 21.005 1.00 93.38 323 LYS A O 1
ATOM 2480 N N . THR A 1 324 ? -7.368 -2.255 20.713 1.00 93.38 324 THR A N 1
ATOM 2481 C CA . THR A 1 324 ? -6.717 -3.515 21.030 1.00 93.38 324 THR A CA 1
ATOM 2482 C C . THR A 1 324 ? -5.264 -3.260 21.415 1.00 93.38 324 THR A C 1
ATOM 2484 O O . THR A 1 324 ? -4.659 -2.287 20.958 1.00 93.38 324 THR A O 1
ATOM 2487 N N . ASP A 1 325 ? -4.726 -4.106 22.289 1.00 87.31 325 ASP A N 1
ATOM 2488 C CA . ASP A 1 325 ? -3.350 -3.993 22.788 1.00 87.31 325 ASP A CA 1
ATOM 2489 C C . ASP A 1 325 ? -2.418 -5.055 22.173 1.00 87.31 325 ASP A C 1
ATOM 2491 O O . ASP A 1 325 ? -1.199 -4.972 22.312 1.00 87.31 325 ASP A O 1
ATOM 2495 N N . GLU A 1 326 ? -2.978 -6.051 21.476 1.00 86.38 326 GLU A N 1
ATOM 2496 C CA . GLU A 1 326 ? -2.257 -7.126 20.789 1.00 86.38 326 GLU A CA 1
ATOM 2497 C C . GLU A 1 326 ? -3.050 -7.572 19.551 1.00 86.38 326 GLU A C 1
ATOM 2499 O O . GLU A 1 326 ? -4.275 -7.500 19.535 1.00 86.38 326 GLU A O 1
ATOM 2504 N N . PHE A 1 327 ? -2.379 -8.115 18.533 1.00 90.25 327 PHE A N 1
ATOM 2505 C CA . PHE A 1 327 ? -3.034 -8.673 17.343 1.00 90.25 327 PHE A CA 1
ATOM 2506 C C . PHE A 1 327 ? -3.684 -10.036 17.624 1.00 90.25 327 PHE A C 1
ATOM 2508 O O . PHE A 1 327 ? -3.256 -11.047 17.075 1.00 90.25 327 PHE A O 1
ATOM 2515 N N . LYS A 1 328 ? -4.687 -10.067 18.511 1.00 90.81 328 LYS A N 1
ATOM 2516 C CA . LYS A 1 328 ? -5.465 -11.256 18.893 1.00 90.81 328 LYS A CA 1
ATOM 2517 C C . LYS A 1 328 ? -6.964 -10.956 18.930 1.00 90.81 328 LYS A C 1
ATOM 2519 O O . LYS A 1 328 ? -7.342 -9.902 19.442 1.00 90.81 328 LYS A O 1
ATOM 2524 N N . PRO A 1 329 ? -7.832 -11.879 18.480 1.00 91.25 329 PRO A N 1
ATOM 2525 C CA . PRO A 1 329 ? -9.285 -11.687 18.498 1.00 91.25 329 PRO A CA 1
ATOM 2526 C C . PRO A 1 329 ? -9.853 -11.313 19.870 1.00 91.25 329 PRO A C 1
ATOM 2528 O O . PRO A 1 329 ? -10.693 -10.425 19.986 1.00 91.25 329 PRO A O 1
ATOM 2531 N N . GLU A 1 330 ? -9.392 -11.979 20.928 1.00 93.00 330 GLU A N 1
ATOM 2532 C CA . GLU A 1 330 ? -9.887 -11.786 22.291 1.00 93.00 330 GLU A CA 1
ATOM 2533 C C . GLU A 1 330 ? -9.457 -10.461 22.935 1.00 93.00 330 GLU A C 1
ATOM 2535 O O . GLU A 1 330 ? -9.993 -10.098 23.980 1.00 93.00 330 GLU A O 1
ATOM 2540 N N . ALA A 1 331 ? -8.501 -9.752 22.329 1.00 93.94 331 ALA A N 1
ATOM 2541 C CA . ALA A 1 331 ? -8.014 -8.458 22.794 1.00 93.94 331 ALA A CA 1
ATOM 2542 C C . ALA A 1 331 ? -8.767 -7.276 22.159 1.00 93.94 331 ALA A C 1
ATOM 2544 O O . ALA A 1 331 ? -8.386 -6.128 22.386 1.00 93.94 331 ALA A O 1
ATOM 2545 N N . ILE A 1 332 ? -9.777 -7.529 21.320 1.00 96.62 332 ILE A N 1
ATOM 2546 C CA . ILE A 1 332 ? -10.536 -6.479 20.635 1.00 96.62 332 ILE A CA 1
ATOM 2547 C C . ILE A 1 332 ? -11.660 -5.979 21.544 1.00 96.62 332 ILE A C 1
ATOM 2549 O O . ILE A 1 332 ? -12.562 -6.727 21.927 1.00 96.62 332 ILE A O 1
ATOM 2553 N N . GLU A 1 333 ? -11.647 -4.681 21.823 1.00 96.88 333 GLU A N 1
ATOM 2554 C CA . GLU A 1 333 ? -12.701 -3.981 22.547 1.00 96.88 333 GLU A CA 1
ATOM 2555 C C . GLU A 1 333 ? -13.369 -2.963 21.620 1.00 96.88 333 GLU A C 1
ATOM 2557 O O . GLU A 1 333 ? -12.785 -1.940 21.260 1.00 96.88 333 GLU A O 1
ATOM 2562 N N . PHE A 1 334 ? -14.610 -3.241 21.219 1.00 97.75 334 PHE A N 1
ATOM 2563 C CA . PHE A 1 334 ? -15.408 -2.300 20.434 1.00 97.75 334 PHE A CA 1
ATOM 2564 C C . PHE A 1 334 ? -16.005 -1.207 21.319 1.00 97.75 334 PHE A C 1
ATOM 2566 O O . PHE A 1 334 ? -16.435 -1.467 22.445 1.00 97.75 334 PHE A O 1
ATOM 2573 N N . ALA A 1 335 ? -16.084 0.001 20.771 1.00 97.00 335 ALA A N 1
ATOM 2574 C CA . ALA A 1 335 ? -16.751 1.119 21.409 1.00 97.00 335 ALA A CA 1
ATOM 2575 C C . ALA A 1 335 ? -18.266 0.874 21.538 1.00 97.00 335 ALA A C 1
ATOM 2577 O O . ALA A 1 335 ? -18.850 0.042 20.833 1.00 97.00 335 ALA A O 1
ATOM 2578 N N . ASP A 1 336 ? -18.898 1.593 22.466 1.00 96.81 336 ASP A N 1
ATOM 2579 C CA . ASP A 1 336 ? -20.346 1.538 22.648 1.00 96.81 336 ASP A CA 1
ATOM 2580 C C . ASP A 1 336 ? -21.105 2.248 21.514 1.00 96.81 336 ASP A C 1
ATOM 2582 O O . ASP A 1 336 ? -20.545 3.042 20.755 1.00 96.81 336 ASP A O 1
ATOM 2586 N N . ASP A 1 337 ? -22.407 1.974 21.420 1.00 95.75 337 ASP A N 1
ATOM 2587 C CA . ASP A 1 337 ? -23.268 2.492 20.354 1.00 95.75 337 ASP A CA 1
ATOM 2588 C C . ASP A 1 337 ? -23.256 4.026 20.262 1.00 95.75 337 ASP A C 1
ATOM 2590 O O . ASP A 1 337 ? -23.419 4.574 19.176 1.00 95.75 337 ASP A O 1
ATOM 2594 N N . HIS A 1 338 ? -23.054 4.748 21.372 1.00 96.81 338 HIS A N 1
ATOM 2595 C CA . HIS A 1 338 ? -23.017 6.210 21.330 1.00 96.81 338 HIS A CA 1
ATOM 2596 C C . HIS A 1 338 ? -21.794 6.712 20.563 1.00 96.81 338 HIS A C 1
ATOM 2598 O O . HIS A 1 338 ? -21.924 7.625 19.748 1.00 96.81 338 HIS A O 1
ATOM 2604 N N . VAL A 1 339 ? -20.640 6.085 20.794 1.00 96.56 339 VAL A N 1
ATOM 2605 C CA . VAL A 1 339 ? -19.392 6.387 20.086 1.00 96.56 339 VAL A CA 1
ATOM 2606 C C . VAL A 1 339 ? -19.487 5.988 18.613 1.00 96.56 339 VAL A C 1
ATOM 2608 O O . VAL A 1 339 ? -19.067 6.744 17.742 1.00 96.56 339 VAL A O 1
ATOM 2611 N N . ILE A 1 340 ? -20.083 4.833 18.307 1.00 97.38 340 ILE A N 1
ATOM 2612 C CA . ILE A 1 340 ? -20.281 4.399 16.915 1.00 97.38 340 ILE A CA 1
ATOM 2613 C C . ILE A 1 340 ? -21.155 5.399 16.144 1.00 97.38 340 ILE A C 1
ATOM 2615 O O . ILE A 1 340 ? -20.817 5.781 15.024 1.00 97.38 340 ILE A O 1
ATOM 2619 N N . GLU A 1 341 ? -22.246 5.873 16.746 1.00 96.50 341 GLU A N 1
ATOM 2620 C CA . GLU A 1 341 ? -23.121 6.874 16.125 1.00 96.50 341 GLU A CA 1
ATOM 2621 C C . GLU A 1 341 ? -22.461 8.259 16.012 1.00 96.50 341 GLU A C 1
ATOM 2623 O O . GLU A 1 341 ? -22.761 9.012 15.084 1.00 96.50 341 GLU A O 1
ATOM 2628 N N . GLU A 1 342 ? -21.544 8.606 16.919 1.00 95.38 342 GLU A N 1
ATOM 2629 C CA . GLU A 1 342 ? -20.691 9.791 16.784 1.00 95.38 342 GLU A CA 1
ATOM 2630 C C . GLU A 1 342 ? -19.779 9.681 15.559 1.00 95.38 342 GLU A C 1
ATOM 2632 O O . GLU A 1 342 ? -19.799 10.575 14.714 1.00 95.38 342 GLU A O 1
ATOM 2637 N N . ILE A 1 343 ? -19.074 8.556 15.405 1.00 95.44 343 ILE A N 1
ATOM 2638 C CA . ILE A 1 343 ? -18.190 8.310 14.259 1.00 95.44 343 ILE A CA 1
ATOM 2639 C C . ILE A 1 343 ? -18.971 8.383 12.941 1.00 95.44 343 ILE A C 1
ATOM 2641 O O . ILE A 1 343 ? -18.543 9.070 12.018 1.00 95.44 343 ILE A O 1
ATOM 2645 N N . LYS A 1 344 ? -20.142 7.737 12.853 1.00 95.00 344 LYS A N 1
ATOM 2646 C CA . LYS A 1 344 ? -21.001 7.801 11.655 1.00 95.00 344 LYS A CA 1
ATOM 2647 C C . LYS A 1 344 ? -21.412 9.230 11.307 1.00 95.00 344 LYS A C 1
ATOM 2649 O O . LYS A 1 344 ? -21.448 9.601 10.137 1.00 95.00 344 LYS A O 1
ATOM 2654 N N . ARG A 1 345 ? -21.769 10.030 12.316 1.00 93.38 345 ARG A N 1
ATOM 2655 C CA . ARG A 1 345 ? -22.244 11.406 12.124 1.00 93.38 345 ARG A CA 1
ATOM 2656 C C . ARG A 1 345 ? -21.130 12.337 11.658 1.00 93.38 345 ARG A C 1
ATOM 2658 O O . ARG A 1 345 ? -21.385 13.204 10.824 1.00 93.38 345 ARG A O 1
ATOM 2665 N N . ASP A 1 346 ? -19.943 12.171 12.225 1.00 90.19 346 ASP A N 1
ATOM 2666 C CA . ASP A 1 346 ? -18.819 13.084 12.030 1.00 90.19 346 ASP A CA 1
ATOM 2667 C C . ASP A 1 346 ? -17.858 12.582 10.933 1.00 90.19 346 ASP A C 1
ATOM 2669 O O . ASP A 1 346 ? -16.838 13.212 10.658 1.00 90.19 346 ASP A O 1
ATOM 2673 N N . TYR A 1 347 ? -18.215 11.477 10.267 1.00 88.56 347 TYR A N 1
ATOM 2674 C CA . TYR A 1 347 ? -17.454 10.881 9.182 1.00 88.56 347 TYR A CA 1
ATOM 2675 C C . TYR A 1 347 ? -17.196 11.869 8.041 1.00 88.56 347 TYR A C 1
ATOM 2677 O O . TYR A 1 347 ? -18.114 12.445 7.447 1.00 88.56 347 TYR A O 1
ATOM 2685 N N . VAL A 1 348 ? -15.919 12.002 7.693 1.00 79.25 348 VAL A N 1
ATOM 2686 C CA . VAL A 1 348 ? -15.461 12.716 6.507 1.00 79.25 348 VAL A CA 1
ATOM 2687 C C . VAL A 1 348 ? -14.661 11.734 5.653 1.00 79.25 348 VAL A C 1
ATOM 2689 O O . VAL A 1 348 ? -13.675 11.175 6.147 1.00 79.25 348 VAL A O 1
ATOM 2692 N N . PRO A 1 349 ? -15.044 11.528 4.379 1.00 71.94 349 PRO A N 1
ATOM 2693 C CA . PRO A 1 349 ? -14.255 10.733 3.456 1.00 71.94 349 PRO A CA 1
ATOM 2694 C C . PRO A 1 349 ? -12.824 11.248 3.373 1.00 71.94 349 PRO A C 1
ATOM 2696 O O . PRO A 1 349 ? -12.592 12.443 3.175 1.00 71.94 349 PRO A O 1
ATOM 2699 N N . SER A 1 350 ? -11.861 10.341 3.514 1.00 61.09 350 SER A N 1
ATOM 2700 C CA . SER A 1 350 ? -10.461 10.679 3.297 1.00 61.09 350 SER A CA 1
ATOM 2701 C C . SER A 1 350 ? -10.244 10.848 1.795 1.00 61.09 350 SER A C 1
ATOM 2703 O O . SER A 1 350 ? -10.165 9.874 1.056 1.00 61.09 350 SER A O 1
ATOM 2705 N N . THR A 1 351 ? -10.216 12.094 1.326 1.00 53.00 351 THR A N 1
ATOM 2706 C CA . THR A 1 351 ? -9.713 12.423 -0.010 1.00 53.00 351 THR A CA 1
ATOM 2707 C C . THR A 1 351 ? -8.220 12.668 0.136 1.00 53.00 351 THR A C 1
ATOM 2709 O O . THR A 1 351 ? -7.804 13.772 0.495 1.00 53.00 351 THR A O 1
ATOM 2712 N N . THR A 1 352 ? -7.404 11.632 -0.033 1.00 51.72 352 THR A N 1
ATOM 2713 C CA . THR A 1 352 ? -5.955 11.768 0.108 1.00 51.72 352 THR A CA 1
ATOM 2714 C C . THR A 1 352 ? -5.423 12.601 -1.057 1.00 51.72 352 THR A C 1
ATOM 2716 O O . THR A 1 352 ? -5.456 12.200 -2.212 1.00 51.72 352 THR A O 1
ATOM 2719 N N . THR A 1 353 ? -4.969 13.811 -0.746 1.00 51.62 353 THR A N 1
ATOM 2720 C CA . THR A 1 353 ? -4.074 14.622 -1.586 1.00 51.62 353 THR A CA 1
ATOM 2721 C C . THR A 1 353 ? -2.854 14.965 -0.734 1.00 51.62 353 THR A C 1
ATOM 2723 O O . THR A 1 353 ? -2.464 16.126 -0.607 1.00 51.62 353 THR A O 1
ATOM 2726 N N . GLU A 1 354 ? -2.340 13.972 -0.004 1.00 63.38 354 GLU A N 1
ATOM 2727 C CA . GLU A 1 354 ? -1.112 14.157 0.755 1.00 63.38 354 GLU A CA 1
ATOM 2728 C C . GLU A 1 354 ? 0.049 14.084 -0.232 1.00 63.38 354 GLU A C 1
ATOM 2730 O O . GLU A 1 354 ? 0.183 13.106 -0.951 1.00 63.38 354 GLU A O 1
ATOM 2735 N N . GLN A 1 355 ? 0.852 15.142 -0.296 1.00 66.94 355 GLN A N 1
ATOM 2736 C CA . GLN A 1 355 ? 2.056 15.143 -1.114 1.00 66.94 355 GLN A CA 1
ATOM 2737 C C . GLN A 1 355 ? 3.100 14.265 -0.417 1.00 66.94 355 GLN A C 1
ATOM 2739 O O . GLN A 1 355 ? 3.544 14.605 0.685 1.00 66.94 355 GLN A O 1
ATOM 2744 N N . TYR A 1 356 ? 3.488 13.149 -1.034 1.00 76.19 356 TYR A N 1
ATOM 2745 C CA . TYR A 1 356 ? 4.437 12.215 -0.420 1.00 76.19 356 TYR A CA 1
ATOM 2746 C C . TYR A 1 356 ? 5.895 12.584 -0.691 1.00 76.19 356 TYR A C 1
ATOM 2748 O O . TYR A 1 356 ? 6.778 12.188 0.074 1.00 76.19 356 TYR A O 1
ATOM 2756 N N . MET A 1 357 ? 6.146 13.392 -1.724 1.00 78.12 357 MET A N 1
ATOM 2757 C CA . MET A 1 357 ? 7.484 13.781 -2.169 1.00 78.12 357 MET A CA 1
ATOM 2758 C C . MET A 1 357 ? 7.853 15.235 -1.859 1.00 78.12 357 MET A C 1
ATOM 2760 O O . MET A 1 357 ? 7.019 16.141 -1.912 1.00 78.12 357 MET A O 1
ATOM 2764 N N . ASP A 1 358 ? 9.139 15.473 -1.609 1.00 80.75 358 ASP A N 1
ATOM 2765 C CA . ASP A 1 358 ? 9.719 16.808 -1.492 1.00 80.75 358 ASP A CA 1
ATOM 2766 C C . ASP A 1 358 ? 9.434 17.656 -2.745 1.00 80.75 358 ASP A C 1
ATOM 2768 O O . ASP A 1 358 ? 9.588 17.207 -3.885 1.00 80.75 358 ASP A O 1
ATOM 2772 N N . SER A 1 359 ? 9.016 18.907 -2.533 1.00 77.62 359 SER A N 1
ATOM 2773 C CA . SER A 1 359 ? 8.550 19.784 -3.610 1.00 77.62 359 SER A CA 1
ATOM 2774 C C . SER A 1 359 ? 9.643 20.195 -4.594 1.00 77.62 359 SER A C 1
ATOM 2776 O O . SER A 1 359 ? 9.337 20.460 -5.757 1.00 77.62 359 SER A O 1
ATOM 2778 N N . ASP A 1 360 ? 10.900 20.282 -4.156 1.00 78.62 360 ASP A N 1
ATOM 2779 C CA . ASP A 1 360 ? 11.999 20.672 -5.040 1.00 78.62 360 ASP A CA 1
ATOM 2780 C C . ASP A 1 360 ? 12.402 19.489 -5.923 1.00 78.62 360 ASP A C 1
ATOM 2782 O O . ASP A 1 360 ? 12.568 19.647 -7.137 1.00 78.62 360 ASP A O 1
ATOM 2786 N N . TYR A 1 361 ? 12.481 18.291 -5.336 1.00 74.81 361 TYR A N 1
ATOM 2787 C CA . TYR A 1 361 ? 12.717 17.069 -6.102 1.00 74.81 361 TYR A CA 1
ATOM 2788 C C . TYR A 1 361 ? 11.596 16.795 -7.108 1.00 74.81 361 TYR A C 1
ATOM 2790 O O . TYR A 1 361 ? 11.858 16.462 -8.261 1.00 74.81 361 TYR A O 1
ATOM 2798 N N . TYR A 1 362 ? 10.347 17.017 -6.709 1.00 70.62 362 TYR A N 1
ATOM 2799 C CA . TYR A 1 362 ? 9.187 16.938 -7.591 1.00 70.62 362 TYR A CA 1
ATOM 2800 C C . TYR A 1 362 ? 9.372 17.751 -8.887 1.00 70.62 362 TYR A C 1
ATOM 2802 O O . TYR A 1 362 ? 9.147 17.244 -9.989 1.00 70.62 362 TYR A O 1
ATOM 2810 N N . VAL A 1 363 ? 9.827 19.007 -8.788 1.00 72.19 363 VAL A N 1
ATOM 2811 C CA . VAL A 1 363 ? 10.016 19.881 -9.963 1.00 72.19 363 VAL A CA 1
ATOM 2812 C C . VAL A 1 363 ? 11.127 19.349 -10.872 1.00 72.19 363 VAL A C 1
ATOM 2814 O O . VAL A 1 363 ? 11.021 19.425 -12.103 1.00 72.19 363 VAL A O 1
ATOM 2817 N N . ASP A 1 364 ? 12.185 18.796 -10.283 1.00 73.31 364 ASP A N 1
ATOM 2818 C CA . ASP A 1 364 ? 13.283 18.172 -11.019 1.00 73.31 364 ASP A CA 1
ATOM 2819 C C . ASP A 1 364 ? 12.823 16.901 -11.754 1.00 73.31 364 ASP A C 1
ATOM 2821 O O . ASP A 1 364 ? 13.017 16.786 -12.970 1.00 73.31 364 ASP A O 1
ATOM 2825 N N . ALA A 1 365 ? 12.108 16.006 -11.067 1.00 68.50 365 ALA A N 1
ATOM 2826 C CA . ALA A 1 365 ? 11.540 14.790 -11.644 1.00 68.50 365 ALA A CA 1
ATOM 2827 C C . ALA A 1 365 ? 10.603 15.102 -12.826 1.00 68.50 365 ALA A C 1
ATOM 2829 O O . ALA A 1 365 ? 10.726 14.498 -13.896 1.00 68.50 365 ALA A O 1
ATOM 2830 N N . GLN A 1 366 ? 9.730 16.109 -12.695 1.00 64.62 366 GLN A N 1
ATOM 2831 C CA . GLN A 1 366 ? 8.880 16.580 -13.796 1.00 64.62 366 GLN A CA 1
ATOM 2832 C C . GLN A 1 366 ? 9.691 17.083 -14.991 1.00 64.62 366 GLN A C 1
ATOM 2834 O O . GLN A 1 366 ? 9.405 16.745 -16.145 1.00 64.62 366 GLN A O 1
ATOM 2839 N N . THR A 1 367 ? 10.713 17.891 -14.718 1.00 66.81 367 THR A N 1
ATOM 2840 C CA . THR A 1 367 ? 11.580 18.461 -15.750 1.00 66.81 367 THR A CA 1
ATOM 2841 C C . THR A 1 367 ? 12.280 17.350 -16.537 1.00 66.81 367 THR A C 1
ATOM 2843 O O . THR A 1 367 ? 12.320 17.385 -17.768 1.00 66.81 367 THR A O 1
ATOM 2846 N N . LYS A 1 368 ? 12.772 16.319 -15.849 1.00 66.50 368 LYS A N 1
ATOM 2847 C CA . LYS A 1 368 ? 13.458 15.172 -16.457 1.00 66.50 368 LYS A CA 1
ATOM 2848 C C . LYS A 1 368 ? 12.515 14.222 -17.187 1.00 66.50 368 LYS A C 1
ATOM 2850 O O . LYS A 1 368 ? 12.845 13.745 -18.278 1.00 66.50 368 LYS A O 1
ATOM 2855 N N . ALA A 1 369 ? 11.311 14.002 -16.660 1.00 61.75 369 ALA A N 1
ATOM 2856 C CA . ALA A 1 369 ? 10.283 13.213 -17.332 1.00 61.75 369 ALA A CA 1
ATOM 2857 C C . ALA A 1 369 ? 9.938 13.789 -18.717 1.00 61.75 369 ALA A C 1
ATOM 2859 O O . ALA A 1 369 ? 9.761 13.020 -19.664 1.00 61.75 369 ALA A O 1
ATOM 2860 N N . GLN A 1 370 ? 9.929 15.122 -18.851 1.00 61.75 370 GLN A N 1
ATOM 2861 C CA . GLN A 1 370 ? 9.715 15.837 -20.117 1.00 61.75 370 GLN A CA 1
ATOM 2862 C C . GLN A 1 370 ? 10.932 15.812 -21.060 1.00 61.75 370 GLN A C 1
ATOM 2864 O O . GLN A 1 370 ? 10.773 15.967 -22.271 1.00 61.75 370 GLN A O 1
ATOM 2869 N N . GLN A 1 371 ? 12.144 15.638 -20.526 1.00 58.84 371 GLN A N 1
ATOM 2870 C CA . GLN A 1 371 ? 13.395 15.584 -21.296 1.00 58.84 371 GLN A CA 1
ATOM 2871 C C . GLN A 1 371 ? 13.756 14.175 -21.773 1.00 58.84 371 GLN A C 1
ATOM 2873 O O . GLN A 1 371 ? 14.520 14.030 -22.729 1.00 58.84 371 GLN A O 1
ATOM 2878 N N . THR A 1 372 ? 13.215 13.141 -21.128 1.00 49.53 372 THR A N 1
ATOM 2879 C CA . THR A 1 372 ? 13.429 11.752 -21.537 1.00 49.53 372 THR A CA 1
ATOM 2880 C C . THR A 1 372 ? 12.792 11.541 -22.914 1.00 49.53 372 THR A C 1
ATOM 2882 O O . THR A 1 372 ? 11.587 11.769 -23.049 1.00 49.53 372 THR A O 1
ATOM 2885 N N . PRO A 1 373 ? 13.546 11.120 -23.947 1.00 42.75 373 PRO A N 1
ATOM 2886 C CA . PRO A 1 373 ? 12.990 10.913 -25.275 1.00 42.75 373 PRO A CA 1
ATOM 2887 C C . PRO A 1 373 ? 11.857 9.886 -25.217 1.00 42.75 373 PRO A C 1
ATOM 2889 O O . PRO A 1 373 ? 12.090 8.696 -25.020 1.00 42.75 373 PRO A O 1
ATOM 2892 N N . VAL A 1 374 ? 10.617 10.334 -25.403 1.00 43.31 374 VAL A N 1
ATOM 2893 C CA . VAL A 1 374 ? 9.514 9.433 -25.743 1.00 43.31 374 VAL A CA 1
ATOM 2894 C C . VAL A 1 374 ? 9.901 8.844 -27.088 1.00 43.31 374 VAL A C 1
ATOM 2896 O O . VAL A 1 374 ? 10.148 9.625 -28.008 1.00 43.31 374 VAL A O 1
ATOM 2899 N N . GLY A 1 375 ? 10.041 7.517 -27.182 1.00 37.22 375 GLY A N 1
ATOM 2900 C CA . GLY A 1 375 ? 10.451 6.814 -28.398 1.00 37.22 375 GLY A CA 1
ATOM 2901 C C . GLY A 1 375 ? 9.735 7.388 -29.615 1.00 37.22 375 GLY A C 1
ATOM 2902 O O . GLY A 1 375 ? 8.565 7.105 -29.863 1.00 37.22 375 GLY A O 1
ATOM 2903 N N . GLY A 1 376 ? 10.420 8.287 -30.321 1.00 30.14 376 GLY A N 1
ATOM 2904 C CA . GLY A 1 376 ? 9.817 9.036 -31.402 1.00 30.14 376 GLY A CA 1
ATOM 2905 C C . GLY A 1 376 ? 9.497 8.056 -32.510 1.00 30.14 376 GLY A C 1
ATOM 2906 O O . GLY A 1 376 ? 10.356 7.258 -32.888 1.00 30.14 376 GLY A O 1
ATOM 2907 N N . THR A 1 377 ? 8.284 8.139 -33.053 1.00 32.69 377 THR A N 1
ATOM 2908 C CA . THR A 1 377 ? 7.937 7.554 -34.346 1.00 32.69 377 THR A CA 1
ATOM 2909 C C . THR A 1 377 ? 8.972 8.004 -35.367 1.00 32.69 377 THR A C 1
ATOM 2911 O O . THR A 1 377 ? 8.864 9.076 -35.970 1.00 32.69 377 THR A O 1
ATOM 2914 N N . THR A 1 378 ? 10.004 7.195 -35.569 1.00 28.97 378 THR A N 1
ATOM 2915 C CA . THR A 1 378 ? 10.835 7.301 -36.748 1.00 28.97 378 THR A CA 1
ATOM 2916 C C . THR A 1 378 ? 9.934 6.834 -37.874 1.00 28.97 378 THR A C 1
ATOM 2918 O O . THR A 1 378 ? 9.685 5.646 -38.057 1.00 28.97 378 THR A O 1
ATOM 2921 N N . SER A 1 379 ? 9.381 7.793 -38.616 1.00 30.58 379 SER A N 1
ATOM 2922 C CA . SER A 1 379 ? 8.843 7.524 -39.942 1.00 30.58 379 SER A CA 1
ATOM 2923 C C . SER A 1 379 ? 10.025 7.129 -40.823 1.00 30.58 379 SER A C 1
ATOM 2925 O O . SER A 1 379 ? 10.620 7.950 -41.523 1.00 30.58 379 SER A O 1
ATOM 2927 N N . ILE A 1 380 ? 10.434 5.865 -40.718 1.00 30.03 380 ILE A N 1
ATOM 2928 C CA . ILE A 1 380 ? 11.342 5.245 -41.668 1.00 30.03 380 ILE A CA 1
ATOM 2929 C C . ILE A 1 380 ? 10.492 5.003 -42.906 1.00 30.03 380 ILE A C 1
ATOM 2931 O O . ILE A 1 380 ? 9.735 4.040 -43.008 1.00 30.03 380 ILE A O 1
ATOM 2935 N N . THR A 1 381 ? 10.577 5.935 -43.851 1.00 25.83 381 THR A N 1
ATOM 2936 C CA . THR A 1 381 ? 10.161 5.654 -45.224 1.00 25.83 381 THR A CA 1
ATOM 2937 C C . THR A 1 381 ? 10.942 4.411 -45.667 1.00 25.83 381 THR A C 1
ATOM 2939 O O . THR A 1 381 ? 12.168 4.422 -45.530 1.00 25.83 381 THR A O 1
ATOM 2942 N N . PRO A 1 382 ? 10.293 3.334 -46.149 1.00 27.14 382 PRO A N 1
ATOM 2943 C CA . PRO A 1 382 ? 10.995 2.108 -46.490 1.00 27.14 382 PRO A CA 1
ATOM 2944 C C . PRO A 1 382 ? 11.943 2.396 -47.654 1.00 27.14 382 PRO A C 1
ATOM 2946 O O . PRO A 1 382 ? 11.522 2.587 -48.796 1.00 27.14 382 PRO A O 1
ATOM 2949 N N . VAL A 1 383 ? 13.240 2.460 -47.358 1.00 27.50 383 VAL A N 1
ATOM 2950 C CA . VAL A 1 383 ? 14.277 2.450 -48.385 1.00 27.50 383 VAL A CA 1
ATOM 2951 C C . VAL A 1 383 ? 14.344 1.022 -48.904 1.00 27.50 383 VAL A C 1
ATOM 2953 O O . VAL A 1 383 ? 14.634 0.086 -48.162 1.00 27.50 383 VAL A O 1
ATOM 2956 N N . ALA A 1 384 ? 14.011 0.866 -50.182 1.00 27.53 384 ALA A N 1
ATOM 2957 C CA . ALA A 1 384 ? 14.040 -0.400 -50.890 1.00 27.53 384 ALA A CA 1
ATOM 2958 C C . ALA A 1 384 ? 15.396 -1.101 -50.721 1.00 27.53 384 ALA A C 1
ATOM 2960 O O . ALA A 1 384 ? 16.447 -0.530 -51.011 1.00 27.53 384 ALA A O 1
ATOM 2961 N N . THR A 1 385 ? 15.343 -2.356 -50.284 1.00 26.88 385 THR A N 1
ATOM 2962 C CA . THR A 1 385 ? 16.462 -3.294 -50.207 1.00 26.88 385 THR A CA 1
ATOM 2963 C C . THR A 1 385 ? 17.109 -3.489 -51.585 1.00 26.88 385 THR A C 1
ATOM 2965 O O . THR A 1 385 ? 16.426 -3.948 -52.505 1.00 26.88 385 THR A O 1
ATOM 2968 N N . PRO A 1 386 ? 18.418 -3.236 -51.767 1.00 26.33 386 PRO A N 1
ATOM 2969 C CA . PRO A 1 386 ? 19.181 -3.864 -52.832 1.00 26.33 386 PRO A CA 1
ATOM 2970 C C . PRO A 1 386 ? 19.655 -5.239 -52.354 1.00 26.33 386 PRO A C 1
ATOM 2972 O O . PRO A 1 386 ? 20.078 -5.412 -51.214 1.00 26.33 386 PRO A O 1
ATOM 2975 N N . ALA A 1 387 ? 19.541 -6.212 -53.251 1.00 24.19 387 ALA A N 1
ATOM 2976 C CA . ALA A 1 387 ? 19.819 -7.622 -53.043 1.00 24.19 387 ALA A CA 1
ATOM 2977 C C . ALA A 1 387 ? 21.170 -7.923 -52.367 1.00 24.19 387 ALA A C 1
ATOM 2979 O O . ALA A 1 387 ? 22.192 -7.296 -52.650 1.00 24.19 387 ALA A O 1
ATOM 2980 N N . ALA A 1 388 ? 21.140 -8.954 -51.521 1.00 26.83 388 ALA A N 1
ATOM 2981 C CA . ALA A 1 388 ? 22.297 -9.568 -50.892 1.00 26.83 388 ALA A CA 1
ATOM 2982 C C . ALA A 1 388 ? 23.377 -9.925 -51.923 1.00 26.83 388 ALA A C 1
ATOM 2984 O O . ALA A 1 388 ? 23.096 -10.542 -52.951 1.00 26.83 388 ALA A O 1
ATOM 2985 N N . THR A 1 389 ? 24.621 -9.570 -51.612 1.00 24.53 389 THR A N 1
ATOM 2986 C CA . THR A 1 389 ? 25.797 -10.199 -52.213 1.00 24.53 389 THR A CA 1
ATOM 2987 C C . THR A 1 389 ? 26.649 -10.726 -51.067 1.00 24.53 389 THR A C 1
ATOM 2989 O O . THR A 1 389 ? 27.021 -9.962 -50.178 1.00 24.53 389 THR A O 1
ATOM 2992 N N . GLU A 1 390 ? 26.884 -12.038 -51.067 1.00 27.73 390 GLU A N 1
ATOM 2993 C CA . GLU A 1 390 ? 27.828 -12.722 -50.184 1.00 27.73 390 GLU A CA 1
ATOM 2994 C C . GLU A 1 390 ? 29.206 -12.058 -50.237 1.00 27.73 390 GLU A C 1
ATOM 2996 O O . GLU A 1 390 ? 29.737 -11.780 -51.315 1.00 27.73 390 GLU A O 1
ATOM 3001 N N . SER A 1 391 ? 29.830 -11.900 -49.074 1.00 27.38 391 SER A N 1
ATOM 3002 C CA . SER A 1 391 ? 31.284 -11.856 -48.989 1.00 27.38 391 SER A CA 1
ATOM 3003 C C . SER A 1 391 ? 31.745 -12.499 -47.686 1.00 27.38 391 SER A C 1
ATOM 3005 O O . SER A 1 391 ? 31.572 -11.933 -46.606 1.00 27.38 391 SER A O 1
ATOM 3007 N N . ASP A 1 392 ? 32.326 -13.687 -47.839 1.00 25.27 392 ASP A N 1
ATOM 3008 C CA . ASP A 1 392 ? 33.157 -14.400 -46.874 1.00 25.27 392 ASP A CA 1
ATOM 3009 C C . ASP A 1 392 ? 34.215 -13.490 -46.251 1.00 25.27 392 ASP A C 1
ATOM 3011 O O . ASP A 1 392 ? 35.035 -12.941 -46.982 1.00 25.27 392 ASP A O 1
ATOM 3015 N N . TYR A 1 393 ? 34.292 -13.439 -44.918 1.00 26.86 393 TYR A N 1
ATOM 3016 C CA . TYR A 1 393 ? 35.552 -13.163 -44.225 1.00 26.86 393 TYR A CA 1
ATOM 3017 C C . TYR A 1 393 ? 35.652 -13.940 -42.905 1.00 26.86 393 TYR A C 1
ATOM 3019 O O . TYR A 1 393 ? 35.024 -13.632 -41.897 1.00 26.86 393 TYR A O 1
ATOM 3027 N N . THR A 1 394 ? 36.510 -14.958 -42.945 1.00 23.88 394 THR A N 1
ATOM 3028 C CA . THR A 1 394 ? 37.156 -15.651 -41.824 1.00 23.88 394 THR A CA 1
ATOM 3029 C C . THR A 1 394 ? 37.834 -14.684 -40.851 1.00 23.88 394 THR A C 1
ATOM 3031 O O . THR A 1 394 ? 38.646 -13.864 -41.285 1.00 23.88 394 THR A O 1
ATOM 3034 N N . VAL A 1 395 ? 37.617 -14.862 -39.542 1.00 27.02 395 VAL A N 1
ATOM 3035 C CA . VAL A 1 395 ? 38.452 -14.250 -38.495 1.00 27.02 395 VAL A CA 1
ATOM 3036 C C . VAL A 1 395 ? 39.161 -15.332 -37.687 1.00 27.02 395 VAL A C 1
ATOM 3038 O O . VAL A 1 395 ? 38.559 -16.173 -37.023 1.00 27.02 395 VAL A O 1
ATOM 3041 N N . THR A 1 396 ? 40.481 -15.286 -37.801 1.00 24.59 396 THR A N 1
ATOM 3042 C CA . THR A 1 396 ? 41.484 -16.125 -37.157 1.00 24.59 396 THR A CA 1
ATOM 3043 C C . THR A 1 396 ? 41.609 -15.776 -35.673 1.00 24.59 396 THR A C 1
ATOM 3045 O O . THR A 1 396 ? 41.748 -14.611 -35.309 1.00 24.59 396 THR A O 1
ATOM 3048 N N . SER A 1 397 ? 41.607 -16.801 -34.820 1.00 26.70 397 SER A N 1
ATOM 3049 C CA . SER A 1 397 ? 41.912 -16.709 -33.390 1.00 26.70 397 SER A CA 1
ATOM 3050 C C . SER A 1 397 ? 43.402 -16.435 -33.164 1.00 26.70 397 SER A C 1
ATOM 3052 O O . SER A 1 397 ? 44.243 -17.238 -33.567 1.00 26.70 397 SER A O 1
ATOM 3054 N N . THR A 1 398 ? 43.729 -15.339 -32.477 1.00 26.33 398 THR A N 1
ATOM 3055 C CA . THR A 1 398 ? 45.034 -15.151 -31.825 1.00 26.33 398 THR A CA 1
ATOM 3056 C C . THR A 1 398 ? 44.864 -14.381 -30.517 1.00 26.33 398 THR A C 1
ATOM 3058 O O . THR A 1 398 ? 44.593 -13.183 -30.526 1.00 26.33 398 THR A O 1
ATOM 3061 N N . TYR A 1 399 ? 45.055 -15.076 -29.394 1.00 25.33 399 TYR A N 1
ATOM 3062 C CA . TYR A 1 399 ? 45.339 -14.479 -28.085 1.00 25.33 399 TYR A CA 1
ATOM 3063 C C . TYR A 1 399 ? 46.733 -13.830 -28.073 1.00 25.33 399 TYR A C 1
ATOM 3065 O O . TYR A 1 399 ? 47.667 -14.410 -28.635 1.00 25.33 399 TYR A O 1
ATOM 3073 N N . PRO A 1 400 ? 46.922 -12.730 -27.325 1.00 30.12 400 PRO A N 1
ATOM 3074 C CA . PRO A 1 400 ? 48.222 -12.408 -26.748 1.00 30.12 400 PRO A CA 1
ATOM 3075 C C . PRO A 1 400 ? 48.233 -12.478 -25.212 1.00 30.12 400 PRO A C 1
ATOM 3077 O O . PRO A 1 400 ? 47.301 -12.071 -24.522 1.00 30.12 400 PRO A O 1
ATOM 3080 N N . THR A 1 401 ? 49.351 -13.001 -24.716 1.00 26.97 401 THR A N 1
ATOM 3081 C CA . THR A 1 401 ? 49.771 -13.212 -23.325 1.00 26.97 401 THR A CA 1
ATOM 3082 C C . THR A 1 401 ? 50.087 -11.910 -22.567 1.00 26.97 401 THR A C 1
ATOM 3084 O O . THR A 1 401 ? 50.461 -10.902 -23.159 1.00 26.97 401 THR A O 1
ATOM 3087 N N . ALA A 1 402 ? 49.976 -11.983 -21.236 1.00 28.31 402 ALA A N 1
ATOM 3088 C CA . ALA A 1 402 ? 50.104 -10.924 -20.230 1.00 28.31 402 ALA A CA 1
ATOM 3089 C C . ALA A 1 402 ? 51.515 -10.342 -19.974 1.00 28.31 402 ALA A C 1
ATOM 3091 O O . ALA A 1 402 ? 52.504 -11.068 -20.084 1.00 28.31 402 ALA A O 1
ATOM 3092 N N . ALA A 1 403 ? 51.550 -9.074 -19.512 1.00 24.55 403 ALA A N 1
ATOM 3093 C CA . ALA A 1 403 ? 52.332 -8.475 -18.392 1.00 24.55 403 ALA A CA 1
ATOM 3094 C C . ALA A 1 403 ? 52.468 -6.931 -18.571 1.00 24.55 403 ALA A C 1
ATOM 3096 O O . ALA A 1 403 ? 52.344 -6.488 -19.712 1.00 24.55 403 ALA A O 1
ATOM 3097 N N . PRO A 1 404 ? 52.830 -6.095 -17.561 1.00 27.92 404 PRO A N 1
ATOM 3098 C CA . PRO A 1 404 ? 52.915 -6.278 -16.105 1.00 27.92 404 PRO A CA 1
ATOM 3099 C C . PRO A 1 404 ? 52.107 -5.228 -15.286 1.00 27.92 404 PRO A C 1
ATOM 3101 O O . PRO A 1 404 ? 51.553 -4.267 -15.806 1.00 27.92 404 PRO A O 1
ATOM 3104 N N . THR A 1 405 ? 52.078 -5.438 -13.971 1.00 34.06 405 THR A N 1
ATOM 3105 C CA . THR A 1 405 ? 51.430 -4.655 -12.907 1.00 34.06 405 THR A CA 1
ATOM 3106 C C . THR A 1 405 ? 51.885 -3.189 -12.821 1.00 34.06 405 THR A C 1
ATOM 3108 O O . THR A 1 405 ? 53.055 -2.931 -12.545 1.00 34.06 405 THR A O 1
ATOM 3111 N N . GLU A 1 406 ? 50.945 -2.241 -12.904 1.00 26.45 406 GLU A N 1
ATOM 3112 C CA . GLU A 1 406 ? 51.090 -0.890 -12.345 1.00 26.45 406 GLU A CA 1
ATOM 3113 C C . GLU A 1 406 ? 49.964 -0.617 -11.340 1.00 26.45 406 GLU A C 1
ATOM 3115 O O . GLU A 1 406 ? 48.779 -0.589 -11.666 1.00 26.45 406 GLU A O 1
ATOM 3120 N N . THR A 1 407 ? 50.354 -0.432 -10.081 1.00 34.28 407 THR A N 1
ATOM 3121 C CA . THR A 1 407 ? 49.514 0.082 -8.998 1.00 34.28 407 THR A CA 1
ATOM 3122 C C . THR A 1 407 ? 49.122 1.526 -9.287 1.00 34.28 407 THR A C 1
ATOM 3124 O O . THR A 1 407 ? 49.933 2.435 -9.112 1.00 34.28 407 THR A O 1
ATOM 3127 N N . THR A 1 408 ? 47.865 1.742 -9.661 1.00 26.03 408 THR A N 1
ATOM 3128 C CA . THR A 1 408 ? 47.203 3.045 -9.568 1.00 26.03 408 THR A CA 1
ATOM 3129 C C . THR A 1 408 ? 45.928 2.878 -8.750 1.00 26.03 408 THR A C 1
ATOM 3131 O O . THR A 1 408 ? 45.131 1.971 -8.963 1.00 26.03 408 THR A O 1
ATOM 3134 N N . SER A 1 409 ? 45.797 3.706 -7.718 1.00 29.11 409 SER A N 1
ATOM 3135 C CA . SER A 1 409 ? 44.641 3.763 -6.833 1.00 29.11 409 SER A CA 1
ATOM 3136 C C . SER A 1 409 ? 43.409 4.222 -7.613 1.00 29.11 409 SER A C 1
ATOM 3138 O O . SER A 1 409 ? 43.346 5.381 -8.026 1.00 29.11 409 SER A O 1
ATOM 3140 N N . THR A 1 410 ? 42.435 3.336 -7.793 1.00 26.03 410 THR A N 1
ATOM 3141 C CA . THR A 1 410 ? 41.111 3.671 -8.325 1.00 26.03 410 THR A CA 1
ATOM 3142 C C . THR A 1 410 ? 40.345 4.507 -7.290 1.00 26.03 410 THR A C 1
ATOM 3144 O O . THR A 1 410 ? 40.180 4.040 -6.159 1.00 26.03 410 THR A O 1
ATOM 3147 N N . PRO A 1 411 ? 39.864 5.721 -7.611 1.00 26.20 411 PRO A N 1
ATOM 3148 C CA . PRO A 1 411 ? 38.843 6.378 -6.804 1.00 26.20 411 PRO A CA 1
ATOM 3149 C C . PRO A 1 411 ? 37.542 5.573 -6.904 1.00 26.20 411 PRO A C 1
ATOM 3151 O O . PRO A 1 411 ? 37.208 5.071 -7.976 1.00 26.20 411 PRO A O 1
ATOM 3154 N N . ALA A 1 412 ? 36.815 5.438 -5.794 1.00 24.28 412 ALA A N 1
ATOM 3155 C CA . ALA A 1 412 ? 35.487 4.830 -5.781 1.00 24.28 412 ALA A CA 1
ATOM 3156 C C . ALA A 1 412 ? 34.575 5.495 -6.836 1.00 24.28 412 ALA A C 1
ATOM 3158 O O . ALA A 1 412 ? 34.637 6.720 -6.980 1.00 24.28 412 ALA A O 1
ATOM 3159 N N . PRO A 1 413 ? 33.743 4.733 -7.572 1.00 25.72 413 PRO A N 1
ATOM 3160 C CA . PRO A 1 413 ? 32.801 5.326 -8.507 1.00 25.72 413 PRO A CA 1
ATOM 3161 C C . PRO A 1 413 ? 31.789 6.157 -7.716 1.00 25.72 413 PRO A C 1
ATOM 3163 O O . PRO A 1 413 ? 31.114 5.654 -6.819 1.00 25.72 413 PRO A O 1
ATOM 3166 N N . THR A 1 414 ? 31.729 7.447 -8.031 1.00 25.05 414 THR A N 1
ATOM 3167 C CA . THR A 1 414 ? 30.679 8.353 -7.577 1.00 25.05 414 THR A CA 1
ATOM 3168 C C . THR A 1 414 ? 29.347 7.878 -8.142 1.00 25.05 414 THR A C 1
ATOM 3170 O O . THR A 1 414 ? 29.218 7.694 -9.351 1.00 25.05 414 THR A O 1
ATOM 3173 N N . THR A 1 415 ? 28.379 7.675 -7.255 1.00 30.33 415 THR A N 1
ATOM 3174 C CA . THR A 1 415 ? 26.957 7.486 -7.545 1.00 30.33 415 THR A CA 1
ATOM 3175 C C . THR A 1 415 ? 26.440 8.698 -8.317 1.00 30.33 415 THR A C 1
ATOM 3177 O O . THR A 1 415 ? 26.182 9.743 -7.726 1.00 30.33 415 THR A O 1
ATOM 3180 N N . GLY A 1 416 ? 26.374 8.585 -9.638 1.00 27.34 416 GLY A N 1
ATOM 3181 C CA . GLY A 1 416 ? 25.778 9.578 -10.519 1.00 27.34 416 GLY A CA 1
ATOM 3182 C C . GLY A 1 416 ? 24.847 8.870 -11.490 1.00 27.34 416 GLY A C 1
ATOM 3183 O O . GLY A 1 416 ? 25.287 7.966 -12.197 1.00 27.34 416 GLY A O 1
ATOM 3184 N N . ASP A 1 417 ? 23.587 9.293 -11.458 1.00 29.75 417 ASP A N 1
ATOM 3185 C CA . ASP A 1 417 ? 22.575 9.186 -12.508 1.00 29.75 417 ASP A CA 1
ATOM 3186 C C . ASP A 1 417 ? 22.172 7.767 -12.948 1.00 29.75 417 ASP A C 1
ATOM 3188 O O . ASP A 1 417 ? 22.443 7.329 -14.063 1.00 29.75 417 ASP A O 1
ATOM 3192 N N . TYR A 1 418 ? 21.432 7.073 -12.080 1.00 32.16 418 TYR A N 1
ATOM 3193 C CA . TYR A 1 418 ? 20.521 6.000 -12.494 1.00 32.16 418 TYR A CA 1
ATOM 3194 C C . TYR A 1 418 ? 19.122 6.354 -11.995 1.00 32.16 418 TYR A C 1
ATOM 3196 O O . TYR A 1 418 ? 18.732 5.970 -10.898 1.00 32.16 418 TYR A O 1
ATOM 3204 N N . GLU A 1 419 ? 18.390 7.143 -12.777 1.00 37.94 419 GLU A N 1
ATOM 3205 C CA . GLU A 1 419 ? 17.043 7.590 -12.419 1.00 37.94 419 GLU A CA 1
ATOM 3206 C C . GLU A 1 419 ? 16.005 6.738 -13.149 1.00 37.94 419 GLU A C 1
ATOM 3208 O O . GLU A 1 419 ? 15.864 6.806 -14.371 1.00 37.94 419 GLU A O 1
ATOM 3213 N N . HIS A 1 420 ? 15.305 5.901 -12.380 1.00 38.06 420 HIS A N 1
ATOM 3214 C CA . HIS A 1 420 ? 14.035 5.314 -12.794 1.00 38.06 420 HIS A CA 1
ATOM 3215 C C . HIS A 1 420 ? 12.945 6.374 -12.653 1.00 38.06 420 HIS A C 1
ATOM 3217 O O . HIS A 1 420 ? 12.931 7.148 -11.696 1.00 38.06 420 HIS A O 1
ATOM 3223 N N . LYS A 1 421 ? 12.009 6.402 -13.602 1.00 39.25 421 LYS A N 1
ATOM 3224 C CA . LYS A 1 421 ? 10.751 7.112 -13.390 1.00 39.25 421 LYS A CA 1
ATOM 3225 C C . LYS A 1 421 ? 10.018 6.362 -12.283 1.00 39.25 421 LYS A C 1
ATOM 3227 O O . LYS A 1 421 ? 9.657 5.215 -12.486 1.00 39.25 421 LYS A O 1
ATOM 3232 N N . HIS A 1 422 ? 9.813 7.003 -11.138 1.00 39.50 422 HIS A N 1
ATOM 3233 C CA . HIS A 1 422 ? 9.180 6.425 -9.945 1.00 39.50 422 HIS A CA 1
ATOM 3234 C C . HIS A 1 422 ? 7.672 6.124 -10.098 1.00 39.50 422 HIS A C 1
ATOM 3236 O O . HIS A 1 422 ? 6.958 6.035 -9.108 1.00 39.50 422 HIS A O 1
ATOM 3242 N N . CYS A 1 423 ? 7.178 5.980 -11.330 1.00 34.84 423 CYS A N 1
ATOM 3243 C CA . CYS A 1 423 ? 5.801 5.575 -11.616 1.00 34.84 423 CYS A CA 1
ATOM 3244 C C . CYS A 1 423 ? 5.700 4.113 -12.074 1.00 34.84 423 CYS A C 1
ATOM 3246 O O . CYS A 1 423 ? 4.711 3.766 -12.719 1.00 34.84 423 CYS A O 1
ATOM 3248 N N . GLU A 1 424 ? 6.712 3.299 -11.771 1.00 35.97 424 GLU A N 1
ATOM 3249 C CA . GLU A 1 424 ? 6.727 1.836 -11.904 1.00 35.97 424 GLU A CA 1
ATOM 3250 C C . GLU A 1 424 ? 7.519 1.209 -10.757 1.00 35.97 424 GLU A C 1
ATOM 3252 O O . GLU A 1 424 ? 8.680 1.641 -10.542 1.00 35.97 424 GLU A O 1
#

pLDDT: mean 71.14, std 25.61, range [23.86, 97.75]